Protein AF-A0A9D8K6N0-F1 (afdb_monomer_lite)

Structure (mmCIF, N/CA/C/O backbone):
data_AF-A0A9D8K6N0-F1
#
_entry.id   AF-A0A9D8K6N0-F1
#
loop_
_atom_site.group_PDB
_atom_site.id
_atom_site.type_symbol
_atom_site.label_atom_id
_atom_site.label_alt_id
_atom_site.label_comp_id
_atom_site.label_asym_id
_atom_site.label_entity_id
_atom_site.label_seq_id
_atom_site.pdbx_PDB_ins_code
_atom_site.Cartn_x
_atom_site.Cartn_y
_atom_site.Cartn_z
_atom_site.occupancy
_atom_site.B_iso_or_equiv
_atom_site.auth_seq_id
_atom_site.auth_comp_id
_atom_site.auth_asym_id
_atom_site.auth_atom_id
_atom_site.pdbx_PDB_model_num
ATOM 1 N N . MET A 1 1 ? 3.376 0.685 -33.613 1.00 96.12 1 MET A N 1
ATOM 2 C CA . MET A 1 1 ? 4.786 0.438 -33.228 1.00 96.12 1 MET A CA 1
ATOM 3 C C . MET A 1 1 ? 5.790 0.901 -34.282 1.00 96.12 1 MET A C 1
ATOM 5 O O . MET A 1 1 ? 6.868 1.313 -33.884 1.00 96.12 1 MET A O 1
ATOM 9 N N . THR A 1 2 ? 5.464 0.860 -35.581 1.00 97.75 2 THR A N 1
ATOM 10 C CA . THR A 1 2 ? 6.384 1.172 -36.701 1.00 97.75 2 THR A CA 1
ATOM 11 C C . THR A 1 2 ? 6.088 2.489 -37.431 1.00 97.75 2 THR A C 1
ATOM 13 O O . THR A 1 2 ? 6.585 2.707 -38.530 1.00 97.75 2 THR A O 1
ATOM 16 N N . ASP A 1 3 ? 5.241 3.347 -36.865 1.00 97.88 3 ASP A N 1
ATOM 17 C CA . ASP A 1 3 ? 4.900 4.652 -37.442 1.00 97.88 3 ASP A CA 1
ATOM 18 C C . ASP A 1 3 ? 5.808 5.733 -36.841 1.00 97.88 3 ASP A C 1
ATOM 20 O O . ASP A 1 3 ? 5.461 6.384 -35.853 1.00 97.88 3 ASP A O 1
ATOM 24 N N . SER A 1 4 ? 7.033 5.808 -37.365 1.00 97.12 4 SER A N 1
ATOM 25 C CA . SER A 1 4 ? 8.095 6.675 -36.847 1.00 97.12 4 SER A CA 1
ATOM 26 C C . SER A 1 4 ? 7.729 8.152 -36.990 1.00 97.12 4 SER A C 1
ATOM 28 O O . SER A 1 4 ? 7.360 8.610 -38.068 1.00 97.12 4 SER A O 1
ATOM 30 N N . GLN A 1 5 ? 7.873 8.903 -35.905 1.00 97.50 5 GLN A N 1
ATOM 31 C CA . GLN A 1 5 ? 7.627 10.336 -35.858 1.00 97.50 5 GLN A CA 1
ATOM 32 C C . GLN A 1 5 ? 8.932 11.109 -36.038 1.00 97.50 5 GLN A C 1
ATOM 34 O O . GLN A 1 5 ? 9.929 10.826 -35.378 1.00 97.50 5 GLN A O 1
ATOM 39 N N . GLU A 1 6 ? 8.926 12.144 -36.879 1.00 96.38 6 GLU A N 1
ATOM 40 C CA . GLU A 1 6 ? 10.137 12.923 -37.177 1.00 96.38 6 GLU A CA 1
ATOM 41 C C . GLU A 1 6 ? 10.727 13.619 -35.945 1.00 96.38 6 GLU A C 1
ATOM 43 O O . GLU A 1 6 ? 11.937 13.834 -35.866 1.00 96.38 6 GLU A O 1
ATOM 48 N N . TRP A 1 7 ? 9.892 13.994 -34.973 1.00 93.94 7 TRP A N 1
ATOM 49 C CA . TRP A 1 7 ? 10.331 14.647 -33.739 1.00 93.94 7 TRP A CA 1
ATOM 50 C C . TRP A 1 7 ? 11.003 13.682 -32.752 1.00 93.94 7 TRP A C 1
ATOM 52 O O . TRP A 1 7 ? 11.790 14.147 -31.933 1.00 93.94 7 TRP A O 1
ATOM 62 N N . TRP A 1 8 ? 10.793 12.369 -32.887 1.00 96.12 8 TRP A N 1
ATOM 63 C CA . TRP A 1 8 ? 11.533 11.344 -32.148 1.00 96.12 8 TRP A CA 1
ATOM 64 C C . TRP A 1 8 ? 11.619 10.031 -32.946 1.00 96.12 8 TRP A C 1
ATOM 66 O O . TRP A 1 8 ? 10.777 9.151 -32.758 1.00 96.12 8 TRP A O 1
ATOM 76 N N . PRO A 1 9 ? 12.578 9.890 -33.879 1.00 96.50 9 PRO A N 1
ATOM 77 C CA . PRO A 1 9 ? 12.628 8.756 -34.801 1.00 96.50 9 PRO A CA 1
ATOM 78 C C . PRO A 1 9 ? 12.772 7.407 -34.091 1.00 96.50 9 PRO A C 1
ATOM 80 O O . PRO A 1 9 ? 13.585 7.256 -33.185 1.00 96.50 9 PRO A O 1
ATOM 83 N N . ALA A 1 10 ? 12.011 6.405 -34.528 1.00 96.81 10 ALA A N 1
ATOM 84 C CA . ALA A 1 10 ? 12.054 5.066 -33.953 1.00 96.81 10 ALA A CA 1
ATOM 85 C C . ALA A 1 10 ? 13.349 4.321 -34.319 1.00 96.81 10 ALA A C 1
ATOM 87 O O . ALA A 1 10 ? 13.618 4.108 -35.504 1.00 96.81 10 ALA A O 1
ATOM 88 N N . ASP A 1 11 ? 14.093 3.839 -33.321 1.00 96.38 11 ASP A N 1
ATOM 89 C CA . ASP A 1 11 ? 15.261 2.977 -33.542 1.00 96.38 11 ASP A CA 1
ATOM 90 C C . ASP A 1 11 ? 14.887 1.730 -34.357 1.00 96.38 11 ASP A C 1
ATOM 92 O O . ASP A 1 11 ? 13.903 1.044 -34.052 1.00 96.38 11 ASP A O 1
ATOM 96 N N . TRP A 1 12 ? 15.652 1.438 -35.416 1.00 96.50 12 TRP A N 1
ATOM 97 C CA . TRP A 1 12 ? 15.367 0.354 -36.371 1.00 96.50 12 TRP A CA 1
ATOM 98 C C . TRP A 1 12 ? 13.934 0.393 -36.941 1.00 96.50 12 TRP A C 1
ATOM 100 O O . TRP A 1 12 ? 13.373 -0.642 -37.312 1.00 96.50 12 TRP A O 1
ATOM 110 N N . GLY A 1 13 ? 13.311 1.577 -36.977 1.00 96.94 13 GLY A N 1
ATOM 111 C CA . GLY A 1 13 ? 11.930 1.771 -37.416 1.00 96.94 13 GLY A CA 1
ATOM 112 C C . GLY A 1 13 ? 10.872 1.183 -36.473 1.00 96.94 13 GLY A C 1
ATOM 113 O O . GLY A 1 13 ? 9.756 0.914 -36.920 1.00 96.94 13 GLY A O 1
ATOM 114 N N . HIS A 1 14 ? 11.187 0.934 -35.193 1.00 97.81 14 HIS A N 1
ATOM 115 C CA . HIS A 1 14 ? 10.264 0.270 -34.268 1.00 97.81 14 HIS A CA 1
ATOM 116 C C . HIS A 1 14 ? 10.370 0.749 -32.803 1.00 97.81 14 HIS A C 1
ATOM 118 O O . HIS A 1 14 ? 11.328 0.451 -32.096 1.00 97.81 14 HIS A O 1
ATOM 124 N N . TYR A 1 15 ? 9.304 1.351 -32.262 1.00 97.31 15 TYR A N 1
ATOM 125 C CA . TYR A 1 15 ? 9.263 1.858 -30.873 1.00 97.31 15 TYR A CA 1
ATOM 126 C C . TYR A 1 15 ? 9.121 0.796 -29.773 1.00 97.31 15 TYR A C 1
ATOM 128 O O . TYR A 1 15 ? 9.119 1.118 -28.587 1.00 97.31 15 TYR A O 1
ATOM 136 N N . GLY A 1 16 ? 8.964 -0.481 -30.124 1.00 97.06 16 GLY A N 1
ATOM 137 C CA . GLY A 1 16 ? 8.714 -1.553 -29.149 1.00 97.06 16 GLY A CA 1
ATOM 138 C C . GLY A 1 16 ? 9.737 -1.600 -28.014 1.00 97.06 16 GLY A C 1
ATOM 139 O O . GLY A 1 16 ? 9.346 -1.741 -26.860 1.00 97.06 16 GLY A O 1
ATOM 140 N N . GLY A 1 17 ? 11.022 -1.391 -28.322 1.00 95.12 17 GLY A N 1
ATOM 141 C CA . GLY A 1 17 ? 12.055 -1.245 -27.302 1.00 95.12 17 GLY A CA 1
ATOM 142 C C . GLY A 1 17 ? 11.698 -0.130 -26.321 1.00 95.12 17 GLY A C 1
ATOM 143 O O . GLY A 1 17 ? 11.539 -0.405 -25.131 1.00 95.12 17 GLY A O 1
ATOM 144 N N . LEU A 1 18 ? 11.553 1.116 -26.798 1.00 95.75 18 LEU A N 1
ATOM 145 C CA . LEU A 1 18 ? 11.142 2.298 -26.015 1.00 95.75 18 LEU A CA 1
ATOM 146 C C . LEU A 1 18 ? 9.971 1.964 -25.082 1.00 95.75 18 LEU A C 1
ATOM 148 O O . LEU A 1 18 ? 10.122 2.054 -23.862 1.00 95.75 18 LEU A O 1
ATOM 152 N N . PHE A 1 19 ? 8.861 1.459 -25.622 1.00 97.81 19 PHE A N 1
ATOM 153 C CA . PHE A 1 19 ? 7.662 1.186 -24.827 1.00 97.81 19 PHE A CA 1
ATOM 154 C C . PHE A 1 19 ? 7.835 0.075 -23.782 1.00 97.81 19 PHE A C 1
ATOM 156 O O . PHE A 1 19 ? 7.237 0.167 -22.709 1.00 97.81 19 PHE A O 1
ATOM 163 N N . ILE A 1 20 ? 8.692 -0.925 -24.023 1.00 97.81 20 ILE A N 1
ATOM 164 C CA . ILE A 1 20 ? 9.053 -1.912 -22.992 1.00 97.81 20 ILE A CA 1
ATOM 165 C C . ILE A 1 20 ? 9.768 -1.225 -21.817 1.00 97.81 20 ILE A C 1
ATOM 167 O O . ILE A 1 20 ? 9.412 -1.477 -20.670 1.00 97.81 20 ILE A O 1
ATOM 171 N N . ARG A 1 21 ? 10.718 -0.304 -22.059 1.00 97.19 21 ARG A N 1
ATOM 172 C CA . ARG A 1 21 ? 11.352 0.465 -20.959 1.00 97.19 21 ARG A CA 1
ATOM 173 C C . ARG A 1 21 ? 10.342 1.349 -20.248 1.00 97.19 21 ARG A C 1
ATOM 175 O O . ARG A 1 21 ? 10.346 1.360 -19.027 1.00 97.19 21 ARG A O 1
ATOM 182 N N . MET A 1 22 ? 9.461 2.036 -20.973 1.00 97.56 22 MET A N 1
ATOM 183 C CA . MET A 1 22 ? 8.407 2.850 -20.358 1.00 97.56 22 MET A CA 1
ATOM 184 C C . MET A 1 22 ? 7.576 2.030 -19.363 1.00 97.56 22 MET A C 1
ATOM 186 O O . MET A 1 22 ? 7.470 2.406 -18.196 1.00 97.56 22 MET A O 1
ATOM 190 N N . ALA A 1 23 ? 7.044 0.882 -19.797 1.00 98.12 23 ALA A N 1
ATOM 191 C CA . ALA A 1 23 ? 6.244 0.007 -18.944 1.00 98.12 23 ALA A CA 1
ATOM 192 C C . ALA A 1 23 ? 7.058 -0.575 -17.773 1.00 98.12 23 ALA A C 1
ATOM 194 O O . ALA A 1 23 ? 6.576 -0.577 -16.638 1.00 98.12 23 ALA A O 1
ATOM 195 N N . TRP A 1 24 ? 8.306 -0.999 -18.026 1.00 98.19 24 TRP A N 1
ATOM 196 C CA . TRP A 1 24 ? 9.242 -1.458 -16.993 1.00 98.19 24 TRP A CA 1
ATOM 197 C C . TRP A 1 24 ? 9.479 -0.379 -15.927 1.00 98.19 24 TRP A C 1
ATOM 199 O O . TRP A 1 24 ? 9.356 -0.665 -14.741 1.00 98.19 24 TRP A O 1
ATOM 209 N N . HIS A 1 25 ? 9.743 0.867 -16.327 1.00 97.38 25 HIS A N 1
ATOM 210 C CA . HIS A 1 25 ? 10.023 1.982 -15.415 1.00 97.38 25 HIS A CA 1
ATOM 211 C C . HIS A 1 25 ? 8.787 2.416 -14.634 1.00 97.38 25 HIS A C 1
ATOM 213 O O . HIS A 1 25 ? 8.888 2.685 -13.436 1.00 97.38 25 HIS A O 1
ATOM 219 N N . ASN A 1 26 ? 7.617 2.436 -15.281 1.00 96.81 26 ASN A N 1
ATOM 220 C CA . ASN A 1 26 ? 6.356 2.745 -14.613 1.00 96.81 26 ASN A CA 1
ATOM 221 C C . ASN A 1 26 ? 6.131 1.775 -13.439 1.00 96.81 26 ASN A C 1
ATOM 223 O O . ASN A 1 26 ? 5.933 2.195 -12.303 1.00 96.81 26 ASN A O 1
ATOM 227 N N . ALA A 1 27 ? 6.285 0.471 -13.682 1.00 98.00 27 ALA A N 1
ATOM 228 C CA . ALA A 1 27 ? 6.149 -0.555 -12.651 1.00 98.00 27 ALA A CA 1
ATOM 229 C C . ALA A 1 27 ? 7.356 -0.662 -11.692 1.00 98.00 27 ALA A C 1
ATOM 231 O O . ALA A 1 27 ? 7.225 -1.135 -10.556 1.00 98.00 27 ALA A O 1
ATOM 232 N N . GLY A 1 28 ? 8.545 -0.252 -12.137 1.00 97.81 28 GLY A N 1
ATOM 233 C CA . GLY A 1 28 ? 9.833 -0.474 -11.476 1.00 97.81 28 GLY A CA 1
ATOM 234 C C . GLY A 1 28 ? 10.031 0.303 -10.176 1.00 97.81 28 GLY A C 1
ATOM 235 O O . GLY A 1 28 ? 10.844 -0.100 -9.349 1.00 97.81 28 GLY A O 1
ATOM 236 N N . THR A 1 29 ? 9.242 1.354 -9.944 1.00 97.75 29 THR A N 1
ATOM 237 C CA . THR A 1 29 ? 9.307 2.175 -8.721 1.00 97.75 29 THR A CA 1
ATOM 238 C C . THR A 1 29 ? 8.720 1.490 -7.477 1.00 97.75 29 THR A C 1
ATOM 240 O O . THR A 1 29 ? 8.918 1.981 -6.367 1.00 97.75 29 THR A O 1
ATOM 243 N N . CYS A 1 30 ? 8.000 0.372 -7.643 1.00 96.25 30 CYS A N 1
ATOM 244 C CA . CYS A 1 30 ? 7.318 -0.330 -6.553 1.00 96.25 30 CYS A CA 1
ATOM 245 C C . CYS A 1 30 ? 8.291 -0.879 -5.497 1.00 96.25 30 CYS A C 1
ATOM 247 O O . CYS A 1 30 ? 9.292 -1.526 -5.823 1.00 96.25 30 CYS A O 1
ATOM 249 N N . ARG A 1 31 ? 7.953 -0.682 -4.219 1.00 97.81 31 ARG A N 1
ATOM 250 C CA . ARG A 1 31 ? 8.722 -1.144 -3.056 1.00 97.81 31 ARG A CA 1
ATOM 251 C C . ARG A 1 31 ? 7.860 -2.049 -2.186 1.00 97.81 31 ARG A C 1
ATOM 253 O O . ARG A 1 31 ? 6.784 -1.665 -1.750 1.00 97.81 31 ARG A O 1
ATOM 260 N N . THR A 1 32 ? 8.350 -3.240 -1.853 1.00 96.75 32 THR A N 1
ATOM 261 C CA . THR A 1 32 ? 7.578 -4.207 -1.048 1.00 96.75 32 THR A CA 1
ATOM 262 C C . THR A 1 32 ? 7.379 -3.775 0.408 1.00 96.75 32 THR A C 1
ATOM 264 O O . THR A 1 32 ? 6.401 -4.195 1.029 1.00 96.75 32 THR A O 1
ATOM 267 N N . ALA A 1 33 ? 8.268 -2.925 0.936 1.00 95.19 33 ALA A N 1
ATOM 268 C CA . ALA A 1 33 ? 8.241 -2.452 2.321 1.00 95.19 33 ALA A CA 1
ATOM 269 C C . ALA A 1 33 ? 6.945 -1.698 2.667 1.00 95.19 33 ALA A C 1
ATOM 271 O O . ALA A 1 33 ? 6.310 -2.001 3.670 1.00 95.19 33 ALA A O 1
ATOM 272 N N . ASP A 1 34 ? 6.508 -0.773 1.814 1.00 96.50 34 ASP A N 1
ATOM 273 C CA . ASP A 1 34 ? 5.311 0.051 2.024 1.00 96.50 34 ASP A CA 1
ATOM 274 C C . ASP A 1 34 ? 4.282 -0.064 0.888 1.00 96.50 34 ASP A C 1
ATOM 276 O O . ASP A 1 34 ? 3.204 0.519 0.975 1.00 96.50 34 ASP A O 1
ATOM 280 N N . GLY A 1 35 ? 4.589 -0.819 -0.170 1.00 97.06 35 GLY A N 1
ATOM 281 C CA . GLY A 1 35 ? 3.735 -1.000 -1.345 1.00 97.06 35 GLY A CA 1
ATOM 282 C C . GLY A 1 35 ? 3.669 0.225 -2.260 1.00 97.06 35 GLY A C 1
ATOM 283 O O . GLY A 1 35 ? 2.915 0.206 -3.224 1.00 97.06 35 GLY A O 1
ATOM 284 N N . ARG A 1 36 ? 4.403 1.311 -1.968 1.00 98.19 36 ARG A N 1
ATOM 285 C CA . ARG A 1 36 ? 4.361 2.547 -2.767 1.00 98.19 36 ARG A CA 1
ATOM 286 C C . ARG A 1 36 ? 5.188 2.418 -4.044 1.00 98.19 36 ARG A C 1
ATOM 288 O O . ARG A 1 36 ? 6.056 1.553 -4.155 1.00 98.19 36 ARG A O 1
ATOM 295 N N . GLY A 1 37 ? 4.938 3.330 -4.983 1.00 97.44 37 GLY A N 1
ATOM 296 C CA . GLY A 1 37 ? 5.423 3.224 -6.359 1.00 97.44 37 GLY A CA 1
ATOM 297 C C . GLY A 1 37 ? 4.591 2.216 -7.152 1.00 97.44 37 GLY A C 1
ATOM 298 O O . GLY A 1 37 ? 3.504 1.849 -6.725 1.00 97.44 37 GLY A O 1
ATOM 299 N N . GLY A 1 38 ? 5.114 1.759 -8.284 1.00 97.19 38 GLY A N 1
ATOM 300 C CA . GLY A 1 38 ? 4.419 0.840 -9.180 1.00 97.19 38 GLY A CA 1
ATOM 301 C C . GLY A 1 38 ? 3.625 1.539 -10.280 1.00 97.19 38 GLY A C 1
ATOM 302 O O . GLY A 1 38 ? 3.613 2.768 -10.391 1.00 97.19 38 GLY A O 1
ATOM 303 N N . GLY A 1 39 ? 3.017 0.722 -11.142 1.00 96.31 39 GLY A N 1
ATOM 304 C CA . GLY A 1 39 ? 2.367 1.179 -12.367 1.00 96.31 39 GLY A CA 1
ATOM 305 C C . GLY A 1 39 ? 0.878 1.491 -12.219 1.00 96.31 39 GLY A C 1
ATOM 306 O O . GLY A 1 39 ? 0.308 2.124 -13.108 1.00 96.31 39 GLY A O 1
ATOM 307 N N . GLY A 1 40 ? 0.252 1.091 -11.112 1.00 95.50 40 GLY A N 1
ATOM 308 C CA . GLY A 1 40 ? -1.195 1.090 -10.897 1.00 95.50 40 GLY A CA 1
ATOM 309 C C . GLY A 1 40 ? -1.843 2.469 -10.766 1.00 95.50 40 GLY A C 1
ATOM 310 O O . GLY A 1 40 ? -3.064 2.575 -10.848 1.00 95.50 40 GLY A O 1
ATOM 311 N N . THR A 1 41 ? -1.058 3.534 -10.587 1.00 95.88 41 THR A N 1
ATOM 312 C CA . THR A 1 41 ? -1.549 4.925 -10.507 1.00 95.88 41 THR A CA 1
ATOM 313 C C . THR A 1 41 ? -1.102 5.800 -11.680 1.00 95.88 41 THR A C 1
ATOM 315 O O . THR A 1 41 ? -1.551 6.942 -11.811 1.00 95.88 41 THR A O 1
ATOM 318 N N . GLY A 1 42 ? -0.206 5.297 -12.536 1.00 96.56 42 GLY A N 1
ATOM 319 C CA . GLY A 1 42 ? 0.390 6.073 -13.624 1.00 96.56 42 GLY A CA 1
ATOM 320 C C . GLY A 1 42 ? 1.192 7.285 -13.140 1.00 96.56 42 GLY A C 1
ATOM 321 O O . GLY A 1 42 ? 1.253 8.292 -13.843 1.00 96.56 42 GLY A O 1
ATOM 322 N N . ASN A 1 43 ? 1.788 7.220 -11.942 1.00 96.94 43 ASN A N 1
ATOM 323 C CA . ASN A 1 43 ? 2.530 8.338 -11.348 1.00 96.94 43 ASN A CA 1
ATOM 324 C C . ASN A 1 43 ? 3.786 8.741 -12.137 1.00 96.94 43 ASN A C 1
ATOM 326 O O . ASN A 1 43 ? 4.305 9.829 -11.910 1.00 96.94 43 ASN A O 1
ATOM 330 N N . GLN A 1 44 ? 4.245 7.927 -13.098 1.00 97.19 44 GLN A N 1
ATOM 331 C CA . GLN A 1 44 ? 5.338 8.294 -14.006 1.00 97.19 44 GLN A CA 1
ATOM 332 C C . GLN A 1 44 ? 5.081 9.614 -14.759 1.00 97.19 44 GLN A C 1
ATOM 334 O O . GLN A 1 44 ? 6.035 10.282 -15.137 1.00 97.19 44 GLN A O 1
ATOM 339 N N . ARG A 1 45 ? 3.818 10.031 -14.930 1.00 96.88 45 ARG A N 1
ATOM 340 C CA . ARG A 1 45 ? 3.447 11.302 -15.583 1.00 96.88 45 ARG A CA 1
ATOM 341 C C . ARG A 1 45 ? 3.518 12.540 -14.681 1.00 96.88 45 ARG A C 1
ATOM 343 O O . ARG A 1 45 ? 3.231 13.635 -15.150 1.00 96.88 45 ARG A O 1
ATOM 350 N N . PHE A 1 46 ? 3.851 12.378 -13.403 1.00 97.88 46 PHE A N 1
ATOM 351 C CA . PHE A 1 46 ? 3.891 13.464 -12.425 1.00 97.88 46 PHE A CA 1
ATOM 352 C C . PHE A 1 46 ? 5.266 13.607 -11.782 1.00 97.88 46 PHE A C 1
ATOM 354 O O . PHE A 1 46 ? 6.049 12.654 -11.713 1.00 97.88 46 PHE A O 1
ATOM 361 N N . ALA A 1 47 ? 5.530 14.797 -11.250 1.00 96.44 47 ALA A N 1
ATOM 362 C CA . ALA A 1 47 ? 6.689 15.038 -10.414 1.00 96.44 47 ALA A CA 1
ATOM 363 C C . ALA A 1 47 ? 6.683 14.125 -9.165 1.00 96.44 47 ALA A C 1
ATOM 365 O O . ALA A 1 47 ? 5.623 13.840 -8.601 1.00 96.44 47 ALA A O 1
ATOM 366 N N . PRO A 1 48 ? 7.859 13.679 -8.691 1.00 97.38 48 PRO A N 1
ATOM 367 C CA . PRO A 1 48 ? 9.176 13.879 -9.301 1.00 97.38 48 PRO A CA 1
ATOM 368 C C . PRO A 1 48 ? 9.510 12.833 -10.382 1.00 97.38 48 PRO A C 1
ATOM 370 O O . PRO A 1 48 ? 10.548 12.939 -11.029 1.00 97.38 48 PRO A O 1
ATOM 373 N N . ILE A 1 49 ? 8.672 11.802 -10.554 1.00 97.25 49 ILE A N 1
ATOM 374 C CA . ILE A 1 49 ? 8.995 10.604 -11.344 1.00 97.25 49 ILE A CA 1
ATOM 375 C C . ILE A 1 49 ? 9.149 10.943 -12.830 1.00 97.25 49 ILE A C 1
ATOM 377 O O . ILE A 1 49 ? 10.066 10.428 -13.469 1.00 97.25 49 ILE A O 1
ATOM 381 N N . ASN A 1 50 ? 8.325 11.853 -13.359 1.00 96.25 50 ASN A N 1
ATOM 382 C CA . ASN A 1 50 ? 8.426 12.346 -14.738 1.00 96.25 50 ASN A CA 1
ATOM 383 C C . ASN A 1 50 ? 9.770 13.021 -15.061 1.00 96.25 50 ASN A C 1
ATOM 385 O O . ASN A 1 50 ? 10.066 13.232 -16.228 1.00 96.25 50 ASN A O 1
ATOM 389 N N . SER A 1 51 ? 10.566 13.357 -14.043 1.00 96.69 51 SER A N 1
ATOM 390 C CA . SER A 1 51 ? 11.811 14.121 -14.148 1.00 96.69 51 SER A CA 1
ATOM 391 C C . SER A 1 51 ? 13.011 13.389 -13.554 1.00 96.69 51 SER A C 1
ATOM 393 O O . SER A 1 51 ? 14.101 13.955 -13.459 1.00 96.69 51 SER A O 1
ATOM 395 N N . TRP A 1 52 ? 12.847 12.127 -13.148 1.00 97.25 52 TRP A N 1
ATOM 396 C CA . TRP A 1 52 ? 13.988 11.309 -12.753 1.00 97.25 52 TRP A CA 1
ATOM 397 C C . TRP A 1 52 ? 14.931 11.115 -13.946 1.00 97.25 52 TRP A C 1
ATOM 399 O O . TRP A 1 52 ? 14.448 10.819 -15.038 1.00 97.25 52 TRP A O 1
ATOM 409 N N . PRO A 1 53 ? 16.262 11.213 -13.759 1.00 94.56 53 PRO A N 1
ATOM 410 C CA . PRO A 1 53 ? 17.220 10.997 -14.846 1.00 94.56 53 PRO A CA 1
ATOM 411 C C . PRO A 1 53 ? 17.032 9.646 -15.541 1.00 94.56 53 PRO A C 1
ATOM 413 O O . PRO A 1 53 ? 17.092 9.549 -16.762 1.00 94.56 53 PRO A O 1
ATOM 416 N N . ASP A 1 54 ? 16.692 8.614 -14.766 1.00 94.50 54 ASP A N 1
ATOM 417 C CA . ASP A 1 54 ? 16.431 7.275 -15.286 1.00 94.50 54 ASP A CA 1
ATOM 418 C C . ASP A 1 54 ? 15.114 7.169 -16.079 1.00 94.50 54 ASP A C 1
ATOM 420 O O . ASP A 1 54 ? 14.846 6.144 -16.682 1.00 94.50 54 ASP A O 1
ATOM 424 N N . ASN A 1 55 ? 14.287 8.216 -16.133 1.00 93.75 55 ASN A N 1
ATOM 425 C CA . ASN A 1 55 ? 13.103 8.296 -16.994 1.00 93.75 55 ASN A CA 1
ATOM 426 C C . ASN A 1 55 ? 13.297 9.232 -18.199 1.00 93.75 55 ASN A C 1
ATOM 428 O O . ASN A 1 55 ? 12.354 9.423 -18.964 1.00 93.75 55 ASN A O 1
ATOM 432 N N . GLY A 1 56 ? 14.509 9.766 -18.412 1.00 84.31 56 GLY A N 1
ATOM 433 C CA . GLY A 1 56 ? 14.833 10.592 -19.578 1.00 84.31 56 GLY A CA 1
ATOM 434 C C . GLY A 1 56 ? 14.527 9.875 -20.890 1.00 84.31 56 GLY A C 1
ATOM 435 O O . GLY A 1 56 ? 15.015 8.758 -21.080 1.00 84.31 56 GLY A O 1
ATOM 436 N N . ASN A 1 57 ? 13.687 10.491 -21.736 1.00 75.56 57 ASN A N 1
ATOM 437 C CA . ASN A 1 57 ? 13.242 10.097 -23.093 1.00 75.56 57 ASN A CA 1
ATOM 438 C C . ASN A 1 57 ? 12.835 8.618 -23.332 1.00 75.56 57 ASN A C 1
ATOM 440 O O . ASN A 1 57 ? 12.423 8.257 -24.422 1.00 75.56 57 ASN A O 1
ATOM 444 N N . LEU A 1 58 ? 12.852 7.758 -22.310 1.00 69.44 58 LEU A N 1
ATOM 445 C CA . LEU A 1 58 ? 12.419 6.351 -22.290 1.00 69.44 58 LEU A CA 1
ATOM 446 C C . LEU A 1 58 ? 13.012 5.400 -23.368 1.00 69.44 58 LEU A C 1
ATOM 448 O O . LEU A 1 58 ? 12.710 4.199 -23.338 1.00 69.44 58 LEU A O 1
ATOM 452 N N . ASP A 1 59 ? 13.941 5.824 -24.234 1.00 60.03 59 ASP A N 1
ATOM 453 C CA . ASP A 1 59 ? 14.727 4.904 -25.087 1.00 60.03 59 ASP A CA 1
ATOM 454 C C . ASP A 1 59 ? 15.880 4.232 -24.333 1.00 60.03 59 ASP A C 1
ATOM 456 O O . ASP A 1 59 ? 16.040 4.414 -23.136 1.00 60.03 59 ASP A O 1
ATOM 460 N N . LYS A 1 60 ? 16.628 3.327 -24.968 1.00 67.00 60 LYS A N 1
ATOM 461 C CA . LYS A 1 60 ? 17.553 2.425 -24.257 1.00 67.00 60 LYS A CA 1
ATOM 462 C C . LYS A 1 60 ? 18.930 3.055 -23.985 1.00 67.00 60 LYS A C 1
ATOM 464 O O . LYS A 1 60 ? 19.059 4.001 -23.211 1.00 67.00 60 LYS A O 1
ATOM 469 N N . ALA A 1 61 ? 19.970 2.472 -24.567 1.00 71.69 61 ALA A N 1
ATOM 470 C CA . ALA A 1 61 ? 21.356 2.865 -24.408 1.00 71.69 61 ALA A CA 1
ATOM 471 C C . ALA A 1 61 ? 21.731 3.837 -25.532 1.00 71.69 61 ALA A C 1
ATOM 473 O O . ALA A 1 61 ? 22.343 3.443 -26.519 1.00 71.69 61 ALA A O 1
ATOM 474 N N . HIS A 1 62 ? 21.306 5.092 -25.360 1.00 87.12 62 HIS A N 1
ATOM 475 C CA . HIS A 1 62 ? 21.754 6.222 -26.171 1.00 87.12 62 HIS A CA 1
ATOM 476 C C . HIS A 1 62 ? 22.673 7.142 -25.363 1.00 87.12 62 HIS A C 1
ATOM 478 O O . HIS A 1 62 ? 22.362 7.548 -24.233 1.00 87.12 62 HIS A O 1
ATOM 484 N N . GLY A 1 63 ? 23.795 7.488 -25.972 1.00 89.62 63 GLY A N 1
ATOM 485 C CA . GLY A 1 63 ? 24.946 8.193 -25.434 1.00 89.62 63 GLY A CA 1
ATOM 486 C C . GLY A 1 63 ? 25.852 8.703 -26.557 1.00 89.62 63 GLY A C 1
ATOM 487 O O . GLY A 1 63 ? 27.074 8.679 -26.394 1.00 89.62 63 GLY A O 1
ATOM 488 N N . ALA A 1 64 ? 25.262 9.153 -27.672 1.00 93.69 64 ALA A N 1
ATOM 489 C CA . ALA A 1 64 ? 25.964 9.575 -28.886 1.00 93.69 64 ALA A CA 1
ATOM 490 C C . ALA A 1 64 ? 26.894 10.784 -28.664 1.00 93.69 64 ALA A C 1
ATOM 492 O O . ALA A 1 64 ? 27.923 10.919 -29.327 1.00 93.69 64 ALA A O 1
ATOM 493 N N . GLY A 1 65 ? 26.579 11.636 -27.683 1.00 91.56 65 GLY A N 1
ATOM 494 C CA . GLY A 1 65 ? 27.388 12.799 -27.320 1.00 91.56 65 GLY A CA 1
ATOM 495 C C . GLY A 1 65 ? 27.327 13.161 -25.836 1.00 91.56 65 GLY A C 1
ATOM 496 O O . GLY A 1 65 ? 26.571 12.571 -25.065 1.00 91.56 65 GLY A O 1
ATOM 497 N N . SER A 1 66 ? 28.132 14.154 -25.438 1.00 93.69 66 SER A N 1
ATOM 498 C CA . SER A 1 66 ? 28.267 14.609 -24.043 1.00 93.69 66 SER A CA 1
ATOM 499 C C . SER A 1 66 ? 26.918 14.871 -23.365 1.00 93.69 66 SER A C 1
ATOM 501 O O . SER A 1 66 ? 26.070 15.591 -23.896 1.00 93.69 66 SER A O 1
ATOM 503 N N . THR A 1 67 ? 26.757 14.366 -22.140 1.00 92.12 67 THR A N 1
ATOM 504 C CA . THR A 1 67 ? 25.564 14.597 -21.310 1.00 92.12 67 THR A CA 1
ATOM 505 C C . THR A 1 67 ? 25.380 16.067 -20.916 1.00 92.12 67 THR A C 1
ATOM 507 O O . THR A 1 67 ? 24.284 16.459 -20.540 1.00 92.12 67 THR A O 1
ATOM 510 N N . GLU A 1 68 ? 26.412 16.909 -21.039 1.00 93.44 68 GLU A N 1
ATOM 511 C CA . GLU A 1 68 ? 26.330 18.364 -20.798 1.00 93.44 68 GLU A CA 1
ATOM 512 C C . GLU A 1 68 ? 25.488 19.109 -21.854 1.00 93.44 68 GLU A C 1
ATOM 514 O O . GLU A 1 68 ? 25.081 20.261 -21.665 1.00 93.44 68 GLU A O 1
ATOM 519 N N . LEU A 1 69 ? 25.234 18.463 -22.996 1.00 95.56 69 LEU A N 1
ATOM 520 C CA . LEU A 1 69 ? 24.397 19.001 -24.068 1.00 95.56 69 LEU A CA 1
ATOM 521 C C . LEU A 1 69 ? 22.908 18.703 -23.865 1.00 95.56 69 LEU A C 1
ATOM 523 O O . LEU A 1 69 ? 22.086 19.288 -24.574 1.00 95.56 69 LEU A O 1
ATOM 527 N N . VAL A 1 70 ? 22.568 17.854 -22.891 1.00 96.19 70 VAL A N 1
ATOM 528 C CA . VAL A 1 70 ? 21.192 17.521 -22.518 1.00 96.19 70 VAL A CA 1
ATOM 529 C C . VAL A 1 70 ? 20.656 18.589 -21.563 1.00 96.19 70 VAL A C 1
ATOM 531 O O . VAL A 1 70 ? 21.265 18.905 -20.542 1.00 96.19 70 VAL A O 1
ATOM 534 N N . GLY A 1 71 ? 19.528 19.189 -21.933 1.00 95.94 71 GLY A N 1
ATOM 535 C CA . GLY A 1 71 ? 18.844 20.226 -21.171 1.00 95.94 71 GLY A CA 1
ATOM 536 C C . GLY A 1 71 ? 18.190 19.725 -19.876 1.00 95.94 71 GLY A C 1
ATOM 537 O O . GLY A 1 71 ? 18.267 18.541 -19.539 1.00 95.94 71 GLY A O 1
ATOM 538 N N . PRO A 1 72 ? 17.533 20.630 -19.131 1.00 97.00 72 PRO A N 1
ATOM 539 C CA . PRO A 1 72 ? 16.844 20.282 -17.891 1.00 97.00 72 PRO A CA 1
ATOM 540 C C . PRO A 1 72 ? 15.723 19.245 -18.106 1.00 97.00 72 PRO A C 1
ATOM 542 O O . PRO A 1 72 ? 15.167 19.162 -19.204 1.00 97.00 72 PRO A O 1
ATOM 545 N N . PRO A 1 73 ? 15.362 18.466 -17.067 1.00 96.88 73 PRO A N 1
ATOM 546 C CA . PRO A 1 73 ? 14.226 17.542 -17.118 1.00 96.88 73 PRO A CA 1
ATOM 547 C C . PRO A 1 73 ? 12.888 18.304 -17.214 1.00 96.88 73 PRO A C 1
ATOM 549 O O . PRO A 1 73 ? 12.883 19.516 -16.995 1.00 96.88 73 PRO A O 1
ATOM 552 N N . PRO A 1 74 ? 11.751 17.623 -17.463 1.00 97.12 74 PRO A N 1
ATOM 553 C CA . PRO A 1 74 ? 10.458 18.270 -17.709 1.00 97.12 74 PRO A CA 1
ATOM 554 C C . PRO A 1 74 ? 10.033 19.337 -16.692 1.00 97.12 74 PRO A C 1
ATOM 556 O O . PRO A 1 74 ? 9.666 20.440 -17.080 1.00 97.12 74 PRO A O 1
ATOM 559 N N . GLU A 1 75 ? 10.149 19.075 -15.386 1.00 97.38 75 GLU A N 1
ATOM 560 C CA . GLU A 1 75 ? 9.759 20.050 -14.345 1.00 97.38 75 GLU A CA 1
ATOM 561 C C . GLU A 1 75 ? 10.723 21.246 -14.221 1.00 97.38 75 GLU A C 1
ATOM 563 O O . GLU A 1 75 ? 10.425 22.224 -13.538 1.00 97.38 75 GLU A O 1
ATOM 568 N N . GLY A 1 76 ? 11.899 21.173 -14.852 1.00 97.19 76 GLY A N 1
ATOM 569 C CA . GLY A 1 76 ? 12.874 22.264 -14.926 1.00 97.19 76 GLY A CA 1
ATOM 570 C C . GLY A 1 76 ? 13.001 22.880 -16.321 1.00 97.19 76 GLY A C 1
ATOM 571 O O . GLY A 1 76 ? 13.877 23.724 -16.522 1.00 97.19 76 GLY A O 1
ATOM 572 N N . ALA A 1 77 ? 12.198 22.432 -17.286 1.00 97.31 77 ALA A N 1
ATOM 573 C CA . ALA A 1 77 ? 12.285 22.859 -18.671 1.00 97.31 77 ALA A CA 1
ATOM 574 C C . ALA A 1 77 ? 11.611 24.225 -18.906 1.00 97.31 77 ALA A C 1
ATOM 576 O O . ALA A 1 77 ? 10.684 24.596 -18.179 1.00 97.31 77 ALA A O 1
ATOM 577 N N . PRO A 1 78 ? 12.065 24.998 -19.913 1.00 97.69 78 PRO A N 1
ATOM 578 C CA . PRO A 1 78 ? 11.362 26.196 -20.360 1.00 97.69 78 PRO A CA 1
ATOM 579 C C . PRO A 1 78 ? 9.912 25.897 -20.771 1.00 97.69 78 PRO A C 1
ATOM 581 O O . PRO A 1 78 ? 9.597 24.798 -21.224 1.00 97.69 78 PRO A O 1
ATOM 584 N N . LEU A 1 79 ? 9.021 26.884 -20.641 1.00 97.31 79 LEU A N 1
ATOM 585 C CA . LEU A 1 79 ? 7.584 26.704 -20.902 1.00 97.31 79 LEU A CA 1
ATOM 586 C C . LEU A 1 79 ? 7.291 26.247 -22.338 1.00 97.31 79 LEU A C 1
ATOM 588 O O . LEU A 1 79 ? 6.335 25.509 -22.565 1.00 97.31 79 LEU A O 1
ATOM 592 N N . GLU A 1 80 ? 8.112 26.669 -23.297 1.00 97.44 80 GLU A N 1
ATOM 593 C CA . GLU A 1 80 ? 8.004 26.299 -24.705 1.00 97.44 80 GLU A CA 1
ATOM 594 C C . GLU A 1 80 ? 8.240 24.804 -24.986 1.00 97.44 80 GLU A C 1
ATOM 596 O O . GLU A 1 80 ? 7.829 24.331 -26.044 1.00 97.44 80 GLU A O 1
ATOM 601 N N . GLU A 1 81 ? 8.808 24.044 -24.041 1.00 95.31 81 GLU A N 1
ATOM 602 C CA . GLU A 1 81 ? 8.944 22.579 -24.135 1.00 95.31 81 GLU A CA 1
ATOM 603 C C . GLU A 1 81 ? 7.622 21.842 -23.847 1.00 95.31 81 GLU A C 1
ATOM 605 O O . GLU A 1 81 ? 7.516 20.636 -24.061 1.00 95.31 81 GLU A O 1
ATOM 610 N N . MET A 1 82 ? 6.581 22.549 -23.384 1.00 96.38 82 MET A N 1
ATOM 611 C CA . MET A 1 82 ? 5.205 22.039 -23.276 1.00 96.38 82 MET A CA 1
ATOM 612 C C . MET A 1 82 ? 5.076 20.695 -22.529 1.00 96.38 82 MET A C 1
ATOM 614 O O . MET A 1 82 ? 4.300 19.821 -22.915 1.00 96.38 82 MET A O 1
ATOM 618 N N . GLY A 1 83 ? 5.820 20.541 -21.428 1.00 92.06 83 GLY A N 1
ATOM 619 C CA . GLY A 1 83 ? 5.809 19.337 -20.586 1.00 92.06 83 GLY A CA 1
ATOM 620 C C . GLY A 1 83 ? 6.805 18.251 -21.004 1.00 92.06 83 GLY A C 1
ATOM 621 O O . GLY A 1 83 ? 6.857 17.205 -20.357 1.00 92.06 83 GLY A O 1
ATOM 622 N N . LEU A 1 84 ? 7.599 18.489 -22.052 1.00 96.19 84 LEU A N 1
ATOM 623 C CA . LEU A 1 84 ? 8.792 17.710 -22.380 1.00 96.19 84 LEU A CA 1
ATOM 624 C C . LEU A 1 84 ? 10.024 18.272 -21.654 1.00 96.19 84 LEU A C 1
ATOM 626 O O . LEU A 1 84 ? 9.963 19.289 -20.967 1.00 96.19 84 LEU A O 1
ATOM 630 N N . GLY A 1 85 ? 11.151 17.578 -21.786 1.00 95.56 85 GLY A N 1
ATOM 631 C CA . GLY A 1 85 ? 12.431 17.978 -21.217 1.00 95.56 85 GLY A CA 1
ATOM 632 C C . GLY A 1 85 ? 13.577 17.225 -21.878 1.00 95.56 85 GLY A C 1
ATOM 633 O O . GLY A 1 85 ? 13.384 16.511 -22.859 1.00 95.56 85 GLY A O 1
ATOM 634 N N . TRP A 1 86 ? 14.781 17.382 -21.332 1.00 96.62 86 TRP A N 1
ATOM 635 C CA . TRP A 1 86 ? 16.009 16.775 -21.854 1.00 96.62 86 TRP A CA 1
ATOM 636 C C . TRP A 1 86 ? 16.309 17.145 -23.314 1.00 96.62 86 TRP A C 1
ATOM 638 O O . TRP A 1 86 ? 16.913 16.360 -24.045 1.00 96.62 86 TRP A O 1
ATOM 648 N N . ALA A 1 87 ? 15.917 18.353 -23.735 1.00 95.50 87 ALA A N 1
ATOM 649 C CA . ALA A 1 87 ? 16.238 18.882 -25.056 1.00 95.50 87 ALA A CA 1
ATOM 650 C C . ALA A 1 87 ? 17.753 18.810 -25.297 1.00 95.50 87 ALA A C 1
ATOM 652 O O . ALA A 1 87 ? 18.547 19.359 -24.529 1.00 95.50 87 ALA A O 1
ATOM 653 N N . ASN A 1 88 ? 18.162 18.101 -26.345 1.00 95.62 88 ASN A N 1
ATOM 654 C CA . ASN A 1 88 ? 19.560 17.774 -26.591 1.00 95.62 88 ASN A CA 1
ATOM 655 C C . ASN A 1 88 ? 20.129 18.643 -27.717 1.00 95.62 88 ASN A C 1
ATOM 657 O O . ASN A 1 88 ? 19.576 18.704 -28.812 1.00 95.62 88 ASN A O 1
ATOM 661 N N . ARG A 1 89 ? 21.254 19.312 -27.445 1.00 96.62 89 ARG A N 1
ATOM 662 C CA . ARG A 1 89 ? 21.951 20.176 -28.415 1.00 96.62 89 ARG A CA 1
ATOM 663 C C . ARG A 1 89 ? 23.009 19.443 -29.250 1.00 96.62 89 ARG A C 1
ATOM 665 O O . ARG A 1 89 ? 23.687 20.080 -30.053 1.00 96.62 89 ARG A O 1
ATOM 672 N N . HIS A 1 90 ? 23.211 18.144 -29.035 1.00 96.38 90 HIS A N 1
ATOM 673 C CA . HIS A 1 90 ? 24.126 17.330 -29.829 1.00 96.38 90 HIS A CA 1
ATOM 674 C C . HIS A 1 90 ? 23.498 16.967 -31.178 1.00 96.38 90 HIS A C 1
ATOM 676 O O . HIS A 1 90 ? 22.464 16.309 -31.204 1.00 96.38 90 HIS A O 1
ATOM 682 N N . GLY A 1 91 ? 24.112 17.382 -32.291 1.00 95.69 91 GLY A N 1
ATOM 683 C CA . GLY A 1 91 ? 23.606 17.077 -33.633 1.00 95.69 91 GLY A CA 1
ATOM 684 C C . GLY A 1 91 ? 22.147 17.513 -33.814 1.00 95.69 91 GLY A C 1
ATOM 685 O O . GLY A 1 91 ? 21.798 18.665 -33.557 1.00 95.69 91 GLY A O 1
ATOM 686 N N . SER A 1 92 ? 21.294 16.586 -34.245 1.00 95.56 92 SER A N 1
ATOM 687 C CA . SER A 1 92 ? 19.838 16.764 -34.330 1.00 95.56 92 SER A CA 1
ATOM 688 C C . SER A 1 92 ? 19.099 16.625 -32.989 1.00 95.56 92 SER A C 1
ATOM 690 O O . SER A 1 92 ? 17.904 16.922 -32.922 1.00 95.56 92 SER A O 1
ATOM 692 N N . GLY A 1 93 ? 19.784 16.164 -31.938 1.00 93.88 93 GLY A N 1
ATOM 693 C CA . GLY A 1 93 ? 19.260 15.955 -30.588 1.00 93.88 93 GLY A CA 1
ATOM 694 C C . GLY A 1 93 ? 18.441 14.674 -30.395 1.00 93.88 93 GLY A C 1
ATOM 695 O O . GLY A 1 93 ? 17.942 14.433 -29.296 1.00 93.88 93 GLY A O 1
ATOM 696 N N . LYS A 1 94 ? 18.281 13.857 -31.441 1.00 95.06 94 LYS A N 1
ATOM 697 C CA . LYS A 1 94 ? 17.378 12.694 -31.501 1.00 95.06 94 LYS A CA 1
ATOM 698 C C . LYS A 1 94 ? 17.895 11.647 -32.491 1.00 95.06 94 LYS A C 1
ATOM 700 O O . LYS A 1 94 ? 18.818 11.920 -33.255 1.00 95.06 94 LYS A O 1
ATOM 705 N N . GLY A 1 95 ? 17.276 10.465 -32.521 1.00 94.56 95 GLY A N 1
ATOM 706 C CA . GLY A 1 95 ? 17.679 9.387 -33.432 1.00 94.56 95 GLY A CA 1
ATOM 707 C C . GLY A 1 95 ? 19.154 9.018 -33.242 1.00 94.56 95 GLY A C 1
ATOM 708 O O . GLY A 1 95 ? 19.566 8.739 -32.122 1.00 94.56 95 GLY A O 1
ATOM 709 N N . ALA A 1 96 ? 19.955 9.087 -34.311 1.00 95.19 96 ALA A N 1
ATOM 710 C CA . ALA A 1 96 ? 21.395 8.799 -34.267 1.00 95.19 96 ALA A CA 1
ATOM 711 C C . ALA A 1 96 ? 22.194 9.696 -33.297 1.00 95.19 96 ALA A C 1
ATOM 713 O O . ALA A 1 96 ? 23.268 9.302 -32.857 1.00 95.19 96 ALA A O 1
ATOM 714 N N . ASP A 1 97 ? 21.681 10.888 -32.968 1.00 96.44 97 ASP A N 1
ATOM 715 C CA . ASP A 1 97 ? 22.351 11.859 -32.093 1.00 96.44 97 ASP A CA 1
ATOM 716 C C . ASP A 1 97 ? 21.765 11.881 -30.666 1.00 96.44 97 ASP A C 1
ATOM 718 O O . ASP A 1 97 ? 22.010 12.814 -29.892 1.00 96.44 97 ASP A O 1
ATOM 722 N N . ALA A 1 98 ? 20.928 10.902 -30.310 1.00 94.88 98 ALA A N 1
ATOM 723 C CA . ALA A 1 98 ? 20.294 10.856 -29.001 1.00 94.88 98 ALA A CA 1
ATOM 724 C C . ALA A 1 98 ? 21.322 10.619 -27.873 1.00 94.88 98 ALA A C 1
ATOM 726 O O . ALA A 1 98 ? 22.233 9.800 -27.971 1.00 94.88 98 ALA A O 1
ATOM 727 N N . THR A 1 99 ? 21.125 11.305 -26.745 1.00 94.62 99 THR A N 1
ATOM 728 C CA . THR A 1 99 ? 21.848 11.063 -25.489 1.00 94.62 99 THR A CA 1
ATOM 729 C C . THR A 1 99 ? 20.820 10.960 -24.371 1.00 94.62 99 THR A C 1
ATOM 731 O O . THR A 1 99 ? 20.053 11.894 -24.147 1.00 94.62 99 THR A O 1
ATOM 734 N N . ILE A 1 100 ? 20.788 9.816 -23.684 1.00 90.44 100 ILE A N 1
ATOM 735 C CA . ILE A 1 100 ? 19.774 9.481 -22.676 1.00 90.44 100 ILE A CA 1
ATOM 736 C C . ILE A 1 100 ? 20.434 8.979 -21.398 1.00 90.44 100 ILE A C 1
ATOM 738 O O . ILE A 1 100 ? 20.520 9.709 -20.417 1.00 90.44 100 ILE A O 1
ATOM 742 N N . SER A 1 101 ? 20.920 7.736 -21.408 1.00 91.44 101 SER A N 1
ATOM 743 C CA . SER A 1 101 ? 21.629 7.156 -20.262 1.00 91.44 101 SER A CA 1
ATOM 744 C C . SER A 1 101 ? 23.112 7.523 -20.271 1.00 91.44 101 SER A C 1
ATOM 746 O O . SER A 1 101 ? 23.781 7.437 -19.244 1.00 91.44 101 SER A O 1
ATOM 748 N N . GLY A 1 102 ? 23.634 7.899 -21.442 1.00 93.00 102 GLY A N 1
ATOM 749 C CA . GLY A 1 102 ? 25.059 8.071 -21.689 1.00 93.00 102 GLY A CA 1
ATOM 750 C C . GLY A 1 102 ? 25.775 6.765 -22.048 1.00 93.00 102 GLY A C 1
ATOM 751 O O . GLY A 1 102 ? 26.908 6.827 -22.504 1.00 93.00 102 GLY A O 1
ATOM 752 N N . ILE A 1 103 ? 25.152 5.596 -21.888 1.00 95.88 103 ILE A N 1
ATOM 753 C CA . ILE A 1 103 ? 25.628 4.324 -22.463 1.00 95.88 103 ILE A CA 1
ATOM 754 C C . ILE A 1 103 ? 25.176 4.276 -23.925 1.00 95.88 103 ILE A C 1
ATOM 756 O O . ILE A 1 103 ? 24.112 4.801 -24.227 1.00 95.88 103 ILE A O 1
ATOM 760 N N . GLU A 1 104 ? 25.957 3.658 -24.810 1.00 97.38 104 GLU A N 1
ATOM 761 C CA . GLU A 1 104 ? 25.708 3.649 -26.255 1.00 97.38 104 GLU A CA 1
ATOM 762 C C . GLU A 1 104 ? 25.754 2.236 -26.850 1.00 97.38 104 GLU A C 1
ATOM 764 O O . GLU A 1 104 ? 26.725 1.496 -26.655 1.00 97.38 104 GLU A O 1
ATOM 769 N N . GLY A 1 105 ? 24.735 1.894 -27.637 1.00 95.69 105 GLY A N 1
ATOM 770 C CA . GLY A 1 105 ? 24.712 0.718 -28.503 1.00 95.69 105 GLY A CA 1
ATOM 771 C C . GLY A 1 105 ? 23.618 -0.295 -28.163 1.00 95.69 105 GLY A C 1
ATOM 772 O O . GLY A 1 105 ? 22.702 -0.049 -27.382 1.00 95.69 105 GLY A O 1
ATOM 773 N N . ALA A 1 106 ? 23.700 -1.473 -28.783 1.00 97.00 106 ALA A N 1
ATOM 774 C CA . ALA A 1 106 ? 22.677 -2.510 -28.685 1.00 97.00 106 ALA A CA 1
ATOM 775 C C . ALA A 1 106 ? 23.233 -3.835 -28.147 1.00 97.00 106 ALA A C 1
ATOM 777 O O . ALA A 1 106 ? 24.408 -4.156 -28.313 1.00 97.00 106 ALA A O 1
ATOM 778 N N . TRP A 1 107 ? 22.362 -4.632 -27.525 1.00 98.25 107 TRP A N 1
ATOM 779 C CA . TRP A 1 107 ? 22.742 -5.903 -26.899 1.00 98.25 107 TRP A CA 1
ATOM 780 C C . TRP A 1 107 ? 22.884 -7.077 -27.878 1.00 98.25 107 TRP A C 1
ATOM 782 O O . TRP A 1 107 ? 23.619 -8.017 -27.588 1.00 98.25 107 TRP A O 1
ATOM 792 N N . LYS A 1 108 ? 22.144 -7.081 -28.999 1.00 96.88 108 LYS A N 1
ATOM 793 C CA . LYS A 1 108 ? 22.050 -8.244 -29.905 1.00 96.88 108 LYS A CA 1
ATOM 794 C C . LYS A 1 108 ? 21.790 -7.875 -31.379 1.00 96.88 108 LYS A C 1
ATOM 796 O O . LYS A 1 108 ? 21.171 -6.841 -31.619 1.00 96.88 108 LYS A O 1
ATOM 801 N N . PRO A 1 109 ? 22.138 -8.739 -32.362 1.00 96.19 109 PRO A N 1
ATOM 802 C CA . PRO A 1 109 ? 22.032 -8.453 -33.809 1.00 96.19 109 PRO A CA 1
ATOM 803 C C . PRO A 1 109 ? 20.632 -8.150 -34.362 1.00 96.19 109 PRO A C 1
ATOM 805 O O . PRO A 1 109 ? 20.503 -7.516 -35.411 1.00 96.19 109 PRO A O 1
ATOM 808 N N . HIS A 1 110 ? 19.565 -8.589 -33.687 1.00 96.12 110 HIS A N 1
ATOM 809 C CA . HIS A 1 110 ? 18.178 -8.356 -34.114 1.00 96.12 110 HIS A CA 1
ATOM 810 C C . HIS A 1 110 ? 17.359 -7.652 -33.021 1.00 96.12 110 HIS A C 1
ATOM 812 O O . HIS A 1 110 ? 16.491 -8.285 -32.416 1.00 96.12 110 HIS A O 1
ATOM 818 N N . PRO A 1 111 ? 17.605 -6.363 -32.727 1.00 96.19 111 PRO A N 1
ATOM 819 C CA . PRO A 1 111 ? 17.041 -5.682 -31.553 1.00 96.19 111 PRO A CA 1
ATOM 820 C C . PRO A 1 111 ? 15.507 -5.664 -31.481 1.00 96.19 111 PRO A C 1
ATOM 822 O O . PRO A 1 111 ? 14.940 -5.569 -30.397 1.00 96.19 111 PRO A O 1
ATOM 825 N N . THR A 1 112 ? 14.826 -5.798 -32.620 1.00 96.75 112 THR A N 1
ATOM 826 C CA . THR A 1 112 ? 13.361 -5.726 -32.739 1.00 96.75 112 THR A CA 1
ATOM 827 C C . THR A 1 112 ? 12.662 -7.090 -32.761 1.00 96.75 112 THR A C 1
ATOM 829 O O . THR A 1 112 ? 11.461 -7.160 -33.018 1.00 96.75 112 THR A O 1
ATOM 832 N N . ARG A 1 113 ? 13.386 -8.189 -32.508 1.00 97.19 113 ARG A N 1
ATOM 833 C CA . ARG A 1 113 ? 12.842 -9.560 -32.520 1.00 97.19 113 ARG A CA 1
ATOM 834 C C . ARG A 1 113 ? 13.027 -10.241 -31.169 1.00 97.19 113 ARG A C 1
ATOM 836 O O . ARG A 1 113 ? 14.031 -10.018 -30.504 1.00 97.19 113 ARG A O 1
ATOM 843 N N . TRP A 1 114 ? 12.084 -11.086 -30.764 1.00 97.75 114 TRP A N 1
ATOM 844 C CA . TRP A 1 114 ? 12.289 -11.988 -29.629 1.00 97.75 114 TRP A CA 1
ATOM 845 C C . TRP A 1 114 ? 13.129 -13.189 -30.079 1.00 97.75 114 TRP A C 1
ATOM 847 O O . TRP A 1 114 ? 12.724 -13.916 -30.985 1.00 97.75 114 TRP A O 1
ATOM 857 N N . ASP A 1 115 ? 14.298 -13.372 -29.471 1.00 97.50 115 ASP A N 1
ATOM 858 C CA . ASP A 1 115 ? 15.225 -14.481 -29.711 1.00 97.50 115 ASP A CA 1
ATOM 859 C C . ASP A 1 115 ? 16.213 -14.599 -28.531 1.00 97.50 115 ASP A C 1
ATOM 861 O O . ASP A 1 115 ? 16.145 -13.828 -27.570 1.00 97.50 115 ASP A O 1
ATOM 865 N N . MET A 1 116 ? 17.142 -15.553 -28.612 1.00 98.19 116 MET A N 1
ATOM 866 C CA . MET A 1 116 ? 18.173 -15.790 -27.592 1.00 98.19 116 MET A CA 1
ATOM 867 C C . MET A 1 116 ? 19.450 -14.974 -27.800 1.00 98.19 116 MET A C 1
ATOM 869 O O . MET A 1 116 ? 20.418 -15.160 -27.062 1.00 98.19 116 MET A O 1
ATOM 873 N N . GLY A 1 117 ? 19.442 -14.016 -28.732 1.00 98.00 117 GLY A N 1
ATOM 874 C CA . GLY A 1 117 ? 20.623 -13.256 -29.124 1.00 98.00 117 GLY A CA 1
ATOM 875 C C . GLY A 1 117 ? 21.289 -12.528 -27.957 1.00 98.00 117 GLY A C 1
ATOM 876 O O . GLY A 1 117 ? 22.505 -12.389 -27.950 1.00 98.00 117 GLY A O 1
ATOM 877 N N . TYR A 1 118 ? 20.527 -12.118 -26.934 1.00 98.50 118 TYR A N 1
ATOM 878 C CA . TYR A 1 118 ? 21.096 -11.551 -25.705 1.00 98.50 118 TYR A CA 1
ATOM 879 C C . TYR A 1 118 ? 22.046 -12.536 -25.004 1.00 98.50 118 TYR A C 1
ATOM 881 O O . TYR A 1 118 ? 23.191 -12.191 -24.715 1.00 98.50 118 TYR A O 1
ATOM 889 N N . PHE A 1 119 ? 21.601 -13.776 -24.770 1.00 98.69 119 PHE A N 1
ATOM 890 C CA . PHE A 1 119 ? 22.419 -14.801 -24.118 1.00 98.69 119 PHE A CA 1
ATOM 891 C C . PHE A 1 119 ? 23.516 -15.342 -25.040 1.00 98.69 119 PHE A C 1
ATOM 893 O O . PHE A 1 119 ? 24.620 -15.611 -24.563 1.00 98.69 119 PHE A O 1
ATOM 900 N N . ASP A 1 120 ? 23.254 -15.426 -26.349 1.00 98.31 120 ASP A N 1
ATOM 901 C CA . ASP A 1 120 ? 24.269 -15.783 -27.345 1.00 98.31 120 ASP A CA 1
ATOM 902 C C . ASP A 1 120 ? 25.443 -14.802 -27.311 1.00 98.31 120 ASP A C 1
ATOM 904 O O . ASP A 1 120 ? 26.598 -15.228 -27.333 1.00 98.31 120 ASP A O 1
ATOM 908 N N . MET A 1 121 ? 25.170 -13.494 -27.207 1.00 98.50 121 MET A N 1
ATOM 909 C CA . MET A 1 121 ? 26.227 -12.496 -27.053 1.00 98.50 121 MET A CA 1
ATOM 910 C C . MET A 1 121 ? 26.879 -12.600 -25.670 1.00 98.50 121 MET A C 1
ATOM 912 O O . MET A 1 121 ? 28.103 -12.678 -25.583 1.00 98.50 121 MET A O 1
ATOM 916 N N . LEU A 1 122 ? 26.085 -12.648 -24.591 1.00 98.62 122 LEU A N 1
ATOM 917 C CA . LEU A 1 122 ? 26.579 -12.648 -23.206 1.00 98.62 122 LEU A CA 1
ATOM 918 C C . LEU A 1 122 ? 27.591 -13.773 -22.936 1.00 98.62 122 LEU A C 1
ATOM 920 O O . LEU A 1 122 ? 28.629 -13.528 -22.313 1.00 98.62 122 LEU A O 1
ATOM 924 N N . PHE A 1 123 ? 27.298 -14.992 -23.397 1.00 98.56 123 PHE A N 1
ATOM 925 C CA . PHE A 1 123 ? 28.148 -16.170 -23.198 1.00 98.56 123 PHE A CA 1
ATOM 926 C C . PHE A 1 123 ? 29.115 -16.447 -24.354 1.00 98.56 123 PHE A C 1
ATOM 928 O O . PHE A 1 123 ? 30.097 -17.158 -24.150 1.00 98.56 123 PHE A O 1
ATOM 935 N N . GLY A 1 124 ? 28.854 -15.917 -25.552 1.00 98.00 124 GLY A N 1
ATOM 936 C CA . GLY A 1 124 ? 29.654 -16.179 -26.750 1.00 98.00 124 GLY A CA 1
ATOM 937 C C . GLY A 1 124 ? 30.926 -15.343 -26.877 1.00 98.00 124 GLY A C 1
ATOM 938 O O . GLY A 1 124 ? 31.733 -15.625 -27.762 1.00 98.00 124 GLY A O 1
ATOM 939 N N . TYR A 1 125 ? 31.107 -14.336 -26.019 1.00 98.56 125 TYR A N 1
ATOM 940 C CA . TYR A 1 125 ? 32.217 -13.388 -26.095 1.00 98.56 125 TYR A CA 1
ATOM 941 C C . TYR A 1 125 ? 32.885 -13.148 -24.752 1.00 98.56 125 TYR A C 1
ATOM 943 O O . TYR A 1 125 ? 32.256 -13.226 -23.700 1.00 98.56 125 TYR A O 1
ATOM 951 N N . GLU A 1 126 ? 34.163 -12.791 -24.804 1.00 98.44 126 GLU A N 1
ATOM 952 C CA . GLU A 1 126 ? 34.814 -12.084 -23.707 1.00 98.44 126 GLU A CA 1
ATOM 953 C C . GLU A 1 126 ? 34.578 -10.580 -23.862 1.00 98.44 126 GLU A C 1
ATOM 955 O O . GLU A 1 126 ? 34.425 -10.070 -24.975 1.00 98.44 126 GLU A O 1
ATOM 960 N N . TRP A 1 127 ? 34.524 -9.875 -22.736 1.00 98.56 127 TRP A N 1
ATOM 961 C CA . TRP A 1 127 ? 34.060 -8.493 -22.677 1.00 98.56 127 TRP A CA 1
ATOM 962 C C . TRP A 1 127 ? 35.196 -7.549 -22.287 1.00 98.56 127 TRP A C 1
ATOM 964 O O . TRP A 1 127 ? 35.864 -7.754 -21.273 1.00 98.56 127 TRP A O 1
ATOM 974 N N . GLU A 1 128 ? 35.401 -6.498 -23.081 1.00 98.12 128 GLU A N 1
ATOM 975 C CA . GLU A 1 128 ? 36.377 -5.438 -22.822 1.00 98.12 128 GLU A CA 1
ATOM 976 C C . GLU A 1 128 ? 35.679 -4.192 -22.266 1.00 98.12 128 GLU A C 1
ATOM 978 O O . GLU A 1 128 ? 34.662 -3.749 -22.805 1.00 98.12 128 GLU A O 1
ATOM 983 N N . LEU A 1 129 ? 36.213 -3.631 -21.177 1.00 98.56 129 LEU A N 1
ATOM 984 C CA . LEU A 1 129 ? 35.690 -2.411 -20.566 1.00 98.56 129 LEU A CA 1
ATOM 985 C C . LEU A 1 129 ? 36.115 -1.192 -21.391 1.00 98.56 129 LEU A C 1
ATOM 987 O O . LEU A 1 129 ? 37.304 -0.903 -21.513 1.00 98.56 129 LEU A O 1
ATOM 991 N N . ILE A 1 130 ? 35.137 -0.438 -21.882 1.00 98.06 130 ILE A N 1
ATOM 992 C CA . ILE A 1 130 ? 35.341 0.745 -22.717 1.00 98.06 130 ILE A CA 1
ATOM 993 C C . ILE A 1 130 ? 34.541 1.946 -22.198 1.00 98.06 130 ILE A C 1
ATOM 995 O O . ILE A 1 130 ? 33.715 1.844 -21.283 1.00 98.06 130 ILE A O 1
ATOM 999 N N . LYS A 1 131 ? 34.783 3.107 -22.810 1.00 97.75 131 LYS A N 1
ATOM 1000 C CA . LYS A 1 131 ? 33.957 4.301 -22.642 1.00 97.75 131 LYS A CA 1
ATOM 1001 C C . LYS A 1 131 ? 33.030 4.488 -23.841 1.00 97.75 131 LYS A C 1
ATOM 1003 O O . LYS A 1 131 ? 33.479 4.357 -24.976 1.00 97.75 131 LYS A O 1
ATOM 1008 N N . SER A 1 132 ? 31.764 4.810 -23.581 1.00 96.94 132 SER A N 1
ATOM 1009 C CA . SER A 1 132 ? 30.827 5.284 -24.606 1.00 96.94 132 SER A CA 1
ATOM 1010 C C . SER A 1 132 ? 31.277 6.641 -25.178 1.00 96.94 132 SER A C 1
ATOM 1012 O O . SER A 1 132 ? 32.122 7.306 -24.564 1.00 96.94 132 SER A O 1
ATOM 1014 N N . PRO A 1 133 ? 30.686 7.119 -26.288 1.00 96.19 133 PRO A N 1
ATOM 1015 C CA . PRO A 1 133 ? 30.936 8.475 -26.786 1.00 96.19 133 PRO A CA 1
ATOM 1016 C C . PRO A 1 133 ? 30.607 9.577 -25.762 1.00 96.19 133 PRO A C 1
ATOM 1018 O O . PRO A 1 133 ? 31.290 10.599 -25.717 1.00 96.19 133 PRO A O 1
ATOM 1021 N N . ALA A 1 134 ? 29.630 9.353 -24.877 1.00 96.19 134 ALA A N 1
ATOM 1022 C CA . ALA A 1 134 ? 29.316 10.245 -23.757 1.00 96.19 134 ALA A CA 1
ATOM 1023 C C . ALA A 1 134 ? 30.217 10.055 -22.515 1.00 96.19 134 ALA A C 1
ATOM 1025 O O . ALA A 1 134 ? 30.037 10.744 -21.511 1.00 96.19 134 ALA A O 1
ATOM 1026 N N . GLY A 1 135 ? 31.180 9.127 -22.541 1.00 96.19 135 GLY A N 1
ATOM 1027 C CA . GLY A 1 135 ? 32.117 8.884 -21.440 1.00 96.19 135 GLY A CA 1
ATOM 1028 C C . GLY A 1 135 ? 31.593 7.973 -20.321 1.00 96.19 135 GLY A C 1
ATOM 1029 O O . GLY A 1 135 ? 32.233 7.865 -19.265 1.00 96.19 135 GLY A O 1
ATOM 1030 N N . ALA A 1 136 ? 30.474 7.275 -20.524 1.00 96.75 136 ALA A N 1
ATOM 1031 C CA . ALA A 1 136 ? 29.973 6.267 -19.589 1.00 96.75 136 ALA A CA 1
ATOM 1032 C C . ALA A 1 136 ? 30.792 4.972 -19.680 1.00 96.75 136 ALA A C 1
ATOM 1034 O O . ALA A 1 136 ? 31.334 4.642 -20.730 1.00 96.75 136 ALA A O 1
ATOM 1035 N N . TRP A 1 137 ? 30.907 4.234 -18.574 1.00 98.25 137 TRP A N 1
ATOM 1036 C CA . TRP A 1 137 ? 31.523 2.904 -18.592 1.00 98.25 137 TRP A CA 1
ATOM 1037 C C . TRP A 1 137 ? 30.545 1.870 -19.153 1.00 98.25 137 TRP A C 1
ATOM 1039 O O . TRP A 1 137 ? 29.426 1.753 -18.656 1.00 98.25 137 TRP A O 1
ATOM 1049 N N . GLN A 1 138 ? 30.990 1.098 -20.140 1.00 98.38 138 GLN A N 1
ATOM 1050 C CA . GLN A 1 138 ? 30.246 -0.019 -20.720 1.00 98.38 138 GLN A CA 1
ATOM 1051 C C . GLN A 1 138 ? 31.210 -1.101 -21.208 1.00 98.38 138 GLN A C 1
ATOM 1053 O O . GLN A 1 138 ? 32.422 -0.899 -21.216 1.00 98.38 138 GLN A O 1
ATOM 1058 N N . TRP A 1 139 ? 30.682 -2.241 -21.631 1.00 98.69 139 TRP A N 1
ATOM 1059 C CA . TRP A 1 139 ? 31.475 -3.359 -22.120 1.00 98.69 139 TRP A CA 1
ATOM 1060 C C . TRP A 1 139 ? 31.182 -3.623 -23.586 1.00 98.69 139 TRP A C 1
ATOM 1062 O O . TRP A 1 139 ? 30.037 -3.511 -24.014 1.00 98.69 139 TRP A O 1
ATOM 1072 N N . GLN A 1 140 ? 32.205 -3.993 -24.345 1.00 98.31 140 GLN A N 1
ATOM 1073 C CA . GLN A 1 140 ? 32.099 -4.343 -25.758 1.00 98.31 140 GLN A CA 1
ATOM 1074 C C . GLN A 1 140 ? 32.628 -5.758 -25.987 1.00 98.31 140 GLN A C 1
ATOM 1076 O O . GLN A 1 140 ? 33.594 -6.176 -25.345 1.00 98.31 140 GLN A O 1
ATOM 1081 N N . ALA A 1 141 ? 31.979 -6.509 -26.878 1.00 98.12 141 ALA A N 1
ATOM 1082 C CA . ALA A 1 141 ? 32.434 -7.848 -27.226 1.00 98.12 141 ALA A CA 1
ATOM 1083 C C . ALA A 1 141 ? 33.790 -7.790 -27.936 1.00 98.12 141 ALA A C 1
ATOM 1085 O O . ALA A 1 141 ? 33.931 -7.156 -28.985 1.00 98.12 141 ALA A O 1
ATOM 1086 N N . ARG A 1 142 ? 34.772 -8.498 -27.379 1.00 97.50 142 ARG A N 1
ATOM 1087 C CA . ARG A 1 142 ? 36.103 -8.620 -27.961 1.00 97.50 142 ARG A CA 1
ATOM 1088 C C . ARG A 1 142 ? 36.067 -9.541 -29.181 1.00 97.50 142 ARG A C 1
ATOM 1090 O O . ARG A 1 142 ? 35.439 -10.597 -29.133 1.00 97.50 142 ARG A O 1
ATOM 1097 N N . ASP A 1 143 ? 36.771 -9.153 -30.247 1.00 95.81 143 ASP A N 1
ATOM 1098 C CA . ASP A 1 143 ? 36.919 -9.944 -31.477 1.00 95.81 143 ASP A CA 1
ATOM 1099 C C . ASP A 1 143 ? 35.553 -10.396 -32.051 1.00 95.81 143 ASP A C 1
ATOM 1101 O O . ASP A 1 143 ? 35.338 -11.563 -32.396 1.00 95.81 143 ASP A O 1
ATOM 1105 N N . CYS A 1 144 ? 34.589 -9.462 -32.102 1.00 96.94 144 CYS A N 1
ATOM 1106 C CA . CYS A 1 144 ? 33.224 -9.741 -32.546 1.00 96.94 144 CYS A CA 1
ATOM 1107 C C . CYS A 1 144 ? 33.191 -10.276 -33.988 1.00 96.94 144 CYS A C 1
ATOM 1109 O O . CYS A 1 144 ? 33.901 -9.797 -34.871 1.00 96.94 144 CYS A O 1
ATOM 1111 N N . ARG A 1 145 ? 32.337 -11.277 -34.226 1.00 97.06 145 ARG A N 1
ATOM 1112 C CA . ARG A 1 145 ? 32.196 -11.909 -35.542 1.00 97.06 145 ARG A CA 1
ATOM 1113 C C . ARG A 1 145 ? 31.306 -11.048 -36.432 1.00 97.06 145 ARG A C 1
ATOM 1115 O O . ARG A 1 145 ? 30.349 -10.456 -35.941 1.00 97.06 145 ARG A O 1
ATOM 1122 N N . GLU A 1 146 ? 31.583 -11.022 -37.733 1.00 95.75 146 GLU A N 1
ATOM 1123 C CA . GLU A 1 146 ? 30.868 -10.175 -38.701 1.00 95.75 146 GLU A CA 1
ATOM 1124 C C . GLU A 1 146 ? 29.349 -10.425 -38.698 1.00 95.75 146 GLU A C 1
ATOM 1126 O O . GLU A 1 146 ? 28.562 -9.485 -38.814 1.00 95.75 146 GLU A O 1
ATOM 1131 N N . GLU A 1 147 ? 28.919 -11.679 -38.516 1.00 94.88 147 GLU A N 1
ATOM 1132 C CA . GLU A 1 147 ? 27.502 -12.050 -38.427 1.00 94.88 147 GLU A CA 1
ATOM 1133 C C . GLU A 1 147 ? 26.803 -11.571 -37.143 1.00 94.88 147 GLU A C 1
ATOM 1135 O O . GLU A 1 147 ? 25.575 -11.559 -37.079 1.00 94.88 147 GLU A O 1
ATOM 1140 N N . HIS A 1 148 ? 27.570 -11.183 -36.121 1.00 97.19 148 HIS A N 1
ATOM 1141 C CA . HIS A 1 148 ? 27.077 -10.707 -34.827 1.00 97.19 148 HIS A CA 1
ATOM 1142 C C . HIS A 1 148 ? 27.200 -9.190 -34.654 1.00 97.19 148 HIS A C 1
ATOM 1144 O O . HIS A 1 148 ? 26.748 -8.645 -33.645 1.00 97.19 148 HIS A O 1
ATOM 1150 N N . LEU A 1 149 ? 27.766 -8.497 -35.642 1.00 97.62 149 LEU A N 1
ATOM 1151 C CA . LEU A 1 149 ? 27.697 -7.048 -35.693 1.00 97.62 149 LEU A CA 1
ATOM 1152 C C . LEU A 1 149 ? 26.243 -6.598 -35.902 1.00 97.62 149 LEU A C 1
ATOM 1154 O O . LEU A 1 149 ? 25.503 -7.138 -36.729 1.00 97.62 149 LEU A O 1
ATOM 1158 N N . ILE A 1 150 ? 25.840 -5.583 -35.151 1.00 97.69 150 ILE A N 1
ATOM 1159 C CA . ILE A 1 150 ? 24.484 -5.047 -35.110 1.00 97.69 150 ILE A CA 1
ATOM 1160 C C . ILE A 1 150 ? 24.398 -3.879 -36.084 1.00 97.69 150 ILE A C 1
ATOM 1162 O O . ILE A 1 150 ? 25.220 -2.970 -36.019 1.00 97.69 150 ILE A O 1
ATOM 1166 N N . LEU A 1 151 ? 23.406 -3.889 -36.975 1.00 96.88 151 LEU A N 1
ATOM 1167 C CA . LEU A 1 151 ? 23.128 -2.734 -37.830 1.00 96.88 151 LEU A CA 1
ATOM 1168 C C . LEU A 1 151 ? 22.766 -1.520 -36.973 1.00 96.88 151 LEU A C 1
ATOM 1170 O O . LEU A 1 151 ? 21.991 -1.638 -36.022 1.00 96.88 151 LEU A O 1
ATOM 1174 N N . ASP A 1 152 ? 23.302 -0.365 -37.344 1.00 96.81 152 ASP A N 1
ATOM 1175 C CA . ASP A 1 152 ? 22.950 0.908 -36.730 1.00 96.81 152 ASP A CA 1
ATOM 1176 C C . ASP A 1 152 ? 21.439 1.174 -36.836 1.00 96.81 152 ASP A C 1
ATOM 1178 O O . ASP A 1 152 ? 20.772 0.746 -37.785 1.00 96.81 152 ASP A O 1
ATOM 1182 N N . ALA A 1 153 ? 20.889 1.848 -35.828 1.00 96.06 153 ALA A N 1
ATOM 1183 C CA . ALA A 1 153 ? 19.461 2.114 -35.733 1.00 96.06 153 ALA A CA 1
ATOM 1184 C C . ALA A 1 153 ? 18.953 3.093 -36.804 1.00 96.06 153 ALA A C 1
ATOM 1186 O O . ALA A 1 153 ? 17.783 2.999 -37.183 1.00 96.06 153 ALA A O 1
ATOM 1187 N N . HIS A 1 154 ? 19.816 3.994 -37.295 1.00 96.38 154 HIS A N 1
ATOM 1188 C CA . HIS A 1 154 ? 19.442 5.126 -38.151 1.00 96.38 154 HIS A CA 1
ATOM 1189 C C . HIS A 1 154 ? 20.367 5.329 -39.360 1.00 96.38 154 HIS A C 1
ATOM 1191 O O . HIS A 1 154 ? 19.923 5.887 -40.362 1.00 96.38 154 HIS A O 1
ATOM 1197 N N . ILE A 1 155 ? 21.628 4.885 -39.303 1.00 96.31 155 ILE A N 1
ATOM 1198 C CA . ILE A 1 155 ? 22.639 5.083 -40.354 1.00 96.31 155 ILE A CA 1
ATOM 1199 C C . ILE A 1 155 ? 22.739 3.827 -41.242 1.00 96.31 155 ILE A C 1
ATOM 1201 O O . ILE A 1 155 ? 23.292 2.807 -40.822 1.00 96.31 155 ILE A O 1
ATOM 1205 N N . PRO A 1 156 ? 22.261 3.866 -42.502 1.00 95.00 156 PRO A N 1
ATOM 1206 C CA . PRO A 1 156 ? 22.236 2.684 -43.358 1.00 95.00 156 PRO A CA 1
ATOM 1207 C C . PRO A 1 156 ? 23.628 2.093 -43.604 1.00 95.00 156 PRO A C 1
ATOM 1209 O O . PRO A 1 156 ? 24.544 2.779 -44.052 1.00 95.00 156 PRO A O 1
ATOM 1212 N N . GLY A 1 157 ? 23.769 0.790 -43.359 1.00 94.81 157 GLY A N 1
ATOM 1213 C CA . GLY A 1 157 ? 24.998 0.036 -43.625 1.00 94.81 157 GLY A CA 1
ATOM 1214 C C . GLY A 1 157 ? 26.084 0.159 -42.554 1.00 94.81 157 GLY A C 1
ATOM 1215 O O . GLY A 1 157 ? 27.034 -0.623 -42.594 1.00 94.81 157 GLY A O 1
ATOM 1216 N N . LEU A 1 158 ? 25.942 1.070 -41.584 1.00 96.88 158 LEU A N 1
ATOM 1217 C CA . LEU A 1 158 ? 26.823 1.118 -40.421 1.00 96.88 158 LEU A CA 1
ATOM 1218 C C . LEU A 1 158 ? 26.511 -0.056 -39.486 1.00 96.88 158 LEU A C 1
ATOM 1220 O O . LEU A 1 158 ? 25.357 -0.468 -39.342 1.00 96.88 158 LEU A O 1
ATOM 1224 N N . LYS A 1 159 ? 27.555 -0.614 -38.873 1.00 97.38 159 LYS A N 1
ATOM 1225 C CA . LYS A 1 159 ? 27.453 -1.738 -37.950 1.00 97.38 159 LYS A CA 1
ATOM 1226 C C . LYS A 1 159 ? 28.330 -1.526 -36.724 1.00 97.38 159 LYS A C 1
ATOM 1228 O O . LYS A 1 159 ? 29.435 -1.003 -36.848 1.00 97.38 159 LYS A O 1
ATOM 1233 N N . HIS A 1 160 ? 27.870 -2.027 -35.583 1.00 96.75 160 HIS A N 1
ATOM 1234 C CA . HIS A 1 160 ? 28.557 -1.934 -34.297 1.00 96.75 160 HIS A CA 1
ATOM 1235 C C . HIS A 1 160 ? 28.658 -3.304 -33.622 1.00 96.75 160 HIS A C 1
ATOM 1237 O O . HIS A 1 160 ? 27.739 -4.116 -33.752 1.00 96.75 160 HIS A O 1
ATOM 1243 N N . PRO A 1 161 ? 29.736 -3.596 -32.879 1.00 97.50 161 PRO A N 1
ATOM 1244 C CA . PRO A 1 161 ? 29.761 -4.759 -31.998 1.00 97.50 161 PRO A CA 1
ATOM 1245 C C . PRO A 1 161 ? 28.718 -4.610 -30.872 1.00 97.50 161 PRO A C 1
ATOM 1247 O O . PRO A 1 161 ? 28.373 -3.486 -30.495 1.00 97.50 161 PRO A O 1
ATOM 1250 N N . PRO A 1 162 ? 28.220 -5.722 -30.304 1.00 97.94 162 PRO A N 1
ATOM 1251 C CA . PRO A 1 162 ? 27.289 -5.675 -29.188 1.00 97.94 162 PRO A CA 1
ATOM 1252 C C . PRO A 1 162 ? 27.940 -5.041 -27.957 1.00 97.94 162 PRO A C 1
ATOM 1254 O O . PRO A 1 162 ? 29.129 -5.244 -27.679 1.00 97.94 162 PRO A O 1
ATOM 1257 N N . MET A 1 163 ? 27.125 -4.313 -27.200 1.00 97.62 163 MET A N 1
ATOM 1258 C CA . MET A 1 163 ? 27.476 -3.789 -25.883 1.00 97.62 163 MET A CA 1
ATOM 1259 C C . MET A 1 163 ? 26.812 -4.600 -24.767 1.00 97.62 163 MET A C 1
ATOM 1261 O O . MET A 1 163 ? 25.750 -5.189 -24.965 1.00 97.62 163 MET A O 1
ATOM 1265 N N . MET A 1 164 ? 27.415 -4.582 -23.577 1.00 98.56 164 MET A N 1
ATOM 1266 C CA . MET A 1 164 ? 26.805 -5.008 -22.311 1.00 98.56 164 MET A CA 1
ATOM 1267 C C . MET A 1 164 ? 27.066 -3.963 -21.221 1.00 98.56 164 MET A C 1
ATOM 1269 O O . MET A 1 164 ? 28.111 -3.312 -21.186 1.00 98.56 164 MET A O 1
ATOM 1273 N N . THR A 1 165 ? 26.115 -3.778 -20.314 1.00 98.31 165 THR A N 1
ATOM 1274 C CA . THR A 1 165 ? 26.337 -3.004 -19.089 1.00 98.31 165 THR A CA 1
ATOM 1275 C C . THR A 1 165 ? 27.014 -3.877 -18.030 1.00 98.31 165 THR A C 1
ATOM 1277 O O . THR A 1 165 ? 27.015 -5.105 -18.107 1.00 98.31 165 THR A O 1
ATOM 1280 N N . THR A 1 166 ? 27.553 -3.265 -16.976 1.00 98.44 166 THR A N 1
ATOM 1281 C CA . THR A 1 166 ? 28.040 -4.028 -15.812 1.00 98.44 166 THR A CA 1
ATOM 1282 C C . THR A 1 166 ? 26.921 -4.856 -15.158 1.00 98.44 166 THR A C 1
ATOM 1284 O O . THR A 1 166 ? 27.178 -5.948 -14.650 1.00 98.44 166 THR A O 1
ATOM 1287 N N . ALA A 1 167 ? 25.671 -4.376 -15.202 1.00 97.88 167 ALA A N 1
ATOM 1288 C CA . ALA A 1 167 ? 24.519 -5.124 -14.702 1.00 97.88 167 ALA A CA 1
ATOM 1289 C C . ALA A 1 167 ? 24.237 -6.371 -15.558 1.00 97.88 167 ALA A C 1
ATOM 1291 O O . ALA A 1 167 ? 23.997 -7.440 -15.003 1.00 97.88 167 ALA A O 1
ATOM 1292 N N . ASP A 1 168 ? 24.360 -6.269 -16.884 1.00 98.62 168 ASP A N 1
ATOM 1293 C CA . ASP A 1 168 ? 24.228 -7.420 -17.785 1.00 98.62 168 ASP A CA 1
ATOM 1294 C C . ASP A 1 168 ? 25.291 -8.484 -17.490 1.00 98.62 168 ASP A C 1
ATOM 1296 O O . ASP A 1 168 ? 24.979 -9.660 -17.309 1.00 98.62 168 ASP A O 1
ATOM 1300 N N . LEU A 1 169 ? 26.555 -8.069 -17.358 1.00 98.62 169 LEU A N 1
ATOM 1301 C CA . LEU A 1 169 ? 27.651 -8.992 -17.060 1.00 98.62 169 LEU A CA 1
ATOM 1302 C C . LEU A 1 169 ? 27.487 -9.684 -15.702 1.00 98.62 169 LEU A C 1
ATOM 1304 O O . LEU A 1 169 ? 27.907 -10.831 -15.540 1.00 98.62 169 LEU A O 1
ATOM 1308 N N . SER A 1 170 ? 26.809 -9.049 -14.745 1.00 98.69 170 SER A N 1
ATOM 1309 C CA . SER A 1 170 ? 26.501 -9.673 -13.453 1.00 98.69 170 SER A CA 1
ATOM 1310 C C . SER A 1 170 ? 25.675 -10.955 -13.617 1.00 98.69 170 SER A C 1
ATOM 1312 O O . SER A 1 170 ? 25.874 -11.897 -12.858 1.00 98.69 170 SER A O 1
ATOM 1314 N N . LEU A 1 171 ? 24.830 -11.060 -14.652 1.00 98.69 171 LEU A N 1
ATOM 1315 C CA . LEU A 1 171 ? 24.058 -12.275 -14.943 1.00 98.69 171 LEU A CA 1
ATOM 1316 C C . LEU A 1 171 ? 24.926 -13.472 -15.362 1.00 98.69 171 LEU A C 1
ATOM 1318 O O . LEU A 1 171 ? 24.447 -14.606 -15.326 1.00 98.69 171 LEU A O 1
ATOM 1322 N N . ARG A 1 172 ? 26.179 -13.229 -15.763 1.00 98.50 172 ARG A N 1
ATOM 1323 C CA . ARG A 1 172 ? 27.174 -14.253 -16.108 1.00 98.50 172 ARG A CA 1
ATOM 1324 C C . ARG A 1 172 ? 28.232 -14.447 -15.021 1.00 98.50 172 ARG A C 1
ATOM 1326 O O . ARG A 1 172 ? 28.751 -15.547 -14.896 1.00 98.50 172 ARG A O 1
ATOM 1333 N N . PHE A 1 173 ? 28.609 -13.404 -14.288 1.00 98.31 173 PHE A N 1
ATOM 1334 C CA . PHE A 1 173 ? 29.725 -13.489 -13.336 1.00 98.31 173 PHE A CA 1
ATOM 1335 C C . PHE A 1 173 ? 29.296 -13.709 -11.885 1.00 98.31 173 PHE A C 1
ATOM 1337 O O . PHE A 1 173 ? 30.120 -14.135 -11.076 1.00 98.31 173 PHE A O 1
ATOM 1344 N N . ASP A 1 174 ? 28.035 -13.452 -11.539 1.00 98.69 174 ASP A N 1
ATOM 1345 C CA . ASP A 1 174 ? 27.514 -13.789 -10.218 1.00 98.69 174 ASP A CA 1
ATOM 1346 C C . ASP A 1 174 ? 27.250 -15.306 -10.108 1.00 98.69 174 ASP A C 1
ATOM 1348 O O . ASP A 1 174 ? 26.585 -15.875 -10.977 1.00 98.69 174 ASP A O 1
ATOM 1352 N N . PRO A 1 175 ? 27.723 -15.986 -9.047 1.00 98.38 175 PRO A N 1
ATOM 1353 C CA . PRO A 1 175 ? 27.606 -17.440 -8.916 1.00 98.38 175 PRO A CA 1
ATOM 1354 C C . PRO A 1 175 ? 26.166 -17.945 -8.718 1.00 98.38 175 PRO A C 1
ATOM 1356 O O . PRO A 1 175 ? 25.921 -19.141 -8.876 1.00 98.38 175 PRO A O 1
ATOM 1359 N N . ILE A 1 176 ? 25.218 -17.074 -8.359 1.00 98.38 176 ILE A N 1
ATOM 1360 C CA . ILE A 1 176 ? 23.792 -17.401 -8.241 1.00 98.38 176 ILE A CA 1
ATOM 1361 C C . ILE A 1 176 ? 23.089 -17.162 -9.580 1.00 98.38 176 ILE A C 1
ATOM 1363 O O . ILE A 1 176 ? 22.287 -17.999 -10.002 1.00 98.38 176 ILE A O 1
ATOM 1367 N N . TYR A 1 177 ? 23.378 -16.052 -10.266 1.00 98.69 177 TYR A N 1
ATOM 1368 C CA . TYR A 1 177 ? 22.730 -15.738 -11.544 1.00 98.69 177 TYR A CA 1
ATOM 1369 C C . TYR A 1 177 ? 23.261 -16.555 -12.717 1.00 98.69 177 TYR A C 1
ATOM 1371 O O . TYR A 1 177 ? 22.466 -16.968 -13.558 1.00 98.69 177 TYR A O 1
ATOM 1379 N N . GLU A 1 178 ? 24.560 -16.843 -12.767 1.00 98.62 178 GLU A N 1
ATOM 1380 C CA . GLU A 1 178 ? 25.183 -17.584 -13.867 1.00 98.62 178 GLU A CA 1
ATOM 1381 C C . GLU A 1 178 ? 24.468 -18.905 -14.199 1.00 98.62 178 GLU A C 1
ATOM 1383 O O . GLU A 1 178 ? 24.065 -19.066 -15.357 1.00 98.62 178 GLU A O 1
ATOM 1388 N N . PRO A 1 179 ? 24.204 -19.816 -13.237 1.00 98.62 179 PRO A N 1
ATOM 1389 C CA . PRO A 1 179 ? 23.540 -21.078 -13.554 1.00 98.62 179 PRO A CA 1
ATOM 1390 C C . PRO A 1 179 ? 22.088 -20.877 -14.010 1.00 98.62 179 PRO A C 1
ATOM 1392 O O . PRO A 1 179 ? 21.567 -21.680 -14.787 1.00 98.62 179 PRO A O 1
ATOM 1395 N N . ILE A 1 180 ? 21.426 -19.802 -13.570 1.00 98.62 180 ILE A N 1
ATOM 1396 C CA . ILE A 1 180 ? 20.076 -19.441 -14.024 1.00 98.62 180 ILE A CA 1
ATOM 1397 C C . ILE A 1 180 ? 20.131 -18.965 -15.477 1.00 98.62 180 ILE A C 1
ATOM 1399 O O . ILE A 1 180 ? 19.397 -19.486 -16.317 1.00 98.62 180 ILE A O 1
ATOM 1403 N N . SER A 1 181 ? 21.029 -18.027 -15.780 1.00 98.69 181 SER A N 1
ATOM 1404 C CA . SER A 1 181 ? 21.263 -17.486 -17.120 1.00 98.69 181 SER A CA 1
ATOM 1405 C C . SER A 1 181 ? 21.666 -18.576 -18.105 1.00 98.69 181 SER A C 1
ATOM 1407 O O . SER A 1 181 ? 21.126 -18.649 -19.205 1.00 98.69 181 SER A O 1
ATOM 1409 N N . ARG A 1 182 ? 22.564 -19.482 -17.701 1.00 98.56 182 ARG A N 1
ATOM 1410 C CA . ARG A 1 182 ? 22.999 -20.612 -18.524 1.00 98.56 182 ARG A CA 1
ATOM 1411 C C . ARG A 1 182 ? 21.857 -21.584 -18.798 1.00 98.56 182 ARG A C 1
ATOM 1413 O O . ARG A 1 182 ? 21.704 -22.035 -19.929 1.00 98.56 182 ARG A O 1
ATOM 1420 N N . ARG A 1 183 ? 21.019 -21.872 -17.798 1.00 98.56 183 ARG A N 1
ATOM 1421 C CA . ARG A 1 183 ? 19.820 -22.696 -17.995 1.00 98.56 183 ARG A CA 1
ATOM 1422 C C . ARG A 1 183 ? 18.838 -22.027 -18.953 1.00 98.56 183 ARG A C 1
ATOM 1424 O O . ARG A 1 183 ? 18.335 -22.698 -19.842 1.00 98.56 183 ARG A O 1
ATOM 1431 N N . PHE A 1 184 ? 18.581 -20.729 -18.802 1.00 98.69 184 PHE A N 1
ATOM 1432 C CA . PHE A 1 184 ? 17.735 -19.978 -19.733 1.00 98.69 184 PHE A CA 1
ATOM 1433 C C . PHE A 1 184 ? 18.296 -19.976 -21.152 1.00 98.69 184 PHE A C 1
ATOM 1435 O O . PHE A 1 184 ? 17.533 -20.151 -22.096 1.00 98.69 184 PHE A O 1
ATOM 1442 N N . HIS A 1 185 ? 19.616 -19.867 -21.303 1.00 98.56 185 HIS A N 1
ATOM 1443 C CA . HIS A 1 185 ? 20.280 -19.970 -22.600 1.00 98.56 185 HIS A CA 1
ATOM 1444 C C . HIS A 1 185 ? 20.092 -21.346 -23.250 1.00 98.56 185 HIS A C 1
ATOM 1446 O O . HIS A 1 185 ? 19.777 -21.430 -24.433 1.00 98.56 185 HIS A O 1
ATOM 1452 N N . GLN A 1 186 ? 20.236 -22.419 -22.471 1.00 98.44 186 GLN A N 1
ATOM 1453 C CA . GLN A 1 186 ? 20.095 -23.804 -22.939 1.00 98.44 186 GLN A CA 1
ATOM 1454 C C . GLN A 1 186 ? 18.637 -24.233 -23.162 1.00 98.44 186 GLN A C 1
ATOM 1456 O O . GLN A 1 186 ? 18.389 -25.156 -23.936 1.00 98.44 186 GLN A O 1
ATOM 1461 N N . HIS A 1 187 ? 17.689 -23.565 -22.501 1.00 98.25 187 HIS A N 1
ATOM 1462 C CA . HIS A 1 187 ? 16.259 -23.878 -22.511 1.00 98.25 187 HIS A CA 1
ATOM 1463 C C . HIS A 1 187 ? 15.421 -22.618 -22.799 1.00 98.25 187 HIS A C 1
ATOM 1465 O O . HIS A 1 187 ? 14.808 -22.052 -21.881 1.00 98.25 187 HIS A O 1
ATOM 1471 N N . PRO A 1 188 ? 15.389 -22.146 -24.061 1.00 97.88 188 PRO A N 1
ATOM 1472 C CA . PRO A 1 188 ? 14.719 -20.901 -24.448 1.00 97.88 188 PRO A CA 1
ATOM 1473 C C . PRO A 1 188 ? 13.231 -20.847 -24.085 1.00 97.88 188 PRO A C 1
ATOM 1475 O O . PRO A 1 188 ? 12.706 -19.790 -23.740 1.00 97.88 188 PRO A O 1
ATOM 1478 N N . GLU A 1 189 ? 12.537 -21.983 -24.123 1.00 98.19 189 GLU A N 1
ATOM 1479 C CA . GLU A 1 189 ? 11.134 -22.106 -23.726 1.00 98.19 189 GLU A CA 1
ATOM 1480 C C . GLU A 1 189 ? 10.930 -21.846 -22.230 1.00 98.19 189 GLU A C 1
ATOM 1482 O O . GLU A 1 189 ? 9.966 -21.190 -21.835 1.00 98.19 189 GLU A O 1
ATOM 1487 N N . THR A 1 190 ? 11.881 -22.287 -21.402 1.00 98.12 190 THR A N 1
ATOM 1488 C CA . THR A 1 190 ? 11.868 -22.034 -19.957 1.00 98.12 190 THR A CA 1
ATOM 1489 C C . THR A 1 190 ? 12.113 -20.553 -19.671 1.00 98.12 190 THR A C 1
ATOM 1491 O O . THR A 1 190 ? 11.483 -19.978 -18.784 1.00 98.12 190 THR A O 1
ATOM 1494 N N . PHE A 1 191 ? 13.002 -19.911 -20.436 1.00 98.62 191 PHE A N 1
ATOM 1495 C CA . PHE A 1 191 ? 13.214 -18.468 -20.342 1.00 98.62 191 PHE A CA 1
ATOM 1496 C C . PHE A 1 191 ? 11.966 -17.679 -20.744 1.00 98.62 191 PHE A C 1
ATOM 1498 O O . PHE A 1 191 ? 11.577 -16.757 -20.030 1.00 98.62 191 PHE A O 1
ATOM 1505 N N . ALA A 1 192 ? 11.316 -18.055 -21.847 1.00 98.62 192 ALA A N 1
ATOM 1506 C CA . ALA A 1 192 ? 10.121 -17.375 -22.331 1.00 98.62 192 ALA A CA 1
ATOM 1507 C C . ALA A 1 192 ? 8.962 -17.433 -21.319 1.00 98.62 192 ALA A C 1
ATOM 1509 O O . ALA A 1 192 ? 8.367 -16.393 -21.033 1.00 98.62 192 ALA A O 1
ATOM 1510 N N . ASP A 1 193 ? 8.678 -18.601 -20.729 1.00 98.62 193 ASP A N 1
ATOM 1511 C CA . ASP A 1 193 ? 7.649 -18.728 -19.682 1.00 98.62 193 ASP A CA 1
ATOM 1512 C C . ASP A 1 193 ? 8.010 -17.907 -18.433 1.00 98.62 193 ASP A C 1
ATOM 1514 O O . ASP A 1 193 ? 7.195 -17.120 -17.942 1.00 98.62 193 ASP A O 1
ATOM 1518 N N . ALA A 1 194 ? 9.259 -18.005 -17.963 1.00 98.62 194 ALA A N 1
ATOM 1519 C CA . ALA A 1 194 ? 9.718 -17.251 -16.801 1.00 98.62 194 ALA A CA 1
ATOM 1520 C C . ALA A 1 194 ? 9.639 -15.733 -17.029 1.00 98.62 194 ALA A C 1
ATOM 1522 O O . ALA A 1 194 ? 9.161 -15.008 -16.154 1.00 98.62 194 ALA A O 1
ATOM 1523 N N . PHE A 1 195 ? 10.063 -15.248 -18.200 1.00 98.75 195 PHE A N 1
ATOM 1524 C CA . PHE A 1 195 ? 10.002 -13.834 -18.560 1.00 98.75 195 PHE A CA 1
ATOM 1525 C C . PHE A 1 195 ? 8.555 -13.347 -18.666 1.00 98.75 195 PHE A C 1
ATOM 1527 O O . PHE A 1 195 ? 8.231 -12.309 -18.094 1.00 98.75 195 PHE A O 1
ATOM 1534 N N . ALA A 1 196 ? 7.661 -14.110 -19.305 1.00 98.69 196 ALA A N 1
ATOM 1535 C CA . ALA A 1 196 ? 6.244 -13.761 -19.405 1.00 98.69 196 ALA A CA 1
ATOM 1536 C C . ALA A 1 196 ? 5.580 -13.653 -18.020 1.00 98.69 196 ALA A C 1
ATOM 1538 O O . ALA A 1 196 ? 4.912 -12.659 -17.719 1.00 98.69 196 ALA A O 1
ATOM 1539 N N . ARG A 1 197 ? 5.822 -14.628 -17.134 1.00 98.62 197 ARG A N 1
ATOM 1540 C CA . ARG A 1 197 ? 5.305 -14.621 -15.754 1.00 98.62 197 ARG A CA 1
ATOM 1541 C C . ARG A 1 197 ? 5.891 -13.484 -14.921 1.00 98.62 197 ARG A C 1
ATOM 1543 O O . ARG A 1 197 ? 5.163 -12.836 -14.167 1.00 98.62 197 ARG A O 1
ATOM 1550 N N . ALA A 1 198 ? 7.193 -13.226 -15.050 1.00 98.75 198 ALA A N 1
ATOM 1551 C CA . ALA A 1 198 ? 7.866 -12.141 -14.343 1.00 98.75 198 ALA A CA 1
ATOM 1552 C C . ALA A 1 198 ? 7.388 -10.765 -14.823 1.00 98.75 198 ALA A C 1
ATOM 1554 O O . ALA A 1 198 ? 7.152 -9.891 -13.993 1.00 98.75 198 ALA A O 1
ATOM 1555 N N . TRP A 1 199 ? 7.184 -10.589 -16.130 1.00 98.81 199 TRP A N 1
ATOM 1556 C CA . TRP A 1 199 ? 6.647 -9.366 -16.721 1.00 98.81 199 TRP A CA 1
ATOM 1557 C C . TRP A 1 199 ? 5.212 -9.092 -16.261 1.00 98.81 199 TRP A C 1
ATOM 1559 O O . TRP A 1 199 ? 4.896 -7.977 -15.842 1.00 98.81 199 TRP A O 1
ATOM 1569 N N . PHE A 1 200 ? 4.360 -10.121 -16.255 1.00 98.62 200 PHE A N 1
ATOM 1570 C CA . PHE A 1 200 ? 3.002 -10.022 -15.720 1.00 98.62 200 PHE A CA 1
ATOM 1571 C C . PHE A 1 200 ? 3.012 -9.640 -14.234 1.00 98.62 200 PHE A C 1
ATOM 1573 O O . PHE A 1 200 ? 2.357 -8.683 -13.829 1.00 98.62 200 PHE A O 1
ATOM 1580 N N . LYS A 1 201 ? 3.825 -10.320 -13.415 1.00 98.62 201 LYS A N 1
ATOM 1581 C CA . LYS A 1 201 ? 3.972 -9.973 -11.995 1.00 98.62 201 LYS A CA 1
ATOM 1582 C C . LYS A 1 201 ? 4.471 -8.541 -11.811 1.00 98.62 201 LYS A C 1
ATOM 1584 O O . LYS A 1 201 ? 3.926 -7.812 -10.996 1.00 98.62 201 LYS A O 1
ATOM 1589 N N . LEU A 1 202 ? 5.500 -8.128 -12.544 1.00 98.56 202 LEU A N 1
ATOM 1590 C CA . LEU A 1 202 ? 6.048 -6.776 -12.475 1.00 98.56 202 LEU A CA 1
ATOM 1591 C C . LEU A 1 202 ? 4.964 -5.722 -12.698 1.00 98.56 202 LEU A C 1
ATOM 1593 O O . LEU A 1 202 ? 4.878 -4.776 -11.923 1.00 98.56 202 LEU A O 1
ATOM 1597 N N . THR A 1 203 ? 4.184 -5.881 -13.764 1.00 98.38 203 THR A N 1
ATOM 1598 C CA . THR A 1 203 ? 3.251 -4.855 -14.241 1.00 98.38 203 THR A CA 1
ATOM 1599 C C . THR A 1 203 ? 1.920 -4.842 -13.488 1.00 98.38 203 THR A C 1
ATOM 1601 O O . THR A 1 203 ? 1.166 -3.887 -13.642 1.00 98.38 203 THR A O 1
ATOM 1604 N N . LEU A 1 204 ? 1.639 -5.863 -12.666 1.00 97.62 204 LEU A N 1
ATOM 1605 C CA . LEU A 1 204 ? 0.386 -5.984 -11.910 1.00 97.62 204 LEU A CA 1
ATOM 1606 C C . LEU A 1 204 ? 0.564 -6.189 -10.389 1.00 97.62 204 LEU A C 1
ATOM 1608 O O . LEU A 1 204 ? -0.431 -6.312 -9.673 1.00 97.62 204 LEU A O 1
ATOM 1612 N N . ARG A 1 205 ? 1.795 -6.225 -9.854 1.00 97.44 205 ARG A N 1
ATOM 1613 C CA . ARG A 1 205 ? 2.064 -6.474 -8.415 1.00 97.44 205 ARG A CA 1
ATOM 1614 C C . ARG A 1 205 ? 1.421 -5.476 -7.452 1.00 97.44 205 ARG A C 1
ATOM 1616 O O . ARG A 1 205 ? 1.247 -5.815 -6.288 1.00 97.44 205 ARG A O 1
ATOM 1623 N N . ASP A 1 206 ? 1.085 -4.278 -7.916 1.00 97.81 206 ASP A N 1
ATOM 1624 C CA . ASP A 1 206 ? 0.452 -3.202 -7.146 1.00 97.81 206 ASP A CA 1
ATOM 1625 C C . ASP A 1 206 ? -1.039 -3.000 -7.479 1.00 97.81 206 ASP A C 1
ATOM 1627 O O . ASP A 1 206 ? -1.685 -2.069 -6.988 1.00 97.81 206 ASP A O 1
ATOM 1631 N N . MET A 1 207 ? -1.625 -3.886 -8.293 1.00 97.19 207 MET A N 1
ATOM 1632 C CA . MET A 1 207 ? -3.058 -3.844 -8.594 1.00 97.19 207 MET A CA 1
ATOM 1633 C C . MET A 1 207 ? -3.938 -4.391 -7.467 1.00 97.19 207 MET A C 1
ATOM 1635 O O . MET A 1 207 ? -5.134 -4.112 -7.473 1.00 97.19 207 MET A O 1
ATOM 1639 N N . GLY A 1 208 ? -3.379 -5.130 -6.506 1.00 95.56 208 GLY A N 1
ATOM 1640 C CA . GLY A 1 208 ? -4.142 -5.802 -5.454 1.00 95.56 208 GLY A CA 1
ATOM 1641 C C . GLY A 1 208 ? -4.702 -7.167 -5.873 1.00 95.56 208 GLY A C 1
ATOM 1642 O O . GLY A 1 208 ? -4.165 -7.800 -6.791 1.00 95.56 208 GLY A O 1
ATOM 1643 N N . PRO A 1 209 ? -5.762 -7.651 -5.197 1.00 94.44 209 PRO A N 1
ATOM 1644 C CA . PRO A 1 209 ? -6.334 -8.967 -5.463 1.00 94.44 209 PRO A CA 1
ATOM 1645 C C . PRO A 1 209 ? -6.912 -9.080 -6.877 1.00 94.44 209 PRO A C 1
ATOM 1647 O O . PRO A 1 209 ? -7.414 -8.119 -7.459 1.00 94.44 209 PRO A O 1
ATOM 1650 N N . LYS A 1 210 ? -6.919 -10.308 -7.408 1.00 94.19 210 LYS A N 1
ATOM 1651 C CA . LYS A 1 210 ? -7.367 -10.627 -8.775 1.00 94.19 210 LYS A CA 1
ATOM 1652 C C . LYS A 1 210 ? -8.799 -10.169 -9.094 1.00 94.19 210 LYS A C 1
ATOM 1654 O O . LYS A 1 210 ? -9.115 -9.945 -10.257 1.00 94.19 210 LYS A O 1
ATOM 1659 N N . CYS A 1 211 ? -9.665 -9.984 -8.094 1.00 92.44 211 CYS A N 1
ATOM 1660 C CA . CYS A 1 211 ? -11.026 -9.472 -8.300 1.00 92.44 211 CYS A CA 1
ATOM 1661 C C . CYS A 1 211 ? -11.079 -8.043 -8.877 1.00 92.44 211 CYS A C 1
ATOM 1663 O O . CYS A 1 211 ? -12.116 -7.685 -9.443 1.00 92.44 211 CYS A O 1
ATOM 1665 N N . LEU A 1 212 ? -9.978 -7.283 -8.775 1.00 95.31 212 LEU A N 1
ATOM 1666 C CA . LEU A 1 212 ? -9.781 -5.957 -9.370 1.00 95.31 212 LEU A CA 1
ATOM 1667 C C . LEU A 1 212 ? -9.329 -5.996 -10.836 1.00 95.31 212 LEU A C 1
ATOM 1669 O O . LEU A 1 212 ? -9.226 -4.948 -11.471 1.00 95.31 212 LEU A O 1
ATOM 1673 N N . TYR A 1 213 ? -9.011 -7.172 -11.380 1.00 95.75 213 TYR A N 1
ATOM 1674 C CA . TYR A 1 213 ? -8.517 -7.279 -12.749 1.00 95.75 213 TYR A CA 1
ATOM 1675 C C . TYR A 1 213 ? -9.707 -7.244 -13.708 1.00 95.75 213 TYR A C 1
ATOM 1677 O O . TYR A 1 213 ? -10.695 -7.955 -13.517 1.00 95.75 213 TYR A O 1
ATOM 1685 N N . LEU A 1 214 ? -9.606 -6.415 -14.745 1.00 95.75 214 LEU A N 1
ATOM 1686 C CA . LEU A 1 214 ? -10.677 -6.166 -15.707 1.00 95.75 214 LEU A CA 1
ATOM 1687 C C . LEU A 1 214 ? -10.215 -6.511 -17.125 1.00 95.75 214 LEU A C 1
ATOM 1689 O O . LEU A 1 214 ? -9.035 -6.403 -17.451 1.00 95.75 214 LEU A O 1
ATOM 1693 N N . GLY A 1 215 ? -11.171 -6.865 -17.983 1.00 97.19 215 GLY A N 1
ATOM 1694 C CA . GLY A 1 215 ? -10.933 -7.130 -19.401 1.00 97.19 215 GLY A CA 1
ATOM 1695 C C . GLY A 1 215 ? -10.832 -8.619 -19.761 1.00 97.19 215 GLY A C 1
ATOM 1696 O O . GLY A 1 215 ? -10.803 -9.483 -18.885 1.00 97.19 215 GLY A O 1
ATOM 1697 N N . PRO A 1 216 ? -10.819 -8.935 -21.067 1.00 97.50 216 PRO A N 1
ATOM 1698 C CA . PRO A 1 216 ? -10.901 -10.311 -21.563 1.00 97.50 216 PRO A CA 1
ATOM 1699 C C . PRO A 1 216 ? -9.579 -11.092 -21.480 1.00 97.50 216 PRO A C 1
ATOM 1701 O O . PRO A 1 216 ? -9.586 -12.304 -21.667 1.00 97.50 216 PRO A O 1
ATOM 1704 N N . GLU A 1 217 ? -8.456 -10.422 -21.208 1.00 97.50 217 GLU A N 1
ATOM 1705 C CA . GLU A 1 217 ? -7.107 -11.018 -21.198 1.00 97.50 217 GLU A CA 1
ATOM 1706 C C . GLU A 1 217 ? -6.609 -11.380 -19.790 1.00 97.50 217 GLU A C 1
ATOM 1708 O O . GLU A 1 217 ? -5.451 -11.755 -19.612 1.00 97.50 217 GLU A O 1
ATOM 1713 N N . VAL A 1 218 ? -7.468 -11.279 -18.771 1.00 97.56 218 VAL A N 1
ATOM 1714 C CA . VAL A 1 218 ? -7.114 -11.666 -17.401 1.00 97.56 218 VAL A CA 1
ATOM 1715 C C . VAL A 1 218 ? -6.785 -13.164 -17.364 1.00 97.56 218 VAL A C 1
ATOM 1717 O O . VAL A 1 218 ? -7.657 -13.981 -17.675 1.00 97.56 218 VAL A O 1
ATOM 1720 N N . PRO A 1 219 ? -5.564 -13.566 -16.956 1.00 96.88 219 PRO A N 1
ATOM 1721 C CA . PRO A 1 219 ? -5.196 -14.975 -16.927 1.00 96.88 219 PRO A CA 1
ATOM 1722 C C . PRO A 1 219 ? -6.096 -15.784 -15.991 1.00 96.88 219 PRO A C 1
ATOM 1724 O O . PRO A 1 219 ? -6.396 -15.367 -14.868 1.00 96.88 219 PRO A O 1
ATOM 1727 N N . ALA A 1 220 ? -6.494 -16.980 -16.428 1.00 95.62 220 ALA A N 1
ATOM 1728 C CA . ALA A 1 220 ? -7.297 -17.888 -15.609 1.00 95.62 220 ALA A CA 1
ATOM 1729 C C . ALA A 1 220 ? -6.516 -18.408 -14.388 1.00 95.62 220 ALA A C 1
ATOM 1731 O O . ALA A 1 220 ? -7.096 -18.543 -13.313 1.00 95.62 220 ALA A O 1
ATOM 1732 N N . GLU A 1 221 ? -5.203 -18.621 -14.526 1.00 95.94 221 GLU A N 1
ATOM 1733 C CA . GLU A 1 221 ? -4.315 -19.052 -13.440 1.00 95.94 221 GLU A CA 1
ATOM 1734 C C . GLU A 1 221 ? -4.340 -18.052 -12.271 1.00 95.94 221 GLU A C 1
ATOM 1736 O O . GLU A 1 221 ? -4.306 -16.833 -12.464 1.00 95.94 221 GLU A O 1
ATOM 1741 N N . GLU A 1 222 ? -4.441 -18.559 -11.045 1.00 94.25 222 GLU A N 1
ATOM 1742 C CA . GLU A 1 222 ? -4.229 -17.772 -9.830 1.00 94.25 222 GLU A CA 1
ATOM 1743 C C . GLU A 1 222 ? -2.783 -17.931 -9.380 1.00 94.25 222 GLU A C 1
ATOM 1745 O O . GLU A 1 222 ? -2.281 -19.046 -9.237 1.00 94.25 222 GLU A O 1
ATOM 1750 N N . LEU A 1 223 ? -2.108 -16.810 -9.154 1.00 97.50 223 LEU A N 1
ATOM 1751 C CA . LEU A 1 223 ? -0.701 -16.799 -8.786 1.00 97.50 223 LEU A CA 1
ATOM 1752 C C . LEU A 1 223 ? -0.567 -16.498 -7.298 1.00 97.50 223 LEU A C 1
ATOM 1754 O O . LEU A 1 223 ? -1.201 -15.584 -6.780 1.00 97.50 223 LEU A O 1
ATOM 1758 N N . LEU A 1 224 ? 0.319 -17.222 -6.612 1.00 97.94 224 LEU A N 1
ATOM 1759 C CA . LEU A 1 224 ? 0.480 -17.113 -5.159 1.00 97.94 224 LEU A CA 1
ATOM 1760 C C . LEU A 1 224 ? 0.765 -15.677 -4.677 1.00 97.94 224 LEU A C 1
ATOM 1762 O O . LEU A 1 224 ? 0.295 -15.283 -3.616 1.00 97.94 224 LEU A O 1
ATOM 1766 N N . TRP A 1 225 ? 1.493 -14.879 -5.468 1.00 97.75 225 TRP A N 1
ATOM 1767 C CA . TRP A 1 225 ? 1.823 -13.490 -5.123 1.00 97.75 225 TRP A CA 1
ATOM 1768 C C . TRP A 1 225 ? 0.617 -12.540 -5.132 1.00 97.75 225 TRP A C 1
ATOM 1770 O O . TRP A 1 225 ? 0.737 -11.433 -4.619 1.00 97.75 225 TRP A O 1
ATOM 1780 N N . GLN A 1 226 ? -0.518 -12.954 -5.706 1.00 98.06 226 GLN A N 1
ATOM 1781 C CA . GLN A 1 226 ? -1.775 -12.194 -5.717 1.00 98.06 226 GLN A CA 1
ATOM 1782 C C . GLN A 1 226 ? -2.552 -12.333 -4.399 1.00 98.06 226 GLN A C 1
ATOM 1784 O O . GLN A 1 226 ? -3.663 -11.818 -4.295 1.00 98.06 226 GLN A O 1
ATOM 1789 N N . ASP A 1 227 ? -1.996 -13.057 -3.421 1.00 97.88 227 ASP A N 1
ATOM 1790 C CA . ASP A 1 227 ? -2.614 -13.355 -2.132 1.00 97.88 227 ASP A CA 1
ATOM 1791 C C . ASP A 1 227 ? -4.056 -13.895 -2.290 1.00 97.88 227 ASP A C 1
ATOM 1793 O O . ASP A 1 227 ? -4.991 -13.359 -1.679 1.00 97.88 227 ASP A O 1
ATOM 1797 N N . PRO A 1 228 ? -4.263 -14.970 -3.085 1.00 97.75 228 PRO A N 1
ATOM 1798 C CA . PRO A 1 228 ? -5.583 -15.383 -3.561 1.00 97.75 228 PRO A CA 1
ATOM 1799 C C . PRO A 1 228 ? -6.562 -15.674 -2.420 1.00 97.75 228 PRO A C 1
ATOM 1801 O O . PRO A 1 228 ? -6.180 -16.178 -1.358 1.00 97.75 228 PRO A O 1
ATOM 1804 N N . ILE A 1 229 ? -7.833 -15.360 -2.659 1.00 96.94 229 ILE A N 1
ATOM 1805 C CA . ILE A 1 229 ? -8.954 -15.602 -1.750 1.00 96.94 229 ILE A CA 1
ATOM 1806 C C . ILE A 1 229 ? -9.893 -16.599 -2.437 1.00 96.94 229 ILE A C 1
ATOM 1808 O O . ILE A 1 229 ? -10.294 -16.335 -3.571 1.00 96.94 229 ILE A O 1
ATOM 1812 N N . PRO A 1 230 ? -10.255 -17.726 -1.796 1.00 96.12 230 PRO A N 1
ATOM 1813 C CA . PRO A 1 230 ? -11.236 -18.648 -2.359 1.00 96.12 230 PRO A CA 1
ATOM 1814 C C . PRO A 1 230 ? -12.552 -17.937 -2.688 1.00 96.12 230 PRO A C 1
ATOM 1816 O O . PRO A 1 230 ? -13.007 -17.089 -1.922 1.00 96.12 230 PRO A O 1
ATOM 1819 N N . ALA A 1 231 ? -13.180 -18.301 -3.805 1.00 95.00 231 ALA A N 1
ATOM 1820 C CA . ALA A 1 231 ? -14.506 -17.797 -4.142 1.00 95.00 231 ALA A CA 1
ATOM 1821 C C . ALA A 1 231 ? -15.550 -18.252 -3.109 1.00 95.00 231 ALA A C 1
ATOM 1823 O O . ALA A 1 231 ? -15.444 -19.344 -2.548 1.00 95.00 231 ALA A O 1
ATOM 1824 N N . VAL A 1 232 ? -16.582 -17.433 -2.899 1.00 96.31 232 VAL A N 1
ATOM 1825 C CA . VAL A 1 232 ? -17.750 -17.812 -2.095 1.00 96.31 232 VAL A CA 1
ATOM 1826 C C . VAL A 1 232 ? -18.462 -18.988 -2.773 1.00 96.31 232 VAL A C 1
ATOM 1828 O O . VAL A 1 232 ? -18.906 -18.877 -3.914 1.00 96.31 232 VAL A O 1
ATOM 1831 N N . ASP A 1 233 ? -18.577 -20.111 -2.065 1.00 94.81 233 ASP A N 1
ATOM 1832 C CA . ASP A 1 233 ? -19.158 -21.374 -2.549 1.00 94.81 233 ASP A CA 1
ATOM 1833 C C . ASP A 1 233 ? -20.437 -21.774 -1.781 1.00 94.81 233 ASP A C 1
ATOM 1835 O O . ASP A 1 233 ? -20.922 -22.900 -1.896 1.00 94.81 233 ASP A O 1
ATOM 1839 N N . HIS A 1 234 ? -20.982 -20.866 -0.968 1.00 95.31 234 HIS A N 1
ATOM 1840 C CA . HIS A 1 234 ? -22.168 -21.088 -0.146 1.00 95.31 234 HIS A CA 1
ATOM 1841 C C . HIS A 1 234 ? -23.052 -19.835 -0.056 1.00 95.31 234 HIS A C 1
ATOM 1843 O O . HIS A 1 234 ? -22.557 -18.721 -0.232 1.00 95.31 234 HIS A O 1
ATOM 1849 N N . PRO A 1 235 ? -24.352 -19.973 0.271 1.00 96.31 235 PRO A N 1
ATOM 1850 C CA . PRO A 1 235 ? -25.189 -18.828 0.615 1.00 96.31 235 PRO A CA 1
ATOM 1851 C C . PRO A 1 235 ? -24.610 -18.041 1.800 1.00 96.31 235 PRO A C 1
ATOM 1853 O O . PRO A 1 235 ? -24.105 -18.635 2.761 1.00 96.31 235 PRO A O 1
ATOM 1856 N N . LEU A 1 236 ? -24.687 -16.712 1.728 1.00 96.56 236 LEU A N 1
ATOM 1857 C CA . LEU A 1 236 ? -24.244 -15.813 2.794 1.00 96.56 236 LEU A CA 1
ATOM 1858 C C . LEU A 1 236 ? -25.284 -15.724 3.916 1.00 96.56 236 LEU A C 1
ATOM 1860 O O . LEU A 1 236 ? -26.463 -16.022 3.722 1.00 96.56 236 LEU A O 1
ATOM 1864 N N . VAL A 1 237 ? -24.831 -15.302 5.095 1.00 96.69 237 VAL A N 1
ATOM 1865 C CA . VAL A 1 237 ? -25.700 -15.030 6.245 1.00 96.69 237 VAL A CA 1
ATOM 1866 C C . VAL A 1 237 ? -26.608 -13.825 5.978 1.00 96.69 237 VAL A C 1
ATOM 1868 O O . VAL A 1 237 ? -26.161 -12.808 5.452 1.00 96.69 237 VAL A O 1
ATOM 1871 N N . ASP A 1 238 ? -27.884 -13.944 6.344 1.00 95.38 238 ASP A N 1
ATOM 1872 C CA . ASP A 1 238 ? -28.859 -12.850 6.316 1.00 95.38 238 ASP A CA 1
ATOM 1873 C C . ASP A 1 238 ? -28.878 -12.066 7.644 1.00 95.38 238 ASP A C 1
ATOM 1875 O O . ASP A 1 238 ? -28.134 -12.374 8.577 1.00 95.38 238 ASP A O 1
ATOM 1879 N N . GLY A 1 239 ? -29.742 -11.052 7.757 1.00 95.88 239 GLY A N 1
ATOM 1880 C CA . GLY A 1 239 ? -29.837 -10.223 8.966 1.00 95.88 239 GLY A CA 1
ATOM 1881 C C . GLY A 1 239 ? -30.175 -11.006 10.243 1.00 95.88 239 GLY A C 1
ATOM 1882 O O . GLY A 1 239 ? -29.622 -10.719 11.303 1.00 95.88 239 GLY A O 1
ATOM 1883 N N . ALA A 1 240 ? -31.021 -12.039 10.156 1.00 94.94 240 ALA A N 1
ATOM 1884 C CA . ALA A 1 240 ? -31.382 -12.860 11.315 1.00 94.94 240 ALA A CA 1
ATOM 1885 C C . ALA A 1 240 ? -30.221 -13.768 11.751 1.00 94.94 240 ALA A C 1
ATOM 1887 O O . ALA A 1 240 ? -29.970 -13.950 12.942 1.00 94.94 240 ALA A O 1
ATOM 1888 N N . ALA A 1 241 ? -29.490 -14.328 10.788 1.00 96.25 241 ALA A N 1
ATOM 1889 C CA . ALA A 1 241 ? -28.265 -15.074 11.035 1.00 96.25 241 ALA A CA 1
ATOM 1890 C C . ALA A 1 241 ? -27.156 -14.194 11.633 1.00 96.25 241 ALA A C 1
ATOM 1892 O O . ALA A 1 241 ? -26.463 -14.637 12.549 1.00 96.25 241 ALA A O 1
ATOM 1893 N N . ILE A 1 242 ? -27.009 -12.957 11.151 1.00 98.19 242 ILE A N 1
ATOM 1894 C CA . ILE A 1 242 ? -26.066 -11.974 11.698 1.00 98.19 242 ILE A CA 1
ATOM 1895 C C . ILE A 1 242 ? -26.421 -11.648 13.154 1.00 98.19 242 ILE A C 1
ATOM 1897 O O . ILE A 1 242 ? -25.534 -11.689 14.003 1.00 98.19 242 ILE A O 1
ATOM 1901 N N . ALA A 1 243 ? -27.696 -11.398 13.467 1.00 97.62 243 ALA A N 1
ATOM 1902 C CA . ALA A 1 243 ? -28.140 -11.136 14.837 1.00 97.62 243 ALA A CA 1
ATOM 1903 C C . ALA A 1 243 ? -27.830 -12.309 15.792 1.00 97.62 243 ALA A C 1
ATOM 1905 O O . ALA A 1 243 ? -27.229 -12.096 16.843 1.00 97.62 243 ALA A O 1
ATOM 1906 N N . ASP A 1 244 ? -28.130 -13.554 15.395 1.00 97.25 244 ASP A N 1
ATOM 1907 C CA . ASP A 1 244 ? -27.786 -14.761 16.175 1.00 97.25 244 ASP A CA 1
ATOM 1908 C C . ASP A 1 244 ? -26.268 -14.895 16.400 1.00 97.25 244 ASP A C 1
ATOM 1910 O O . ASP A 1 244 ? -25.817 -15.228 17.496 1.00 97.25 244 ASP A O 1
ATOM 1914 N N . LEU A 1 245 ? -25.447 -14.603 15.387 1.00 98.44 245 LEU A N 1
ATOM 1915 C CA . LEU A 1 245 ? -23.991 -14.603 15.544 1.00 98.44 245 LEU A CA 1
ATOM 1916 C C . LEU A 1 245 ? -23.514 -13.513 16.511 1.00 98.44 245 LEU A C 1
ATOM 1918 O O . LEU A 1 245 ? -22.659 -13.800 17.353 1.00 98.44 245 LEU A O 1
ATOM 1922 N N . LYS A 1 246 ? -24.071 -12.297 16.431 1.00 98.69 246 LYS A N 1
ATOM 1923 C CA . LYS A 1 246 ? -23.758 -11.205 17.366 1.00 98.69 246 LYS A CA 1
ATOM 1924 C C . LYS A 1 246 ? -24.081 -11.607 18.808 1.00 98.69 246 LYS A C 1
ATOM 1926 O O . LYS A 1 246 ? -23.238 -11.427 19.684 1.00 98.69 246 LYS A O 1
ATOM 1931 N N . GLU A 1 247 ? -25.237 -12.228 19.047 1.00 98.25 247 GLU A N 1
ATOM 1932 C CA . GLU A 1 247 ? -25.626 -12.740 20.370 1.00 98.25 247 GLU A CA 1
ATOM 1933 C C . GLU A 1 247 ? -24.652 -13.807 20.891 1.00 98.25 247 GLU A C 1
ATOM 1935 O O . GLU A 1 247 ? -24.214 -13.744 22.042 1.00 98.25 247 GLU A O 1
ATOM 1940 N N . ARG A 1 248 ? -24.250 -14.762 20.042 1.00 98.50 248 ARG A N 1
ATOM 1941 C CA . ARG A 1 248 ? -23.274 -15.804 20.411 1.00 98.50 248 ARG A CA 1
ATOM 1942 C C . ARG A 1 248 ? -21.914 -15.223 20.774 1.00 98.50 248 ARG A C 1
ATOM 1944 O O . ARG A 1 248 ? -21.297 -15.696 21.726 1.00 98.50 248 ARG A O 1
ATOM 1951 N N . VAL A 1 249 ? -21.445 -14.226 20.024 1.00 98.69 249 VAL A N 1
ATOM 1952 C CA . VAL A 1 249 ? -20.191 -13.527 20.328 1.00 98.69 249 VAL A CA 1
ATOM 1953 C C . VAL A 1 249 ? -20.325 -12.735 21.628 1.00 98.69 249 VAL A C 1
ATOM 1955 O O . VAL A 1 249 ? -19.466 -12.851 22.495 1.00 98.69 249 VAL A O 1
ATOM 1958 N N . ALA A 1 250 ? -21.419 -11.998 21.820 1.00 98.00 250 ALA A N 1
ATOM 1959 C CA . ALA A 1 250 ? -21.658 -11.247 23.050 1.00 98.00 250 ALA A CA 1
ATOM 1960 C C . ALA A 1 250 ? -21.699 -12.154 24.296 1.00 98.00 250 ALA A C 1
ATOM 1962 O O . ALA A 1 250 ? -21.219 -11.768 25.361 1.00 98.00 250 ALA A O 1
ATOM 1963 N N . ALA A 1 251 ? -22.222 -13.375 24.157 1.00 98.31 251 ALA A N 1
ATOM 1964 C CA . ALA A 1 251 ? -22.291 -14.373 25.222 1.00 98.31 251 ALA A CA 1
ATOM 1965 C C . ALA A 1 251 ? -20.996 -15.190 25.412 1.00 98.31 251 ALA A C 1
ATOM 1967 O O . ALA A 1 251 ? -20.927 -16.020 26.320 1.00 98.31 251 ALA A O 1
ATOM 1968 N N . SER A 1 252 ? -19.965 -14.993 24.583 1.00 98.12 252 SER A N 1
ATOM 1969 C CA . SER A 1 252 ? -18.774 -15.854 24.579 1.00 98.12 252 SER A CA 1
ATOM 1970 C C . SER A 1 252 ? -17.804 -15.589 25.736 1.00 98.12 252 SER A C 1
ATOM 1972 O O . SER A 1 252 ? -16.832 -16.327 25.899 1.00 98.12 252 SER A O 1
ATOM 1974 N N . GLY A 1 253 ? -18.022 -14.515 26.502 1.00 97.19 253 GLY A N 1
ATOM 1975 C CA . GLY A 1 253 ? -17.134 -14.076 27.582 1.00 97.19 253 GLY A CA 1
ATOM 1976 C C . GLY A 1 253 ? -15.849 -13.387 27.109 1.00 97.19 253 GLY A C 1
ATOM 1977 O O . GLY A 1 253 ? -14.979 -13.113 27.933 1.00 97.19 253 GLY A O 1
ATOM 1978 N N . LEU A 1 254 ? -15.719 -13.105 25.807 1.00 98.38 254 LEU A N 1
ATOM 1979 C CA . LEU A 1 254 ? -14.637 -12.274 25.281 1.00 98.38 254 LEU A CA 1
ATOM 1980 C C . LEU A 1 254 ? -14.889 -10.812 25.653 1.00 98.38 254 LEU A C 1
ATOM 1982 O O . LEU A 1 254 ? -16.009 -10.316 25.547 1.00 98.38 254 LEU A O 1
ATOM 1986 N N . SER A 1 255 ? -13.843 -10.117 26.083 1.00 97.50 255 SER A N 1
ATOM 1987 C CA . SER A 1 255 ? -13.919 -8.695 26.414 1.00 97.50 255 SER A CA 1
ATOM 1988 C C . SER A 1 255 ? -13.992 -7.812 25.165 1.00 97.50 255 SER A C 1
ATOM 1990 O O . SER A 1 255 ? -13.486 -8.173 24.101 1.00 97.50 255 SER A O 1
ATOM 1992 N N . VAL A 1 256 ? -14.534 -6.598 25.318 1.00 97.25 256 VAL A N 1
ATOM 1993 C CA . VAL A 1 256 ? -14.525 -5.550 24.277 1.00 97.25 256 VAL A CA 1
ATOM 1994 C C . VAL A 1 256 ? -13.124 -5.361 23.688 1.00 97.25 256 VAL A C 1
ATOM 1996 O O . VAL A 1 256 ? -12.963 -5.361 22.470 1.00 97.25 256 VAL A O 1
ATOM 1999 N N . ALA A 1 257 ? -12.099 -5.270 24.542 1.00 96.88 257 ALA A N 1
ATOM 2000 C CA . ALA A 1 257 ? -10.714 -5.101 24.110 1.00 96.88 257 ALA A CA 1
ATOM 2001 C C . ALA A 1 257 ? -10.232 -6.274 23.239 1.00 96.88 257 ALA A C 1
ATOM 2003 O O . ALA A 1 257 ? -9.614 -6.057 22.201 1.00 96.88 257 ALA A O 1
ATOM 2004 N N . GLU A 1 258 ? -10.544 -7.523 23.604 1.00 98.00 258 GLU A N 1
ATOM 2005 C CA . GLU A 1 258 ? -10.173 -8.696 22.803 1.00 98.00 258 GLU A CA 1
ATOM 2006 C C . GLU A 1 258 ? -10.847 -8.714 21.430 1.00 98.00 258 GLU A C 1
ATOM 2008 O O . GLU A 1 258 ? -10.184 -9.007 20.430 1.00 98.00 258 GLU A O 1
ATOM 2013 N N . LEU A 1 259 ? -12.141 -8.394 21.384 1.00 98.69 259 LEU A N 1
ATOM 2014 C CA . LEU A 1 259 ? -12.932 -8.344 20.156 1.00 98.69 259 LEU A CA 1
ATOM 2015 C C . LEU A 1 259 ? -12.393 -7.266 19.203 1.00 98.69 259 LEU A C 1
ATOM 2017 O O . LEU A 1 259 ? -12.064 -7.551 18.048 1.00 98.69 259 LEU A O 1
ATOM 2021 N N . VAL A 1 260 ? -12.219 -6.046 19.715 1.00 98.62 260 VAL A N 1
ATOM 2022 C CA . VAL A 1 260 ? -11.735 -4.885 18.957 1.00 98.62 260 VAL A CA 1
ATOM 2023 C C . VAL A 1 260 ? -10.284 -5.084 18.511 1.00 98.62 260 VAL A C 1
ATOM 2025 O O . VAL A 1 260 ? -9.978 -4.908 17.331 1.00 98.62 260 VAL A O 1
ATOM 2028 N N . SER A 1 261 ? -9.380 -5.507 19.402 1.00 98.31 261 SER A N 1
ATOM 2029 C CA . SER A 1 261 ? -7.973 -5.736 19.043 1.00 98.31 261 SER A CA 1
ATOM 2030 C C . SER A 1 261 ? -7.803 -6.830 17.993 1.00 98.31 261 SER A C 1
ATOM 2032 O O . SER A 1 261 ? -6.934 -6.698 17.134 1.00 98.31 261 SER A O 1
ATOM 2034 N N . THR A 1 262 ? -8.609 -7.895 18.037 1.00 98.81 262 THR A N 1
ATOM 2035 C CA . THR A 1 262 ? -8.508 -9.005 17.074 1.00 98.81 262 THR A CA 1
ATOM 2036 C C . THR A 1 262 ? -8.988 -8.583 15.688 1.00 98.81 262 THR A C 1
ATOM 2038 O O . THR A 1 262 ? -8.299 -8.834 14.696 1.00 98.81 262 THR A O 1
ATOM 2041 N N . ALA A 1 263 ? -10.120 -7.878 15.608 1.00 98.88 263 ALA A N 1
ATOM 2042 C CA . ALA A 1 263 ? -10.608 -7.329 14.346 1.00 98.88 263 ALA A CA 1
ATOM 2043 C C . ALA A 1 263 ? -9.638 -6.286 13.764 1.00 98.88 263 ALA A C 1
ATOM 2045 O O . ALA A 1 263 ? -9.296 -6.358 12.582 1.00 98.88 263 ALA A O 1
ATOM 2046 N N . TRP A 1 264 ? -9.102 -5.388 14.602 1.00 98.88 264 TRP A N 1
ATOM 2047 C CA . TRP A 1 264 ? -8.084 -4.421 14.184 1.00 98.88 264 TRP A CA 1
ATOM 2048 C C . TRP A 1 264 ? -6.807 -5.104 13.686 1.00 98.88 264 TRP A C 1
ATOM 2050 O O . TRP A 1 264 ? -6.287 -4.742 12.632 1.00 98.88 264 TRP A O 1
ATOM 2060 N N . ALA A 1 265 ? -6.301 -6.114 14.401 1.00 98.69 265 ALA A N 1
ATOM 2061 C CA . ALA A 1 265 ? -5.114 -6.871 14.000 1.00 98.69 265 ALA A CA 1
ATOM 2062 C C . ALA A 1 265 ? -5.283 -7.538 12.627 1.00 98.69 265 ALA A C 1
ATOM 2064 O O . ALA A 1 265 ? -4.323 -7.601 11.863 1.00 98.69 265 ALA A O 1
ATOM 2065 N N . SER A 1 266 ? -6.498 -7.988 12.302 1.00 98.81 266 SER A N 1
ATOM 2066 C CA . SER A 1 266 ? -6.818 -8.562 10.996 1.00 98.81 266 SER A CA 1
ATOM 2067 C C . SER A 1 266 ? -6.902 -7.483 9.909 1.00 98.81 266 SER A C 1
ATOM 2069 O O . SER A 1 266 ? -6.141 -7.509 8.941 1.00 98.81 266 SER A O 1
ATOM 2071 N N . ALA A 1 267 ? -7.791 -6.502 10.079 1.00 98.88 267 ALA A N 1
ATOM 2072 C CA . ALA A 1 267 ? -8.116 -5.521 9.043 1.00 98.88 267 ALA A CA 1
ATOM 2073 C C . ALA A 1 267 ? -6.993 -4.510 8.785 1.00 98.88 267 ALA A C 1
ATOM 2075 O O . ALA A 1 267 ? -6.714 -4.161 7.639 1.00 98.88 267 ALA A O 1
ATOM 2076 N N . SER A 1 268 ? -6.294 -4.067 9.836 1.00 98.56 268 SER A N 1
ATOM 2077 C CA . SER A 1 268 ? -5.301 -2.996 9.710 1.00 98.56 268 SER A CA 1
ATOM 2078 C C . SER A 1 268 ? -4.084 -3.398 8.883 1.00 98.56 268 SER A C 1
ATOM 2080 O O . SER A 1 268 ? -3.320 -2.529 8.489 1.00 98.56 268 SER A O 1
ATOM 2082 N N . THR A 1 269 ? -3.872 -4.680 8.569 1.00 98.56 269 THR A N 1
ATOM 2083 C CA . THR A 1 269 ? -2.794 -5.091 7.650 1.00 98.56 269 THR A CA 1
ATOM 2084 C C . THR A 1 269 ? -2.945 -4.500 6.249 1.00 98.56 269 THR A C 1
ATOM 2086 O O . THR A 1 269 ? -1.950 -4.435 5.526 1.00 98.56 269 THR A O 1
ATOM 2089 N N . PHE A 1 270 ? -4.149 -4.040 5.890 1.00 98.69 270 PHE A N 1
ATOM 2090 C CA . PHE A 1 270 ? -4.414 -3.377 4.625 1.00 98.69 270 PHE A CA 1
ATOM 2091 C C . PHE A 1 270 ? -3.484 -2.183 4.386 1.00 98.69 270 PHE A C 1
ATOM 2093 O O . PHE A 1 270 ? -3.187 -1.393 5.289 1.00 98.69 270 PHE A O 1
ATOM 2100 N N . ARG A 1 271 ? -3.055 -2.031 3.135 1.00 98.06 271 ARG A N 1
ATOM 2101 C CA . ARG A 1 271 ? -2.427 -0.811 2.637 1.00 98.06 271 ARG A CA 1
ATOM 2102 C C . ARG A 1 271 ? -2.921 -0.501 1.227 1.00 98.06 271 ARG A C 1
ATOM 2104 O O . ARG A 1 271 ? -2.791 -1.311 0.319 1.00 98.06 271 ARG A O 1
ATOM 2111 N N . GLY A 1 272 ? -3.459 0.695 1.023 1.00 98.12 272 GLY A N 1
ATOM 2112 C CA . GLY A 1 272 ? -4.014 1.141 -0.257 1.00 98.12 272 GLY A CA 1
ATOM 2113 C C . GLY A 1 272 ? -2.966 1.418 -1.339 1.00 98.12 272 GLY A C 1
ATOM 2114 O O . GLY A 1 272 ? -3.335 1.625 -2.492 1.00 98.12 272 GLY A O 1
ATOM 2115 N N . SER A 1 273 ? -1.679 1.408 -0.982 1.00 97.94 273 SER A N 1
ATOM 2116 C CA . SER A 1 273 ? -0.552 1.617 -1.895 1.00 97.94 273 SER A CA 1
ATOM 2117 C C . SER A 1 273 ? -0.459 0.523 -2.965 1.00 97.94 273 SER A C 1
ATOM 2119 O O . SER A 1 273 ? -0.482 0.844 -4.148 1.00 97.94 273 SER A O 1
ATOM 2121 N N . ASP A 1 274 ? -0.463 -0.749 -2.555 1.00 98.12 274 ASP A N 1
ATOM 2122 C CA . ASP A 1 274 ? -0.511 -1.926 -3.439 1.00 98.12 274 ASP A CA 1
ATOM 2123 C C . ASP A 1 274 ? -1.772 -2.788 -3.237 1.00 98.12 274 ASP A C 1
ATOM 2125 O O . ASP A 1 274 ? -1.906 -3.851 -3.843 1.00 98.12 274 ASP A O 1
ATOM 2129 N N . LYS A 1 275 ? -2.707 -2.320 -2.394 1.00 98.25 275 LYS A N 1
ATOM 2130 C CA . LYS A 1 275 ? -3.992 -2.964 -2.065 1.00 98.25 275 LYS A CA 1
ATOM 2131 C C . LYS A 1 275 ? -3.840 -4.378 -1.492 1.00 98.25 275 LYS A C 1
ATOM 2133 O O . LYS A 1 275 ? -4.735 -5.208 -1.646 1.00 98.25 275 LYS A O 1
ATOM 2138 N N . ARG A 1 276 ? -2.712 -4.660 -0.833 1.00 98.50 276 ARG A N 1
ATOM 2139 C CA . ARG A 1 276 ? -2.487 -5.908 -0.090 1.00 98.50 276 ARG A CA 1
ATOM 2140 C C . ARG A 1 276 ? -2.984 -5.803 1.349 1.00 98.50 276 ARG A C 1
ATOM 2142 O O . ARG A 1 276 ? -3.092 -4.711 1.904 1.00 98.50 276 ARG A O 1
ATOM 2149 N N . GLY A 1 277 ? -3.176 -6.961 1.979 1.00 98.31 277 GLY A N 1
ATOM 2150 C CA . GLY A 1 277 ? -3.631 -7.078 3.366 1.00 98.31 277 GLY A CA 1
ATOM 2151 C C . GLY A 1 277 ? -5.139 -6.880 3.508 1.00 98.31 277 GLY A C 1
ATOM 2152 O O . GLY A 1 277 ? -5.860 -6.879 2.516 1.00 98.31 277 GLY A O 1
ATOM 2153 N N . GLY A 1 278 ? -5.591 -6.721 4.748 1.00 98.56 278 GLY A N 1
ATOM 2154 C CA . GLY A 1 278 ? -7.003 -6.634 5.106 1.00 98.56 278 GLY A CA 1
ATOM 2155 C C . GLY A 1 278 ? -7.514 -7.882 5.828 1.00 98.56 278 GLY A C 1
ATOM 2156 O O . GLY A 1 278 ? -6.757 -8.809 6.136 1.00 98.56 278 GLY A O 1
ATOM 2157 N N . ALA A 1 279 ? -8.801 -7.869 6.176 1.00 98.81 279 ALA A N 1
ATOM 2158 C CA . ALA A 1 279 ? -9.4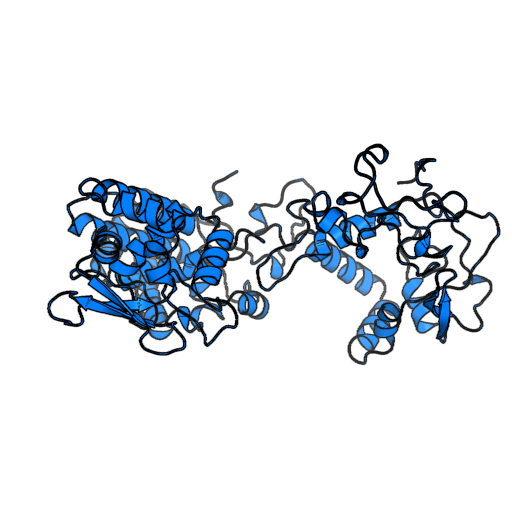21 -8.926 6.968 1.00 98.81 279 ALA A CA 1
ATOM 2159 C C . ALA A 1 279 ? -9.870 -10.138 6.135 1.00 98.81 279 ALA A C 1
ATOM 2161 O O . ALA A 1 279 ? -9.988 -11.244 6.673 1.00 98.81 279 ALA A O 1
ATOM 2162 N N . ASN A 1 280 ? -10.110 -9.959 4.837 1.00 98.75 280 ASN A N 1
ATOM 2163 C CA . ASN A 1 280 ? -10.479 -11.031 3.929 1.00 98.75 280 ASN A CA 1
ATOM 2164 C C . ASN A 1 280 ? -9.343 -12.064 3.824 1.00 98.75 280 ASN A C 1
ATOM 2166 O O . ASN A 1 280 ? -8.152 -11.750 3.812 1.00 98.75 280 ASN A O 1
ATOM 2170 N N . GLY A 1 281 ? -9.707 -13.342 3.817 1.00 98.62 281 GLY A N 1
ATOM 2171 C CA . GLY A 1 281 ? -8.771 -14.457 3.926 1.00 98.62 281 GLY A CA 1
ATOM 2172 C C . GLY A 1 281 ? -8.506 -14.920 5.358 1.00 98.62 281 GLY A C 1
ATOM 2173 O O . GLY A 1 281 ? -7.948 -16.008 5.525 1.00 98.62 281 GLY A O 1
ATOM 2174 N N . ALA A 1 282 ? -8.867 -14.133 6.384 1.00 98.75 282 ALA A N 1
ATOM 2175 C CA . ALA A 1 282 ? -8.549 -14.397 7.794 1.00 98.75 282 ALA A CA 1
ATOM 2176 C C . ALA A 1 282 ? -7.075 -14.784 8.005 1.00 98.75 282 ALA A C 1
ATOM 2178 O O . ALA A 1 282 ? -6.755 -15.682 8.794 1.00 98.75 282 ALA A O 1
ATOM 2179 N N . ARG A 1 283 ? -6.158 -14.135 7.272 1.00 98.88 283 ARG A N 1
ATOM 2180 C CA . ARG A 1 283 ? -4.723 -14.466 7.304 1.00 98.88 283 ARG A CA 1
ATOM 2181 C C . ARG A 1 283 ? -4.077 -14.192 8.658 1.00 98.88 283 ARG A C 1
ATOM 2183 O O . ARG A 1 283 ? -3.034 -14.773 8.937 1.00 98.88 283 ARG A O 1
ATOM 2190 N N . VAL A 1 284 ? -4.742 -13.433 9.532 1.00 98.81 284 VAL A N 1
ATOM 2191 C CA . VAL A 1 284 ? -4.354 -13.247 10.937 1.00 98.81 284 VAL A CA 1
ATOM 2192 C C . VAL A 1 284 ? -4.207 -14.576 11.697 1.00 98.81 284 VAL A C 1
ATOM 2194 O O . VAL A 1 284 ? -3.405 -14.660 12.621 1.00 98.81 284 VAL A O 1
ATOM 2197 N N . ARG A 1 285 ? -4.911 -15.644 11.281 1.00 98.75 285 ARG A N 1
ATOM 2198 C CA . ARG A 1 285 ? -4.789 -16.995 11.867 1.00 98.75 285 ARG A CA 1
ATOM 2199 C C . ARG A 1 285 ? -3.660 -17.844 11.274 1.00 98.75 285 ARG A C 1
ATOM 2201 O O . ARG A 1 285 ? -3.418 -18.949 11.749 1.00 98.75 285 ARG A O 1
ATOM 2208 N N . LEU A 1 286 ? -3.007 -17.370 10.214 1.00 98.81 286 LEU A N 1
ATOM 2209 C CA . LEU A 1 286 ? -1.989 -18.095 9.452 1.00 98.81 286 LEU A CA 1
ATOM 2210 C C . LEU A 1 286 ? -0.589 -17.544 9.740 1.00 98.81 286 LEU A C 1
ATOM 2212 O O . LEU A 1 286 ? -0.425 -16.439 10.262 1.00 98.81 286 LEU A O 1
ATOM 2216 N N . THR A 1 287 ? 0.444 -18.304 9.379 1.00 98.12 287 THR A N 1
ATOM 2217 C CA . THR A 1 287 ? 1.822 -17.802 9.413 1.00 98.12 287 THR A CA 1
ATOM 2218 C C . THR A 1 287 ? 2.046 -16.838 8.239 1.00 98.12 287 THR A C 1
ATOM 2220 O O . THR A 1 287 ? 1.675 -17.175 7.109 1.00 98.12 287 THR A O 1
ATOM 2223 N N . PRO A 1 288 ? 2.676 -15.667 8.474 1.00 98.31 288 PRO A N 1
ATOM 2224 C CA . PRO A 1 288 ? 3.355 -15.266 9.716 1.00 98.31 288 PRO A CA 1
ATOM 2225 C C . PRO A 1 288 ? 2.509 -14.440 10.700 1.00 98.31 288 PRO A C 1
ATOM 2227 O O . PRO A 1 288 ? 2.940 -14.246 11.832 1.00 98.31 288 PRO A O 1
ATOM 2230 N N . GLN A 1 289 ? 1.321 -13.965 10.312 1.00 98.75 289 GLN A N 1
ATOM 2231 C CA . GLN A 1 289 ? 0.577 -12.961 11.089 1.00 98.75 289 GLN A CA 1
ATOM 2232 C C . GLN A 1 289 ? 0.188 -13.417 12.499 1.00 98.75 289 GLN A C 1
ATOM 2234 O O . GLN A 1 289 ? 0.205 -12.607 13.429 1.00 98.75 289 GLN A O 1
ATOM 2239 N N . LYS A 1 290 ? -0.123 -14.707 12.674 1.00 98.50 290 LYS A N 1
ATOM 2240 C CA . LYS A 1 290 ? -0.473 -15.279 13.983 1.00 98.50 290 LYS A CA 1
ATOM 2241 C C . LYS A 1 290 ? 0.667 -15.205 15.006 1.00 98.50 290 LYS A C 1
ATOM 2243 O O . LYS A 1 290 ? 0.418 -15.326 16.202 1.00 98.50 290 LYS A O 1
ATOM 2248 N N . ASP A 1 291 ? 1.904 -15.044 14.530 1.00 98.12 291 ASP A N 1
ATOM 2249 C CA . ASP A 1 291 ? 3.127 -15.051 15.336 1.00 98.12 291 ASP A CA 1
ATOM 2250 C C . ASP A 1 291 ? 3.735 -13.642 15.498 1.00 98.12 291 ASP A C 1
ATOM 2252 O O . ASP A 1 291 ? 4.733 -13.482 16.200 1.00 98.12 291 ASP A O 1
ATOM 2256 N N . TRP A 1 292 ? 3.150 -12.605 14.885 1.00 98.00 292 TRP A N 1
ATOM 2257 C CA . TRP A 1 292 ? 3.627 -11.228 15.038 1.00 98.00 292 TRP A CA 1
ATOM 2258 C C . TRP A 1 292 ? 3.427 -10.726 16.467 1.00 98.00 292 TRP A C 1
ATOM 2260 O O . TRP A 1 292 ? 2.341 -10.837 17.037 1.00 98.00 292 TRP A O 1
ATOM 2270 N N . SER A 1 293 ? 4.457 -10.102 17.036 1.00 96.12 293 SER A N 1
ATOM 2271 C CA . SER A 1 293 ? 4.437 -9.628 18.426 1.00 96.12 293 SER A CA 1
ATOM 2272 C C . SER A 1 293 ? 3.337 -8.593 18.679 1.00 96.12 293 SER A C 1
ATOM 2274 O O . SER A 1 293 ? 2.629 -8.684 19.681 1.00 96.12 293 SER A O 1
ATOM 2276 N N . VAL A 1 294 ? 3.115 -7.675 17.732 1.00 96.50 294 VAL A N 1
ATOM 2277 C CA . VAL A 1 294 ? 2.030 -6.677 17.780 1.00 96.50 294 VAL A CA 1
ATOM 2278 C C . VAL A 1 294 ? 0.628 -7.308 17.855 1.00 96.50 294 VAL A C 1
ATOM 2280 O O . VAL A 1 294 ? -0.313 -6.696 18.361 1.00 96.50 294 VAL A O 1
ATOM 2283 N N . ASN A 1 295 ? 0.477 -8.544 17.369 1.00 97.88 295 ASN A N 1
ATOM 2284 C CA . ASN A 1 295 ? -0.787 -9.276 17.364 1.00 97.88 295 ASN A CA 1
ATOM 2285 C C . ASN A 1 295 ? -1.012 -10.090 18.646 1.00 97.88 295 ASN A C 1
ATOM 2287 O O . ASN A 1 295 ? -2.050 -10.729 18.765 1.00 97.88 295 ASN A O 1
ATOM 2291 N N . GLN A 1 296 ? -0.091 -10.044 19.617 1.00 97.12 296 GLN A N 1
ATOM 2292 C CA . GLN A 1 296 ? -0.221 -10.709 20.920 1.00 97.12 296 GLN A CA 1
ATOM 2293 C C . GLN A 1 296 ? -0.585 -12.205 20.777 1.00 97.12 296 GLN A C 1
ATOM 2295 O O . GLN A 1 296 ? -1.694 -12.606 21.143 1.00 97.12 296 GLN A O 1
ATOM 2300 N N . PRO A 1 297 ? 0.327 -13.050 20.250 1.00 98.00 297 PRO A N 1
ATOM 2301 C CA . PRO A 1 297 ? 0.007 -14.392 19.747 1.00 98.00 297 PRO A CA 1
ATOM 2302 C C . PRO A 1 297 ? -0.777 -15.298 20.705 1.00 98.00 297 PRO A C 1
ATOM 2304 O O . PRO A 1 297 ? -1.615 -16.084 20.271 1.00 98.00 297 PRO A O 1
ATOM 2307 N N . GLU A 1 298 ? -0.530 -15.205 22.014 1.00 97.56 298 GLU A N 1
ATOM 2308 C CA . GLU A 1 298 ? -1.256 -15.992 23.018 1.00 97.56 298 GLU A CA 1
ATOM 2309 C C . GLU A 1 298 ? -2.715 -15.553 23.174 1.00 97.56 298 GLU A C 1
ATOM 2311 O O . GLU A 1 298 ? -3.615 -16.395 23.139 1.00 97.56 298 GLU A O 1
ATOM 2316 N N . GLN A 1 299 ? -2.955 -14.242 23.293 1.00 97.62 299 GLN A N 1
ATOM 2317 C CA . GLN A 1 299 ? -4.304 -13.677 23.325 1.00 97.62 299 GLN A CA 1
ATOM 2318 C C . GLN A 1 299 ? -5.027 -13.972 22.012 1.00 97.62 299 GLN A C 1
ATOM 2320 O O . GLN A 1 299 ? -6.139 -14.494 22.040 1.00 97.62 299 GLN A O 1
ATOM 2325 N N . LEU A 1 300 ? -4.386 -13.700 20.872 1.00 98.50 300 LEU A N 1
ATOM 2326 C CA . LEU A 1 300 ? -4.974 -13.936 19.557 1.00 98.50 300 LEU A CA 1
ATOM 2327 C C . LEU A 1 300 ? -5.394 -15.399 19.385 1.00 98.50 300 LEU A C 1
ATOM 2329 O O . LEU A 1 300 ? -6.523 -15.669 18.987 1.00 98.50 300 LEU A O 1
ATOM 2333 N N . ARG A 1 301 ? -4.531 -16.357 19.748 1.00 98.62 301 ARG A N 1
ATOM 2334 C CA . ARG A 1 301 ? -4.849 -17.790 19.669 1.00 98.62 301 ARG A CA 1
ATOM 2335 C C . ARG A 1 301 ? -6.068 -18.162 20.513 1.00 98.62 301 ARG A C 1
ATOM 2337 O O . ARG A 1 301 ? -6.894 -18.949 20.057 1.00 98.62 301 ARG A O 1
ATOM 2344 N N . ARG A 1 302 ? -6.197 -17.602 21.724 1.00 98.50 302 ARG A N 1
ATOM 2345 C CA . ARG A 1 302 ? -7.379 -17.808 22.577 1.00 98.50 302 ARG A CA 1
ATOM 2346 C C . ARG A 1 302 ? -8.641 -17.275 21.900 1.00 98.50 302 ARG A C 1
ATOM 2348 O O . ARG A 1 302 ? -9.612 -18.017 21.789 1.00 98.50 302 ARG A O 1
ATOM 2355 N N . VAL A 1 303 ? -8.618 -16.018 21.448 1.00 98.75 303 VAL A N 1
ATOM 2356 C CA . VAL A 1 303 ? -9.780 -15.364 20.824 1.00 98.75 303 VAL A CA 1
ATOM 2357 C C . VAL A 1 303 ? -10.214 -16.123 19.572 1.00 98.75 303 VAL A C 1
ATOM 2359 O O . VAL A 1 303 ? -11.382 -16.486 19.452 1.00 98.75 303 VAL A O 1
ATOM 2362 N N . LEU A 1 304 ? -9.271 -16.445 18.682 1.00 98.88 304 LEU A N 1
ATOM 2363 C CA . LEU A 1 304 ? -9.553 -17.212 17.470 1.00 98.88 304 LEU A CA 1
ATOM 2364 C C . LEU A 1 304 ? -10.128 -18.595 17.789 1.00 98.88 304 LEU A C 1
ATOM 2366 O O . LEU A 1 304 ? -11.095 -18.992 17.153 1.00 98.88 304 LEU A O 1
ATOM 2370 N N . GLY A 1 305 ? -9.623 -19.295 18.810 1.00 98.75 305 GLY A N 1
ATOM 2371 C CA . GLY A 1 305 ? -10.175 -20.589 19.220 1.00 98.75 305 GLY A CA 1
ATOM 2372 C C . GLY A 1 305 ? -11.642 -20.516 19.672 1.00 98.75 305 GLY A C 1
ATOM 2373 O O . GLY A 1 305 ? -12.429 -21.414 19.364 1.00 98.75 305 GLY A O 1
ATOM 2374 N N . VAL A 1 306 ? -12.033 -19.435 20.359 1.00 98.88 306 VAL A N 1
ATOM 2375 C CA . VAL A 1 306 ? -13.435 -19.185 20.740 1.00 98.88 306 VAL A CA 1
ATOM 2376 C C . VAL A 1 306 ? -14.288 -18.891 19.504 1.00 98.88 306 VAL A C 1
ATOM 2378 O O . VAL A 1 306 ? -15.336 -19.515 19.326 1.00 98.88 306 VAL A O 1
ATOM 2381 N N . LEU A 1 307 ? -13.826 -18.000 18.620 1.00 98.88 307 LEU A N 1
ATOM 2382 C CA . LEU A 1 307 ? -14.545 -17.650 17.391 1.00 98.88 307 LEU A CA 1
ATOM 2383 C C . LEU A 1 307 ? -14.691 -18.858 16.449 1.00 98.88 307 LEU A C 1
ATOM 2385 O O . LEU A 1 307 ? -15.776 -19.093 15.930 1.00 98.88 307 LEU A O 1
ATOM 2389 N N . GLU A 1 308 ? -13.668 -19.699 16.299 1.00 98.69 308 GLU A N 1
ATOM 2390 C CA . GLU A 1 308 ? -13.747 -20.966 15.554 1.00 98.69 308 GLU A CA 1
ATOM 2391 C C . GLU A 1 308 ? -14.745 -21.952 16.185 1.00 98.69 308 GLU A C 1
ATOM 2393 O O . GLU A 1 308 ? -15.417 -22.716 15.488 1.00 98.69 308 GLU A O 1
ATOM 2398 N N . GLY A 1 309 ? -14.864 -21.958 17.516 1.00 98.69 309 GLY A N 1
ATOM 2399 C CA . GLY A 1 309 ? -15.909 -22.696 18.226 1.00 98.69 309 GLY A CA 1
ATOM 2400 C C . GLY A 1 309 ? -17.312 -22.231 17.829 1.00 98.69 309 GLY A C 1
ATOM 2401 O O . GLY A 1 309 ? -18.145 -23.057 17.448 1.00 98.69 309 GLY A O 1
ATOM 2402 N N . ILE A 1 310 ? -17.546 -20.915 17.851 1.00 98.69 310 ILE A N 1
ATOM 2403 C CA . ILE A 1 310 ? -18.816 -20.291 17.446 1.00 98.69 310 ILE A CA 1
ATOM 2404 C C . ILE A 1 310 ? -19.112 -20.576 15.972 1.00 98.69 310 ILE A C 1
ATOM 2406 O O . ILE A 1 310 ? -20.209 -21.033 15.655 1.00 98.69 310 ILE A O 1
ATOM 2410 N N . GLN A 1 311 ? -18.131 -20.378 15.089 1.00 98.50 311 GLN A N 1
ATOM 2411 C CA . GLN A 1 311 ? -18.249 -20.630 13.654 1.00 98.50 311 GLN A CA 1
ATOM 2412 C C . GLN A 1 311 ? -18.677 -22.075 13.378 1.00 98.50 311 GLN A C 1
ATOM 2414 O O . GLN A 1 311 ? -19.637 -22.310 12.646 1.00 98.50 311 GLN A O 1
ATOM 2419 N N . ARG A 1 312 ? -17.988 -23.057 13.980 1.00 98.12 312 ARG A N 1
ATOM 2420 C CA . ARG A 1 312 ? -18.309 -24.480 13.796 1.00 98.12 312 ARG A CA 1
ATOM 2421 C C . ARG A 1 312 ? -19.708 -24.813 14.295 1.00 98.12 312 ARG A C 1
ATOM 2423 O O . ARG A 1 312 ? -20.448 -25.485 13.582 1.00 98.12 312 ARG A O 1
ATOM 2430 N N . ALA A 1 313 ? -20.078 -24.337 15.483 1.00 97.38 313 ALA A N 1
ATOM 2431 C CA . ALA A 1 313 ? -21.406 -24.571 16.045 1.00 97.38 313 ALA A CA 1
ATOM 2432 C C . ALA A 1 313 ? -22.510 -23.947 15.178 1.00 97.38 313 ALA A C 1
ATOM 2434 O O . ALA A 1 313 ? -23.508 -24.605 14.885 1.00 97.38 313 ALA A O 1
ATOM 2435 N N . PHE A 1 314 ? -22.313 -22.707 14.723 1.00 97.31 314 PHE A N 1
ATOM 2436 C CA . PHE A 1 314 ? -23.234 -22.023 13.825 1.00 97.31 314 PHE A CA 1
ATOM 2437 C C . PHE A 1 314 ? -23.378 -22.782 12.500 1.00 97.31 314 PHE A C 1
ATOM 2439 O O . PHE A 1 314 ? -24.486 -23.201 12.169 1.00 97.31 314 PHE A O 1
ATOM 2446 N N . ASN A 1 315 ? -22.271 -23.052 11.799 1.00 96.69 315 ASN A N 1
ATOM 2447 C CA . ASN A 1 315 ? -22.272 -23.725 10.495 1.00 96.69 315 ASN A CA 1
ATOM 2448 C C . ASN A 1 315 ? -22.868 -25.141 10.567 1.00 96.69 315 ASN A C 1
ATOM 2450 O O . ASN A 1 315 ? -23.528 -25.569 9.626 1.00 96.69 315 ASN A O 1
ATOM 2454 N N . ALA A 1 316 ? -22.677 -25.861 11.678 1.00 94.88 316 ALA A N 1
ATOM 2455 C CA . ALA A 1 316 ? -23.290 -27.173 11.891 1.00 94.88 316 ALA A CA 1
ATOM 2456 C C . ALA A 1 316 ? -24.799 -27.096 12.190 1.00 94.88 316 ALA A C 1
ATOM 2458 O O . ALA A 1 316 ? -25.525 -28.050 11.922 1.00 94.88 316 ALA A O 1
ATOM 2459 N N . SER A 1 317 ? -25.276 -25.980 12.752 1.00 92.19 317 SER A N 1
ATOM 2460 C CA . SER A 1 317 ? -26.689 -25.801 13.115 1.00 92.19 317 SER A CA 1
ATOM 2461 C C . SER A 1 317 ? -27.570 -25.277 11.977 1.00 92.19 317 SER A C 1
ATOM 2463 O O . SER A 1 317 ? -28.795 -25.375 12.057 1.00 92.19 317 SER A O 1
ATOM 2465 N N . ARG A 1 318 ? -26.980 -24.710 10.917 1.00 86.25 318 ARG A N 1
ATOM 2466 C CA . ARG A 1 318 ? -27.729 -24.099 9.814 1.00 86.25 318 ARG A CA 1
ATOM 2467 C C . ARG A 1 318 ? -28.113 -25.139 8.760 1.00 86.25 318 ARG A C 1
ATOM 2469 O O . ARG A 1 318 ? -27.279 -25.881 8.248 1.00 86.25 318 ARG A O 1
ATOM 2476 N N . GLY A 1 319 ? -29.399 -25.171 8.410 1.00 75.94 319 GLY A N 1
ATOM 2477 C CA . GLY A 1 319 ? -29.890 -25.896 7.236 1.00 75.94 319 GLY A CA 1
ATOM 2478 C C . GLY A 1 319 ? -29.540 -25.172 5.929 1.00 75.94 319 GLY A C 1
ATOM 2479 O O . GLY A 1 319 ? -29.115 -24.020 5.939 1.00 75.94 319 GLY A O 1
ATOM 2480 N N . ALA A 1 320 ? -29.733 -25.848 4.792 1.00 76.31 320 ALA A N 1
ATOM 2481 C CA . ALA A 1 320 ? -29.550 -25.298 3.439 1.00 76.31 320 ALA A CA 1
ATOM 2482 C C . ALA A 1 320 ? -28.123 -24.823 3.071 1.00 76.31 320 ALA A C 1
ATOM 2484 O O . ALA A 1 320 ? -27.942 -24.150 2.060 1.00 76.31 320 ALA A O 1
ATOM 2485 N N . GLY A 1 321 ? -27.102 -25.197 3.851 1.00 84.12 321 GLY A N 1
ATOM 2486 C CA . GLY A 1 321 ? -25.700 -24.929 3.515 1.00 84.12 321 GLY A CA 1
ATOM 2487 C C . GLY A 1 321 ? -25.245 -23.480 3.722 1.00 84.12 321 GLY A C 1
ATOM 2488 O O . GLY A 1 321 ? -24.144 -23.148 3.291 1.00 84.12 321 GLY A O 1
ATOM 2489 N N . VAL A 1 322 ? -26.050 -22.632 4.381 1.00 94.00 322 VAL A N 1
ATOM 2490 C CA . VAL A 1 322 ? -25.631 -21.286 4.816 1.00 94.00 322 VAL A CA 1
ATOM 2491 C C . VAL A 1 322 ? -24.458 -21.424 5.781 1.00 94.00 322 VAL A C 1
ATOM 2493 O O . VAL A 1 322 ? -24.539 -22.167 6.762 1.00 94.00 322 VAL A O 1
ATOM 2496 N N . ARG A 1 323 ? -23.371 -20.699 5.518 1.00 96.31 323 ARG A N 1
ATOM 2497 C CA . ARG A 1 323 ? -22.167 -20.703 6.356 1.00 96.31 323 ARG A CA 1
ATOM 2498 C C . ARG A 1 323 ? -21.668 -19.283 6.587 1.00 96.31 323 ARG A C 1
ATOM 2500 O O . ARG A 1 323 ? -21.959 -18.376 5.811 1.00 96.31 323 ARG A O 1
ATOM 2507 N N . VAL A 1 324 ? -20.890 -19.116 7.650 1.00 98.00 324 VAL A N 1
ATOM 2508 C CA . VAL A 1 324 ? -20.073 -17.926 7.903 1.00 98.00 324 VAL A CA 1
ATOM 2509 C C . VAL A 1 324 ? -18.593 -18.312 7.888 1.00 98.00 324 VAL A C 1
ATOM 2511 O O . VAL A 1 324 ? -18.211 -19.362 8.427 1.00 98.00 324 VAL A O 1
ATOM 2514 N N . SER A 1 325 ? -17.760 -17.489 7.251 1.00 98.69 325 SER A N 1
ATOM 2515 C CA . SER A 1 325 ? -16.300 -17.621 7.288 1.00 98.69 325 SER A CA 1
ATOM 2516 C C . SER A 1 325 ? -15.740 -17.093 8.610 1.00 98.69 325 SER A C 1
ATOM 2518 O O . SER A 1 325 ? -16.399 -16.336 9.329 1.00 98.69 325 SER A O 1
ATOM 2520 N N . LEU A 1 326 ? -14.517 -17.486 8.958 1.00 98.88 326 LEU A N 1
ATOM 2521 C CA . LEU A 1 326 ? -13.860 -16.951 10.143 1.00 98.88 326 LEU A CA 1
ATOM 2522 C C . LEU A 1 326 ? -13.462 -15.493 9.899 1.00 98.88 326 LEU A C 1
ATOM 2524 O O . LEU A 1 326 ? -13.527 -14.691 10.824 1.00 98.88 326 LEU A O 1
ATOM 2528 N N . ALA A 1 327 ? -13.112 -15.137 8.660 1.00 98.88 327 ALA A N 1
ATOM 2529 C CA . ALA A 1 327 ? -12.845 -13.759 8.252 1.00 98.88 327 ALA A CA 1
ATOM 2530 C C . ALA A 1 327 ? -14.021 -12.823 8.560 1.00 98.88 327 ALA A C 1
ATOM 2532 O O . ALA A 1 327 ? -13.834 -11.783 9.192 1.00 98.88 327 ALA A O 1
ATOM 2533 N N . ASP A 1 328 ? -15.235 -13.216 8.174 1.00 98.88 328 ASP A N 1
ATOM 2534 C CA . ASP A 1 328 ? -16.446 -12.465 8.499 1.00 98.88 328 ASP A CA 1
ATOM 2535 C C . ASP A 1 328 ? -16.724 -12.461 10.002 1.00 98.88 328 ASP A C 1
ATOM 2537 O O . ASP A 1 328 ? -17.045 -11.414 10.560 1.00 98.88 328 ASP A O 1
ATOM 2541 N N . LEU A 1 329 ? -16.549 -13.599 10.681 1.00 98.88 329 LEU A N 1
ATOM 2542 C CA . LEU A 1 329 ? -16.810 -13.689 12.116 1.00 98.88 329 LEU A CA 1
ATOM 2543 C C . LEU A 1 329 ? -15.845 -12.835 12.954 1.00 98.88 329 LEU A C 1
ATOM 2545 O O . LEU A 1 329 ? -16.275 -12.257 13.945 1.00 98.88 329 LEU A O 1
ATOM 2549 N N . ILE A 1 330 ? -14.573 -12.707 12.560 1.00 98.94 330 ILE A N 1
ATOM 2550 C CA . ILE A 1 330 ? -13.600 -11.810 13.207 1.00 98.94 330 ILE A CA 1
ATOM 2551 C C . ILE A 1 330 ? -14.061 -10.351 13.104 1.00 98.94 330 ILE A C 1
ATOM 2553 O O . ILE A 1 330 ? -14.051 -9.632 14.103 1.00 98.94 330 ILE A O 1
ATOM 2557 N N . VAL A 1 331 ? -14.487 -9.915 11.915 1.00 98.94 331 VAL A N 1
ATOM 2558 C CA . VAL A 1 331 ? -14.958 -8.539 11.688 1.00 98.94 331 VAL A CA 1
ATOM 2559 C C . VAL A 1 331 ? -16.265 -8.277 12.436 1.00 98.94 331 VAL A C 1
ATOM 2561 O O . VAL A 1 331 ? -16.379 -7.270 13.137 1.00 98.94 331 VAL A O 1
ATOM 2564 N N . LEU A 1 332 ? -17.222 -9.207 12.352 1.00 98.88 332 LEU A N 1
ATOM 2565 C CA . LEU A 1 332 ? -18.491 -9.127 13.072 1.00 98.88 332 LEU A CA 1
ATOM 2566 C C . LEU A 1 332 ? -18.263 -9.045 14.584 1.00 98.88 332 LEU A C 1
ATOM 2568 O O . LEU A 1 332 ? -18.878 -8.222 15.256 1.00 98.88 332 LEU A O 1
ATOM 2572 N N . ALA A 1 333 ? -17.344 -9.855 15.110 1.00 98.88 333 ALA A N 1
ATOM 2573 C CA . ALA A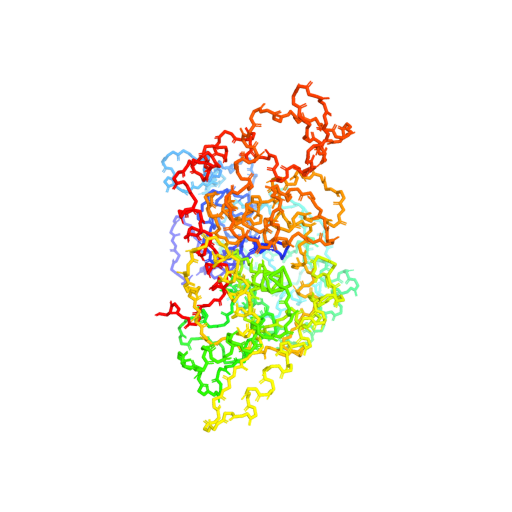 1 333 ? -16.995 -9.868 16.521 1.00 98.88 333 ALA A CA 1
ATOM 2574 C C . ALA A 1 333 ? -16.414 -8.526 16.990 1.00 98.88 333 ALA A C 1
ATOM 2576 O O . ALA A 1 333 ? -16.803 -8.026 18.043 1.00 98.88 333 ALA A O 1
ATOM 2577 N N . GLY A 1 334 ? -15.550 -7.900 16.187 1.00 98.81 334 GLY A N 1
ATOM 2578 C CA . GLY A 1 334 ? -15.081 -6.540 16.450 1.00 98.81 334 GLY A CA 1
ATOM 2579 C C . GLY A 1 334 ? -16.218 -5.516 16.482 1.00 98.81 334 GLY A C 1
ATOM 2580 O O . GLY A 1 334 ? -16.262 -4.688 17.390 1.00 98.81 334 GLY A O 1
ATOM 2581 N N . GLY A 1 335 ? -17.172 -5.620 15.549 1.00 98.75 335 GLY A N 1
ATOM 2582 C CA . GLY A 1 335 ? -18.397 -4.815 15.546 1.00 98.75 335 GLY A CA 1
ATOM 2583 C C . GLY A 1 335 ? -19.209 -4.969 16.834 1.00 98.75 335 GLY A C 1
ATOM 2584 O O . GLY A 1 335 ? -19.555 -3.964 17.445 1.00 98.75 335 GLY A O 1
ATOM 2585 N N . VAL A 1 336 ? -19.411 -6.202 17.314 1.00 98.69 336 VAL A N 1
ATOM 2586 C CA . VAL A 1 336 ? -20.073 -6.475 18.607 1.00 98.69 336 VAL A CA 1
ATOM 2587 C C . VAL A 1 336 ? -19.354 -5.776 19.762 1.00 98.69 336 VAL A C 1
ATOM 2589 O O . VAL A 1 336 ? -20.004 -5.170 20.608 1.00 98.69 336 VAL A O 1
ATOM 2592 N N . GLY A 1 337 ? -18.018 -5.812 19.791 1.00 98.44 337 GLY A N 1
ATOM 2593 C CA . GLY A 1 337 ? -17.238 -5.106 20.811 1.00 98.44 337 GLY A CA 1
ATOM 2594 C C . GLY A 1 337 ? -17.475 -3.590 20.794 1.00 98.44 337 GLY A C 1
ATOM 2595 O O . GLY A 1 337 ? -17.635 -2.979 21.849 1.00 98.44 337 GLY A O 1
ATOM 2596 N N . VAL A 1 338 ? -17.555 -2.986 19.605 1.00 98.69 338 VAL A N 1
ATOM 2597 C CA . VAL A 1 338 ? -17.856 -1.554 19.437 1.00 98.69 338 VAL A CA 1
ATOM 2598 C C . VAL A 1 338 ? -19.295 -1.225 19.857 1.00 98.69 338 VAL A C 1
ATOM 2600 O O . VAL A 1 338 ? -19.502 -0.258 20.588 1.00 98.69 338 VAL A O 1
ATOM 2603 N N . GLU A 1 339 ? -20.278 -2.041 19.467 1.00 98.50 339 GLU A N 1
ATOM 2604 C CA . GLU A 1 339 ? -21.688 -1.878 19.859 1.00 98.50 339 GLU A CA 1
ATOM 2605 C C . GLU A 1 339 ? -21.860 -1.955 21.384 1.00 98.50 339 GLU A C 1
ATOM 2607 O O . GLU A 1 339 ? -22.506 -1.095 21.984 1.00 98.50 339 GLU A O 1
ATOM 2612 N N . GLN A 1 340 ? -21.224 -2.937 22.034 1.00 97.44 340 GLN A N 1
ATOM 2613 C CA . GLN A 1 340 ? -21.224 -3.074 23.495 1.00 97.44 340 GLN A CA 1
ATOM 2614 C C . GLN A 1 340 ? -20.612 -1.849 24.186 1.00 97.44 340 GLN A C 1
ATOM 2616 O O . GLN A 1 340 ? -21.154 -1.355 25.179 1.00 97.44 340 GLN A O 1
ATOM 2621 N N . ALA A 1 341 ? -19.501 -1.337 23.653 1.00 97.56 341 ALA A N 1
ATOM 2622 C CA . ALA A 1 341 ? -18.814 -0.178 24.207 1.00 97.56 341 ALA A CA 1
ATOM 2623 C C . ALA A 1 341 ? -19.614 1.127 24.058 1.00 97.56 341 ALA A C 1
ATOM 2625 O O . ALA A 1 341 ? -19.571 1.970 24.956 1.00 97.56 341 ALA A O 1
ATOM 2626 N N . ALA A 1 342 ? -20.346 1.296 22.952 1.00 96.62 342 ALA A N 1
ATOM 2627 C CA . ALA A 1 342 ? -21.231 2.438 22.719 1.00 96.62 342 ALA A CA 1
ATOM 2628 C C . ALA A 1 342 ? -22.507 2.364 23.581 1.00 96.62 342 ALA A C 1
ATOM 2630 O O . ALA A 1 342 ? -22.921 3.356 24.189 1.00 96.62 342 ALA A O 1
ATOM 2631 N N . ALA A 1 343 ? -23.089 1.171 23.733 1.00 95.00 343 ALA A N 1
ATOM 2632 C CA . ALA A 1 343 ? -24.266 0.962 24.575 1.00 95.00 343 ALA A CA 1
ATOM 2633 C C . ALA A 1 343 ? -24.011 1.340 26.048 1.00 95.00 343 ALA A C 1
ATOM 2635 O O . ALA A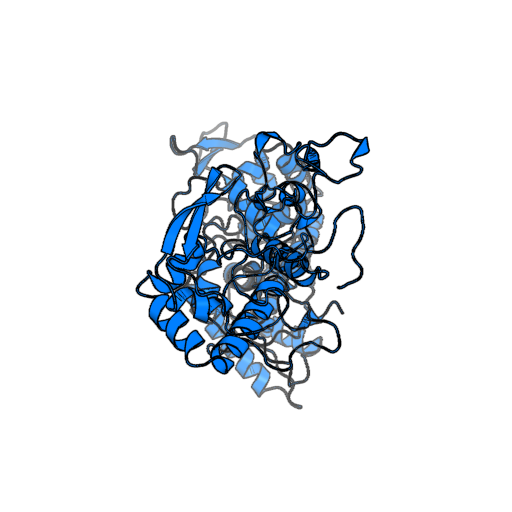 1 343 ? -24.915 1.833 26.725 1.00 95.00 343 ALA A O 1
ATOM 2636 N N . ALA A 1 344 ? -22.774 1.191 26.536 1.00 92.25 344 ALA A N 1
ATOM 2637 C CA . ALA A 1 344 ? -22.379 1.568 27.896 1.00 92.25 344 ALA A CA 1
ATOM 2638 C C . ALA A 1 344 ? -22.476 3.083 28.192 1.00 92.25 344 ALA A C 1
ATOM 2640 O O . ALA A 1 344 ? -22.515 3.471 29.361 1.00 92.25 344 ALA A O 1
ATOM 2641 N N . VAL A 1 345 ? -22.556 3.940 27.165 1.00 89.81 345 VAL A N 1
ATOM 2642 C CA . VAL A 1 345 ? -22.839 5.388 27.290 1.00 89.81 345 VAL A CA 1
ATOM 2643 C C . VAL A 1 345 ? -24.252 5.759 26.838 1.00 89.81 345 VAL A C 1
ATOM 2645 O O . VAL A 1 345 ? -24.543 6.928 26.600 1.00 89.81 345 VAL A O 1
ATOM 2648 N N . GLY A 1 346 ? -25.150 4.775 26.734 1.00 89.31 346 GLY A N 1
ATOM 2649 C CA . GLY A 1 346 ? -26.542 4.989 26.338 1.00 89.31 346 GLY A CA 1
ATOM 2650 C C . GLY A 1 346 ? -26.735 5.253 24.844 1.00 89.31 346 GLY A C 1
ATOM 2651 O O . GLY A 1 346 ? -27.827 5.646 24.443 1.00 89.31 346 GLY A O 1
ATOM 2652 N N . GLN A 1 347 ? -25.708 5.028 24.018 1.00 88.19 347 GLN A N 1
ATOM 2653 C CA . GLN A 1 347 ? -25.797 5.152 22.565 1.00 88.19 347 GLN A CA 1
ATOM 2654 C C . GLN A 1 347 ? -25.935 3.767 21.939 1.00 88.19 347 GLN A C 1
ATOM 2656 O O . GLN A 1 347 ? -24.955 3.101 21.612 1.00 88.19 347 GLN A O 1
ATOM 2661 N N . ALA A 1 348 ? -27.182 3.318 21.806 1.00 88.44 348 ALA A N 1
ATOM 2662 C CA . ALA A 1 348 ? -27.495 2.104 21.068 1.00 88.44 348 ALA A CA 1
ATOM 2663 C C . ALA A 1 348 ? -27.379 2.390 19.565 1.00 88.44 348 ALA A C 1
ATOM 2665 O O . ALA A 1 348 ? -28.198 3.115 19.000 1.00 88.44 348 ALA A O 1
ATOM 2666 N N . LEU A 1 349 ? -26.356 1.821 18.935 1.00 92.81 349 LEU A N 1
ATOM 2667 C CA . LEU A 1 349 ? -26.142 1.878 17.494 1.00 92.81 349 LEU A CA 1
ATOM 2668 C C . LEU A 1 349 ? -25.871 0.480 16.955 1.00 92.81 349 LEU A C 1
ATOM 2670 O O . LEU A 1 349 ? -25.441 -0.407 17.691 1.00 92.81 349 LEU A O 1
ATOM 2674 N N . GLU A 1 350 ? -26.098 0.312 15.660 1.00 94.69 350 GLU A N 1
ATOM 2675 C CA . GLU A 1 350 ? -25.686 -0.873 14.924 1.00 94.69 350 GLU A CA 1
ATOM 2676 C C . GLU A 1 350 ? -24.441 -0.533 14.108 1.00 94.69 350 GLU A C 1
ATOM 2678 O O . GLU A 1 350 ? -24.425 0.458 13.376 1.00 94.69 350 GLU A O 1
ATOM 2683 N N . VAL A 1 351 ? -23.392 -1.344 14.237 1.00 97.94 351 VAL A N 1
ATOM 2684 C CA . VAL A 1 351 ? -22.204 -1.234 13.393 1.00 97.94 351 VAL A CA 1
ATOM 2685 C C . VAL A 1 351 ? -22.509 -1.931 12.064 1.00 97.94 351 VAL A C 1
ATOM 2687 O O . VAL A 1 351 ? -22.789 -3.137 12.070 1.00 97.94 351 VAL A O 1
ATOM 2690 N N . PRO A 1 352 ? -22.447 -1.212 10.925 1.00 97.94 352 PRO A N 1
ATOM 2691 C CA . PRO A 1 352 ? -22.618 -1.811 9.607 1.00 97.94 352 PRO A CA 1
ATOM 2692 C C . PRO A 1 352 ? -21.701 -3.016 9.393 1.00 97.94 352 PRO A C 1
ATOM 2694 O O . PRO A 1 352 ? -20.509 -2.976 9.707 1.00 97.94 352 PRO A O 1
ATOM 2697 N N . PHE A 1 353 ? -22.259 -4.085 8.830 1.00 98.38 353 PHE A N 1
ATOM 2698 C CA . PHE A 1 353 ? -21.531 -5.313 8.545 1.00 98.38 353 PHE A CA 1
ATOM 2699 C C . PHE A 1 353 ? -21.975 -5.912 7.212 1.00 98.38 353 PHE A C 1
ATOM 2701 O O . PHE A 1 353 ? -23.152 -6.208 7.011 1.00 98.38 353 PHE A O 1
ATOM 2708 N N . ASN A 1 354 ? -21.007 -6.137 6.326 1.00 97.44 354 ASN A N 1
ATOM 2709 C CA . ASN A 1 354 ? -21.215 -6.770 5.032 1.00 97.44 354 ASN A CA 1
ATOM 2710 C C . ASN A 1 354 ? -20.567 -8.167 5.047 1.00 97.44 354 ASN A C 1
ATOM 2712 O O . ASN A 1 354 ? -19.337 -8.230 5.132 1.00 97.44 354 ASN A O 1
ATOM 2716 N N . PRO A 1 355 ? -21.318 -9.282 4.953 1.00 98.00 355 PRO A N 1
ATOM 2717 C CA . PRO A 1 355 ? -20.724 -10.612 4.814 1.00 98.00 355 PRO A CA 1
ATOM 2718 C C . PRO A 1 355 ? -20.134 -10.815 3.410 1.00 98.00 355 PRO A C 1
ATOM 2720 O O . PRO A 1 355 ? -20.352 -10.006 2.505 1.00 98.00 355 PRO A O 1
ATOM 2723 N N . GLY A 1 356 ? -19.394 -11.903 3.215 1.00 97.31 356 GLY A N 1
ATOM 2724 C CA . GLY A 1 356 ? -18.824 -12.310 1.928 1.00 97.31 356 GLY A CA 1
ATOM 2725 C C . GLY A 1 356 ? -17.310 -12.509 1.934 1.00 97.31 356 GLY A C 1
ATOM 2726 O O . GLY A 1 356 ? -16.758 -12.937 0.920 1.00 97.31 356 GLY A O 1
ATOM 2727 N N . ARG A 1 357 ? -16.621 -12.246 3.054 1.00 98.62 357 ARG A N 1
ATOM 2728 C CA . ARG A 1 357 ? -15.205 -12.619 3.177 1.00 98.62 357 ARG A CA 1
ATOM 2729 C C . ARG A 1 357 ? -15.075 -14.136 3.199 1.00 98.62 357 ARG A C 1
ATOM 2731 O O . ARG A 1 357 ? -15.951 -14.834 3.705 1.00 98.62 357 ARG A O 1
ATOM 2738 N N . MET A 1 358 ? -13.946 -14.645 2.724 1.00 98.25 358 MET A N 1
ATOM 2739 C CA . MET A 1 358 ? -13.643 -16.077 2.703 1.00 98.25 358 MET A CA 1
ATOM 2740 C C . MET A 1 358 ? -12.346 -16.381 3.446 1.00 98.25 358 MET A C 1
ATOM 2742 O O . MET A 1 358 ? -11.549 -15.491 3.731 1.00 98.25 358 MET A O 1
ATOM 2746 N N . ASP A 1 359 ? -12.129 -17.652 3.770 1.00 98.69 359 ASP A N 1
ATOM 2747 C CA . ASP A 1 359 ? -10.988 -18.112 4.558 1.00 98.69 359 ASP A CA 1
ATOM 2748 C C . ASP A 1 359 ? -9.883 -18.664 3.641 1.00 98.69 359 ASP A C 1
ATOM 2750 O O . ASP A 1 359 ? -10.001 -19.760 3.095 1.00 98.69 359 ASP A O 1
ATOM 2754 N N . ALA A 1 360 ? -8.775 -17.934 3.490 1.00 98.62 360 ALA A N 1
ATOM 2755 C CA . ALA A 1 360 ? -7.617 -18.390 2.717 1.00 98.62 360 ALA A CA 1
ATOM 2756 C C . ALA A 1 360 ? -6.880 -19.523 3.447 1.00 98.62 360 ALA A C 1
ATOM 2758 O O . ALA A 1 360 ? -6.893 -19.591 4.677 1.00 98.62 360 ALA A O 1
ATOM 2759 N N . SER A 1 361 ? -6.211 -20.405 2.706 1.00 98.44 361 SER A N 1
ATOM 2760 C CA . SER A 1 361 ? -5.377 -21.471 3.279 1.00 98.44 361 SER A CA 1
ATOM 2761 C C . SER A 1 361 ? -3.908 -21.056 3.441 1.00 98.44 361 SER A C 1
ATOM 2763 O O . SER A 1 361 ? -3.436 -20.089 2.836 1.00 98.44 361 SER A O 1
ATOM 2765 N N . GLN A 1 362 ? -3.139 -21.831 4.216 1.00 98.38 362 GLN A N 1
ATOM 2766 C CA . GLN A 1 362 ? -1.687 -21.631 4.321 1.00 98.38 362 GLN A CA 1
ATOM 2767 C C . GLN A 1 362 ? -0.974 -21.860 2.977 1.00 98.38 362 GLN A C 1
ATOM 2769 O O . GLN A 1 362 ? -0.009 -21.165 2.684 1.00 98.38 362 GLN A O 1
ATOM 2774 N N . ALA A 1 363 ? -1.467 -22.781 2.139 1.00 97.94 363 ALA A N 1
ATOM 2775 C CA . ALA A 1 363 ? -0.926 -23.024 0.798 1.00 97.94 363 ALA A CA 1
ATOM 2776 C C . ALA A 1 363 ? -1.171 -21.846 -0.167 1.00 97.94 363 ALA A C 1
ATOM 2778 O O . ALA A 1 363 ? -0.404 -21.642 -1.099 1.00 97.94 363 ALA A O 1
ATOM 2779 N N . GLN A 1 364 ? -2.210 -21.045 0.089 1.00 98.31 364 GLN A N 1
ATOM 2780 C CA . GLN A 1 364 ? -2.535 -19.804 -0.627 1.00 98.31 364 GLN A CA 1
ATOM 2781 C C . GLN A 1 364 ? -1.869 -18.563 -0.003 1.00 98.31 364 GLN A C 1
ATOM 2783 O O . GLN A 1 364 ? -2.297 -17.433 -0.250 1.00 98.31 364 GLN A O 1
ATOM 2788 N N . THR A 1 365 ? -0.865 -18.750 0.859 1.00 98.44 365 THR A N 1
ATOM 2789 C CA . THR A 1 365 ? -0.204 -17.662 1.587 1.00 98.44 365 THR A CA 1
ATOM 2790 C C . THR A 1 365 ? 1.313 -17.811 1.506 1.00 98.44 365 THR A C 1
ATOM 2792 O O . THR A 1 365 ? 1.900 -18.679 2.151 1.00 98.44 365 THR A O 1
ATOM 2795 N N . ASP A 1 366 ? 1.959 -16.928 0.743 1.00 98.12 366 ASP A N 1
ATOM 2796 C CA . ASP A 1 366 ? 3.418 -16.799 0.739 1.00 98.12 366 ASP A CA 1
ATOM 2797 C C . ASP A 1 366 ? 3.877 -16.087 2.018 1.00 98.12 366 ASP A C 1
ATOM 2799 O O . ASP A 1 366 ? 3.805 -14.861 2.147 1.00 98.12 366 ASP A O 1
ATOM 2803 N N . ALA A 1 367 ? 4.357 -16.869 2.985 1.00 97.44 367 ALA A N 1
ATOM 2804 C CA . ALA A 1 367 ? 4.779 -16.342 4.274 1.00 97.44 367 ALA A CA 1
ATOM 2805 C C . ALA A 1 367 ? 5.928 -15.324 4.166 1.00 97.44 367 ALA A C 1
ATOM 2807 O O . ALA A 1 367 ? 5.959 -14.370 4.945 1.00 97.44 367 ALA A O 1
ATOM 2808 N N . ALA A 1 368 ? 6.840 -15.479 3.199 1.00 96.88 368 ALA A N 1
ATOM 2809 C CA . ALA A 1 368 ? 7.937 -14.536 2.996 1.00 96.88 368 ALA A CA 1
ATOM 2810 C C . ALA A 1 368 ? 7.419 -13.204 2.430 1.00 96.88 368 ALA A C 1
ATOM 2812 O O . ALA A 1 368 ? 7.833 -12.136 2.881 1.00 96.88 368 ALA A O 1
ATOM 2813 N N . SER A 1 369 ? 6.451 -13.261 1.511 1.00 96.75 369 SER A N 1
ATOM 2814 C CA . SER A 1 369 ? 5.777 -12.071 0.970 1.00 96.75 369 SER A CA 1
ATOM 2815 C C . SER A 1 369 ? 4.968 -11.302 2.025 1.00 96.75 369 SER A C 1
ATOM 2817 O O . SER A 1 369 ? 4.844 -10.078 1.942 1.00 96.75 369 SER A O 1
ATOM 2819 N N . PHE A 1 370 ? 4.412 -11.991 3.028 1.00 97.69 370 PHE A N 1
ATOM 2820 C CA . PHE A 1 370 ? 3.729 -11.348 4.157 1.00 97.69 370 PHE A CA 1
ATOM 2821 C C . PHE A 1 370 ? 4.684 -10.853 5.247 1.00 97.69 370 PHE A C 1
ATOM 2823 O O . PHE A 1 370 ? 4.329 -9.921 5.960 1.00 97.69 370 PHE A O 1
ATOM 2830 N N . ALA A 1 371 ? 5.889 -11.413 5.387 1.00 93.88 371 ALA A N 1
ATOM 2831 C CA . ALA A 1 371 ? 6.828 -11.011 6.439 1.00 93.88 371 ALA A CA 1
ATOM 2832 C C . ALA A 1 371 ? 7.191 -9.515 6.375 1.00 93.88 371 ALA A C 1
ATOM 2834 O O . ALA A 1 371 ? 7.286 -8.860 7.408 1.00 93.88 371 ALA A O 1
ATOM 2835 N N . VAL A 1 372 ? 7.306 -8.948 5.168 1.00 90.44 372 VAL A N 1
ATOM 2836 C CA . VAL A 1 372 ? 7.565 -7.507 4.966 1.00 90.44 372 VAL A CA 1
ATOM 2837 C C . VAL A 1 372 ? 6.372 -6.606 5.312 1.00 90.44 372 VAL A C 1
ATOM 2839 O O . VAL A 1 372 ? 6.519 -5.389 5.322 1.00 90.44 372 VAL A O 1
ATOM 2842 N N . MET A 1 373 ? 5.197 -7.185 5.577 1.00 95.44 373 MET A N 1
ATOM 2843 C CA . MET A 1 373 ? 3.990 -6.461 5.986 1.00 95.44 373 MET A CA 1
ATOM 2844 C C . MET A 1 373 ? 3.817 -6.396 7.507 1.00 95.44 373 MET A C 1
ATOM 2846 O O . MET A 1 373 ? 2.866 -5.769 7.975 1.00 95.44 373 MET A O 1
ATOM 2850 N N . GLU A 1 374 ? 4.700 -7.031 8.288 1.00 96.69 374 GLU A N 1
ATOM 2851 C CA . GLU A 1 374 ? 4.696 -6.864 9.741 1.00 96.69 374 GLU A CA 1
ATOM 2852 C C . GLU A 1 374 ? 4.965 -5.383 10.067 1.00 96.69 374 GLU A C 1
ATOM 2854 O O . GLU A 1 374 ? 6.025 -4.855 9.697 1.00 96.69 374 GLU A O 1
ATOM 2859 N N . PRO A 1 375 ? 4.035 -4.684 10.745 1.00 92.75 375 PRO A N 1
ATOM 2860 C CA . PRO A 1 375 ? 4.221 -3.273 11.038 1.00 92.75 375 PRO A CA 1
ATOM 2861 C C . PRO A 1 375 ? 5.432 -3.104 11.956 1.00 92.75 375 PRO A C 1
ATOM 2863 O O . PRO A 1 375 ? 5.605 -3.839 12.924 1.00 92.75 375 PRO A O 1
ATOM 2866 N N . GLN A 1 376 ? 6.274 -2.116 11.659 1.00 94.00 376 GLN A N 1
ATOM 2867 C CA . GLN A 1 376 ? 7.396 -1.748 12.531 1.00 94.00 376 GLN A CA 1
ATOM 2868 C C . GLN A 1 376 ? 6.939 -0.839 13.683 1.00 94.00 376 GLN A C 1
ATOM 2870 O O . GLN A 1 376 ? 7.512 -0.856 14.774 1.00 94.00 376 GLN A O 1
ATOM 2875 N N . ALA A 1 377 ? 5.869 -0.082 13.442 1.00 95.06 377 ALA A N 1
ATOM 2876 C CA . ALA A 1 377 ? 5.145 0.713 14.415 1.00 95.06 377 ALA A CA 1
ATOM 2877 C C . ALA A 1 377 ? 3.651 0.675 14.078 1.00 95.06 377 ALA A C 1
ATOM 2879 O O . ALA A 1 377 ? 3.269 0.667 12.907 1.00 95.06 377 ALA A O 1
ATOM 2880 N N . ASP A 1 378 ? 2.810 0.674 15.104 1.00 97.12 378 ASP A N 1
ATOM 2881 C CA . ASP A 1 378 ? 1.369 0.836 14.972 1.00 97.12 378 ASP A CA 1
ATOM 2882 C C . ASP A 1 378 ? 0.875 1.798 16.054 1.00 97.12 378 ASP A C 1
ATOM 2884 O O . ASP A 1 378 ? 0.565 1.410 17.184 1.00 97.12 378 ASP A O 1
ATOM 2888 N N . GLY A 1 379 ? 0.814 3.083 15.696 1.00 97.31 379 GLY A N 1
ATOM 2889 C CA . GLY A 1 379 ? 0.355 4.132 16.601 1.00 97.31 379 GLY A CA 1
ATOM 2890 C C . GLY A 1 379 ? -1.101 3.949 17.047 1.00 97.31 379 GLY A C 1
ATOM 2891 O O . GLY A 1 379 ? -1.452 4.331 18.165 1.00 97.31 379 GLY A O 1
ATOM 2892 N N . PHE A 1 380 ? -1.942 3.271 16.261 1.00 98.25 380 PHE A N 1
ATOM 2893 C CA . PHE A 1 380 ? -3.317 2.964 16.664 1.00 98.25 380 PHE A CA 1
ATOM 2894 C C . PHE A 1 380 ? -3.370 1.969 17.828 1.00 98.25 380 PHE A C 1
ATOM 2896 O O . PHE A 1 380 ? -4.257 2.070 18.671 1.00 98.25 380 PHE A O 1
ATOM 2903 N N . ARG A 1 381 ? -2.363 1.095 17.958 1.00 97.56 381 ARG A N 1
ATOM 2904 C CA . ARG A 1 381 ? -2.175 0.181 19.101 1.00 97.56 381 ARG A CA 1
ATOM 2905 C C . ARG A 1 381 ? -1.099 0.642 20.095 1.00 97.56 381 ARG A C 1
ATOM 2907 O O . ARG A 1 381 ? -0.700 -0.139 20.955 1.00 97.56 381 ARG A O 1
ATOM 2914 N N . ASN A 1 382 ? -0.632 1.887 19.984 1.00 96.19 382 ASN A N 1
ATOM 2915 C CA . ASN A 1 382 ? 0.456 2.464 20.786 1.00 96.19 382 ASN A CA 1
ATOM 2916 C C . ASN A 1 382 ? 1.699 1.560 20.879 1.00 96.19 382 ASN A C 1
ATOM 2918 O O . ASN A 1 382 ? 2.251 1.347 21.958 1.00 96.19 382 ASN A O 1
ATOM 2922 N N . TRP A 1 383 ? 2.089 0.963 19.752 1.00 95.19 383 TRP A N 1
ATOM 2923 C CA . TRP A 1 383 ? 3.094 -0.092 19.724 1.00 95.19 383 TRP A CA 1
ATOM 2924 C C . TRP A 1 383 ? 4.231 0.216 18.755 1.00 95.19 383 TRP A C 1
ATOM 2926 O O . TRP A 1 383 ? 4.016 0.760 17.670 1.00 95.19 383 TRP A O 1
ATOM 2936 N N . GLN A 1 384 ? 5.439 -0.202 19.125 1.00 92.69 384 GLN A N 1
ATOM 2937 C CA . GLN A 1 384 ? 6.631 -0.124 18.290 1.00 92.69 384 GLN A CA 1
ATOM 2938 C C . GLN A 1 384 ? 7.515 -1.348 18.548 1.00 92.69 384 GLN A C 1
ATOM 2940 O O . GLN A 1 384 ? 7.641 -1.794 19.688 1.00 92.69 384 GLN A O 1
ATOM 2945 N N . LYS A 1 385 ? 8.134 -1.895 17.496 1.00 90.44 385 LYS A N 1
ATOM 2946 C CA . LYS A 1 385 ? 8.981 -3.097 17.607 1.00 90.44 385 LYS A CA 1
ATOM 2947 C C . LYS A 1 385 ? 10.292 -2.838 18.359 1.00 90.44 385 LYS A C 1
ATOM 2949 O O . LYS A 1 385 ? 10.854 -3.750 18.957 1.00 90.44 385 LYS A O 1
ATOM 2954 N N . GLY A 1 386 ? 10.775 -1.603 18.304 1.00 89.50 386 GLY A N 1
ATOM 2955 C CA . GLY A 1 386 ? 12.009 -1.135 18.921 1.00 89.50 386 GLY A CA 1
ATOM 2956 C C . GLY A 1 386 ? 12.284 0.324 18.541 1.00 89.50 386 GLY A C 1
ATOM 2957 O O . GLY A 1 386 ? 11.467 0.919 17.834 1.00 89.50 386 GLY A O 1
ATOM 2958 N N . PRO A 1 387 ? 13.417 0.895 18.983 1.00 88.00 387 PRO A N 1
ATOM 2959 C CA . PRO A 1 387 ? 13.790 2.270 18.665 1.00 88.00 387 PRO A CA 1
ATOM 2960 C C . PRO A 1 387 ? 13.875 2.509 17.154 1.00 88.00 387 PRO A C 1
ATOM 2962 O O . PRO A 1 387 ? 14.412 1.678 16.420 1.00 88.00 387 PRO A O 1
ATOM 2965 N N . MET A 1 388 ? 13.378 3.658 16.698 1.00 89.50 388 MET A N 1
ATOM 2966 C CA . MET A 1 388 ? 13.362 4.046 15.286 1.00 89.50 388 MET A CA 1
ATOM 2967 C C . MET A 1 388 ? 14.037 5.402 15.096 1.00 89.50 388 MET A C 1
ATOM 2969 O O . MET A 1 388 ? 13.979 6.265 15.965 1.00 89.50 388 MET A O 1
ATOM 2973 N N . SER A 1 389 ? 14.627 5.623 13.920 1.00 92.19 389 SER A N 1
ATOM 2974 C CA . SER A 1 389 ? 15.175 6.933 13.541 1.00 92.19 389 SER A CA 1
ATOM 2975 C C . SER A 1 389 ? 14.095 7.963 13.184 1.00 92.19 389 SER A C 1
ATOM 2977 O O . SER A 1 389 ? 14.396 9.141 13.019 1.00 92.19 389 SER A O 1
ATOM 2979 N N . VAL A 1 390 ? 12.851 7.514 13.005 1.00 94.88 390 VAL A N 1
ATOM 2980 C CA . VAL A 1 390 ? 11.692 8.343 12.669 1.00 94.88 390 VAL A CA 1
ATOM 2981 C C . VAL A 1 390 ? 10.785 8.427 13.891 1.00 94.88 390 VAL A C 1
ATOM 2983 O O . VAL A 1 390 ? 10.448 7.399 14.478 1.00 94.88 390 VAL A O 1
ATOM 2986 N N . ALA A 1 391 ? 10.368 9.644 14.2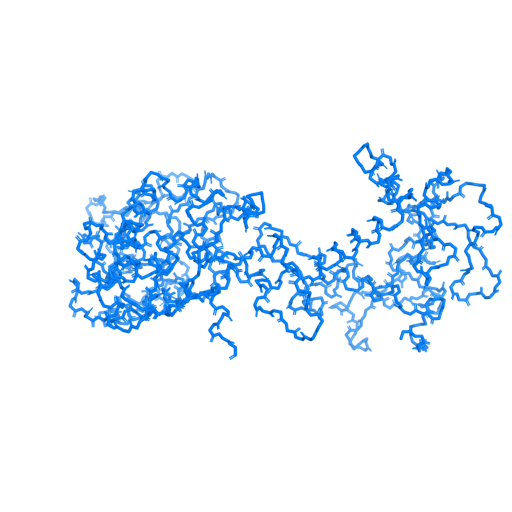39 1.00 95.31 391 ALA A N 1
ATOM 2987 C CA . ALA A 1 391 ? 9.464 9.897 15.354 1.00 95.31 391 ALA A CA 1
ATOM 2988 C C . ALA A 1 391 ? 8.134 9.136 15.198 1.00 95.31 391 ALA A C 1
ATOM 2990 O O . ALA A 1 391 ? 7.583 9.025 14.096 1.00 95.31 391 ALA A O 1
ATOM 2991 N N . ALA A 1 392 ? 7.604 8.619 16.307 1.00 96.06 392 ALA A N 1
ATOM 2992 C CA . ALA A 1 392 ? 6.450 7.722 16.292 1.00 96.06 392 ALA A CA 1
ATOM 2993 C C . ALA A 1 392 ? 5.179 8.365 15.699 1.00 96.06 392 ALA A C 1
ATOM 2995 O O . ALA A 1 392 ? 4.404 7.690 15.022 1.00 96.06 392 ALA A O 1
ATOM 2996 N N . GLU A 1 393 ? 4.976 9.671 15.874 1.00 97.31 393 GLU A N 1
ATOM 2997 C CA . GLU A 1 393 ? 3.857 10.409 15.283 1.00 97.31 393 GLU A CA 1
ATOM 2998 C C . GLU A 1 393 ? 3.952 10.543 13.754 1.00 97.31 393 GLU A C 1
ATOM 3000 O O . GLU A 1 393 ? 2.924 10.588 13.082 1.00 97.31 393 GLU A O 1
ATOM 3005 N N . HIS A 1 394 ? 5.155 10.537 13.171 1.00 97.88 394 HIS A N 1
ATOM 3006 C CA . HIS A 1 394 ? 5.306 10.491 11.713 1.00 97.88 394 HIS A CA 1
ATOM 3007 C C . HIS A 1 394 ? 4.954 9.101 11.175 1.00 97.88 394 HIS A C 1
ATOM 3009 O O . HIS A 1 394 ? 4.302 8.989 10.139 1.00 97.88 394 HIS A O 1
ATOM 3015 N N . LEU A 1 395 ? 5.324 8.042 11.905 1.00 97.75 395 LEU A N 1
ATOM 3016 C CA . LEU A 1 395 ? 4.948 6.666 11.566 1.00 97.75 395 LEU A CA 1
ATOM 3017 C C . LEU A 1 395 ? 3.436 6.428 11.720 1.00 97.75 395 LEU A C 1
ATOM 3019 O O . LEU A 1 395 ? 2.858 5.667 10.948 1.00 97.75 395 LEU A O 1
ATOM 3023 N N . LEU A 1 396 ? 2.773 7.105 12.666 1.00 98.38 396 LEU A N 1
ATOM 3024 C CA . LEU A 1 396 ? 1.309 7.118 12.755 1.00 98.38 396 LEU A CA 1
ATOM 3025 C C . LEU A 1 396 ? 0.683 7.691 11.476 1.00 98.38 396 LEU A C 1
ATOM 3027 O O . LEU A 1 396 ? -0.224 7.075 10.921 1.00 98.38 396 LEU A O 1
ATOM 3031 N N . VAL A 1 397 ? 1.164 8.847 11.005 1.00 98.62 397 VAL A N 1
ATOM 3032 C CA . VAL A 1 397 ? 0.646 9.487 9.785 1.00 98.62 397 VAL A CA 1
ATOM 3033 C C . VAL A 1 397 ? 0.931 8.631 8.549 1.00 98.62 397 VAL A C 1
ATOM 3035 O O . VAL A 1 397 ? 0.041 8.453 7.719 1.00 98.62 397 VAL A O 1
ATOM 3038 N N . ASP A 1 398 ? 2.127 8.042 8.448 1.00 98.31 398 ASP A N 1
ATOM 3039 C CA . ASP A 1 398 ? 2.466 7.079 7.393 1.00 98.31 398 ASP A CA 1
ATOM 3040 C C . ASP A 1 398 ? 1.472 5.907 7.374 1.00 98.31 398 ASP A C 1
ATOM 3042 O O . ASP A 1 398 ? 0.888 5.591 6.335 1.00 98.31 398 ASP A O 1
ATOM 3046 N N . ARG A 1 399 ? 1.189 5.328 8.546 1.00 98.12 399 ARG A N 1
ATOM 3047 C CA . ARG A 1 399 ? 0.231 4.231 8.689 1.00 98.12 399 ARG A CA 1
ATOM 3048 C C . ARG A 1 399 ? -1.198 4.644 8.345 1.00 98.12 399 ARG A C 1
ATOM 3050 O O . ARG A 1 399 ? -1.898 3.888 7.673 1.00 98.12 399 ARG A O 1
ATOM 3057 N N . ALA A 1 400 ? -1.630 5.825 8.776 1.00 98.75 400 ALA A N 1
ATOM 3058 C CA . ALA A 1 400 ? -2.943 6.369 8.446 1.00 98.75 400 ALA A CA 1
ATOM 3059 C C . ALA A 1 400 ? -3.102 6.578 6.931 1.00 98.75 400 ALA A C 1
ATOM 3061 O O . ALA A 1 400 ? -4.140 6.228 6.371 1.00 98.75 400 ALA A O 1
ATOM 3062 N N . GLN A 1 401 ? -2.050 7.052 6.254 1.00 98.75 401 GLN A N 1
ATOM 3063 C CA . GLN A 1 401 ? -2.034 7.200 4.799 1.00 98.75 401 GLN A CA 1
ATOM 3064 C C . GLN A 1 401 ? -2.168 5.848 4.091 1.00 98.75 401 GLN A C 1
ATOM 3066 O O . GLN A 1 401 ? -2.951 5.739 3.148 1.00 98.75 401 GLN A O 1
ATOM 3071 N N . LEU A 1 402 ? -1.462 4.810 4.557 1.00 98.50 402 LEU A N 1
ATOM 3072 C CA . LEU A 1 402 ? -1.606 3.455 4.012 1.00 98.50 402 LEU A CA 1
ATOM 3073 C C . LEU A 1 402 ? -3.035 2.921 4.183 1.00 98.50 402 LEU A C 1
ATOM 3075 O O . LEU A 1 402 ? -3.545 2.271 3.279 1.00 98.50 402 LEU A O 1
ATOM 3079 N N . LEU A 1 403 ? -3.710 3.235 5.287 1.00 98.56 403 LEU A N 1
ATOM 3080 C CA . LEU A 1 403 ? -5.110 2.857 5.520 1.00 98.56 403 LEU A CA 1
ATOM 3081 C C . LEU A 1 403 ? -6.127 3.746 4.774 1.00 98.56 403 LEU A C 1
ATOM 3083 O O . LEU A 1 403 ? -7.331 3.532 4.893 1.00 98.56 403 LEU A O 1
ATOM 3087 N N . GLY A 1 404 ? -5.674 4.750 4.014 1.00 98.31 404 GLY A N 1
ATOM 3088 C CA . GLY A 1 404 ? -6.554 5.683 3.306 1.00 98.31 404 GLY A CA 1
ATOM 3089 C C . GLY A 1 404 ? -7.349 6.604 4.238 1.00 98.31 404 GLY A C 1
ATOM 3090 O O . GLY A 1 404 ? -8.437 7.055 3.874 1.00 98.31 404 GLY A O 1
ATOM 3091 N N . LEU A 1 405 ? -6.840 6.860 5.445 1.00 98.81 405 LEU A N 1
ATOM 3092 C CA . LEU A 1 405 ? -7.495 7.682 6.459 1.00 98.81 405 LEU A CA 1
ATOM 3093 C C . LEU A 1 405 ? -7.130 9.159 6.295 1.00 98.81 405 LEU A C 1
ATOM 3095 O O . LEU A 1 405 ? -5.972 9.528 6.102 1.00 98.81 405 LEU A O 1
ATOM 3099 N N . SER A 1 406 ? -8.133 10.015 6.432 1.00 98.81 406 SER A N 1
ATOM 3100 C CA . SER A 1 406 ? -7.969 11.449 6.642 1.00 98.81 406 SER A CA 1
ATOM 3101 C C . SER A 1 406 ? -7.505 11.745 8.074 1.00 98.81 406 SER A C 1
ATOM 3103 O O . SER A 1 406 ? -7.609 10.902 8.968 1.00 98.81 406 SER A O 1
ATOM 3105 N N . ALA A 1 407 ? -7.026 12.969 8.324 1.00 98.75 407 ALA A N 1
ATOM 3106 C CA . ALA A 1 407 ? -6.645 13.381 9.675 1.00 98.75 407 ALA A CA 1
ATOM 3107 C C . ALA A 1 407 ? -7.806 13.262 10.694 1.00 98.75 407 ALA A C 1
ATOM 3109 O O . ALA A 1 407 ? -7.557 12.738 11.776 1.00 98.75 407 ALA A O 1
ATOM 3110 N N . PRO A 1 408 ? -9.067 13.643 10.385 1.00 98.81 408 PRO A N 1
ATOM 3111 C CA . PRO A 1 408 ? -10.195 13.411 11.293 1.00 98.81 408 PRO A CA 1
ATOM 3112 C C . PRO A 1 408 ? -10.470 11.936 11.604 1.00 98.81 408 PRO A C 1
ATOM 3114 O O . PRO A 1 408 ? -10.688 11.600 12.768 1.00 98.81 408 PRO A O 1
ATOM 3117 N N . GLU A 1 409 ? -10.414 11.061 10.595 1.00 98.88 409 GLU A N 1
ATOM 3118 C CA . GLU A 1 409 ? -10.614 9.614 10.774 1.00 98.88 409 GLU A CA 1
ATOM 3119 C C . GLU A 1 409 ? -9.480 8.992 11.603 1.00 98.88 409 GLU A C 1
ATOM 3121 O O . GLU A 1 409 ? -9.724 8.189 12.499 1.00 98.88 409 GLU A O 1
ATOM 3126 N N . MET A 1 410 ? -8.231 9.403 11.363 1.00 98.88 410 MET A N 1
ATOM 3127 C CA . MET A 1 410 ? -7.092 9.000 12.190 1.00 98.88 410 MET A CA 1
ATOM 3128 C C . MET A 1 410 ? -7.286 9.436 13.648 1.00 98.88 410 MET A C 1
ATOM 3130 O O . MET A 1 410 ? -7.098 8.626 14.554 1.00 98.88 410 MET A O 1
ATOM 3134 N N . THR A 1 411 ? -7.675 10.695 13.879 1.00 98.88 411 THR A N 1
ATOM 3135 C CA . THR A 1 411 ? -7.895 11.245 15.223 1.00 98.88 411 THR A CA 1
ATOM 3136 C C . THR A 1 411 ? -8.951 10.453 15.981 1.00 98.88 411 THR A C 1
ATOM 3138 O O . THR A 1 411 ? -8.682 9.997 17.093 1.00 98.88 411 THR A O 1
ATOM 3141 N N . VAL A 1 412 ? -10.130 10.248 15.380 1.00 98.69 412 VAL A N 1
ATOM 3142 C CA . VAL A 1 412 ? -11.238 9.552 16.047 1.00 98.69 412 VAL A CA 1
ATOM 3143 C C . VAL A 1 412 ? -10.880 8.095 16.352 1.00 98.69 412 VAL A C 1
ATOM 3145 O O . VAL A 1 412 ? -11.128 7.629 17.465 1.00 98.69 412 VAL A O 1
ATOM 3148 N N . LEU A 1 413 ? -10.200 7.407 15.425 1.00 98.88 413 LEU A N 1
ATOM 3149 C CA . LEU A 1 413 ? -9.746 6.030 15.621 1.00 98.88 413 LEU A CA 1
ATOM 3150 C C . LEU A 1 413 ? -8.722 5.913 16.748 1.00 98.88 413 LEU A C 1
ATOM 3152 O O . LEU A 1 413 ? -8.858 5.021 17.579 1.00 98.88 413 LEU A O 1
ATOM 3156 N N . VAL A 1 414 ? -7.724 6.804 16.825 1.00 98.62 414 VAL A N 1
ATOM 3157 C CA . VAL A 1 414 ? -6.758 6.777 17.937 1.00 98.62 414 VAL A CA 1
ATOM 3158 C C . VAL A 1 414 ? -7.476 6.980 19.270 1.00 98.62 414 VAL A C 1
ATOM 3160 O O . VAL A 1 414 ? -7.295 6.167 20.175 1.00 98.62 414 VAL A O 1
ATOM 3163 N N . GLY A 1 415 ? -8.322 8.008 19.385 1.00 98.12 415 GLY A N 1
ATOM 3164 C CA . GLY A 1 415 ? -9.045 8.288 20.628 1.00 98.12 415 GLY A CA 1
ATOM 3165 C C . GLY A 1 415 ? -9.921 7.118 21.083 1.00 98.12 415 GLY A C 1
ATOM 3166 O O . GLY A 1 415 ? -9.838 6.699 22.239 1.00 98.12 415 GLY A O 1
ATOM 3167 N N . GLY A 1 416 ? -10.696 6.536 20.163 1.00 98.31 416 GLY A N 1
ATOM 3168 C CA . GLY A 1 416 ? -11.559 5.390 20.452 1.00 98.31 416 GLY A CA 1
ATOM 3169 C C . GLY A 1 416 ? -10.788 4.119 20.790 1.00 98.31 416 GLY A C 1
ATOM 3170 O O . GLY A 1 416 ? -11.042 3.501 21.820 1.00 98.31 416 GLY A O 1
ATOM 3171 N N . LEU A 1 417 ? -9.779 3.748 20.000 1.00 98.31 417 LEU A N 1
ATOM 3172 C CA . LEU A 1 417 ? -8.993 2.535 20.257 1.00 98.31 417 LEU A CA 1
ATOM 3173 C C . LEU A 1 417 ? -8.262 2.585 21.604 1.00 98.31 417 LEU A C 1
ATOM 3175 O O . LEU A 1 417 ? -8.115 1.550 22.258 1.00 98.31 417 LEU A O 1
ATOM 3179 N N . ARG A 1 418 ? -7.849 3.774 22.062 1.00 97.75 418 ARG A N 1
ATOM 3180 C CA . ARG A 1 418 ? -7.284 3.948 23.407 1.00 97.75 418 ARG A CA 1
ATOM 3181 C C . ARG A 1 418 ? -8.290 3.629 24.506 1.00 97.75 418 ARG A C 1
ATOM 3183 O O . ARG A 1 418 ? -7.970 2.830 25.384 1.00 97.75 418 ARG A O 1
ATOM 3190 N N . VAL A 1 419 ? -9.488 4.217 24.469 1.00 97.44 419 VAL A N 1
ATOM 3191 C CA . VAL A 1 419 ? -10.501 3.997 25.522 1.00 97.44 419 VAL A CA 1
ATOM 3192 C C . VAL A 1 419 ? -11.090 2.587 25.476 1.00 97.44 419 VAL A C 1
ATOM 3194 O O . VAL A 1 419 ? -11.418 2.032 26.520 1.00 97.44 419 VAL A O 1
ATOM 3197 N N . LEU A 1 420 ? -11.117 1.950 24.301 1.00 97.25 420 LEU A N 1
ATOM 3198 C CA . LEU A 1 420 ? -11.512 0.547 24.130 1.00 97.25 420 LEU A CA 1
ATOM 3199 C C . LEU A 1 420 ? -10.455 -0.455 24.626 1.00 97.25 420 LEU A C 1
ATOM 3201 O O . LEU A 1 420 ? -10.722 -1.654 24.662 1.00 97.25 420 LEU A O 1
ATOM 3205 N N . GLY A 1 421 ? -9.266 0.014 25.018 1.00 94.19 421 GLY A N 1
ATOM 3206 C CA . GLY A 1 421 ? -8.192 -0.841 25.521 1.00 94.19 421 GLY A CA 1
ATOM 3207 C C . GLY A 1 421 ? -7.475 -1.636 24.429 1.00 94.19 421 GLY A C 1
ATOM 3208 O O . GLY A 1 421 ? -6.919 -2.692 24.716 1.00 94.19 421 GLY A O 1
ATOM 3209 N N . ALA A 1 422 ? -7.467 -1.143 23.186 1.00 93.75 422 ALA A N 1
ATOM 3210 C CA . ALA A 1 422 ? -6.872 -1.847 22.052 1.00 93.75 422 ALA A CA 1
ATOM 3211 C C . ALA A 1 422 ? -5.341 -1.683 21.934 1.00 93.75 422 ALA A C 1
ATOM 3213 O O . ALA A 1 422 ? -4.745 -2.156 20.963 1.00 93.75 422 ALA A O 1
ATOM 3214 N N . SER A 1 423 ? -4.693 -1.025 22.900 1.00 92.31 423 SER A N 1
ATOM 3215 C CA . SER A 1 423 ? -3.233 -0.903 22.969 1.00 92.31 423 SER A CA 1
ATOM 3216 C C . SER A 1 423 ? -2.565 -2.278 23.105 1.00 92.31 423 SER A C 1
ATOM 3218 O O . SER A 1 423 ? -2.980 -3.109 23.914 1.00 92.31 423 SER A O 1
ATOM 3220 N N . ALA A 1 424 ? -1.505 -2.531 22.336 1.00 88.94 424 ALA A N 1
ATOM 3221 C CA . ALA A 1 424 ? -0.807 -3.813 22.387 1.00 88.94 424 ALA A CA 1
ATOM 3222 C C . ALA A 1 424 ? 0.019 -3.962 23.678 1.00 88.94 424 ALA A C 1
ATOM 3224 O O . ALA A 1 424 ? 0.528 -2.987 24.237 1.00 88.94 424 ALA A O 1
ATOM 3225 N N . GLY A 1 425 ? 0.168 -5.202 24.152 1.00 80.38 425 GLY A N 1
ATOM 3226 C CA . GLY A 1 425 ? 0.982 -5.538 25.324 1.00 80.38 425 GLY A CA 1
ATOM 3227 C C . GLY A 1 425 ? 0.380 -5.091 26.658 1.00 80.38 425 GLY A C 1
ATOM 3228 O O . GLY A 1 425 ? 1.100 -5.018 27.649 1.00 80.38 425 GLY A O 1
ATOM 3229 N N . GLY A 1 426 ? -0.914 -4.749 26.694 1.00 72.56 426 GLY A N 1
ATOM 3230 C CA . GLY A 1 426 ? -1.582 -4.261 27.906 1.00 72.56 426 GLY A CA 1
ATOM 3231 C C . GLY A 1 426 ? -1.090 -2.889 28.382 1.00 72.56 426 GLY A C 1
ATOM 3232 O O . GLY A 1 426 ? -1.308 -2.526 29.540 1.00 72.56 426 GLY A O 1
ATOM 3233 N N . SER A 1 427 ? -0.413 -2.131 27.510 1.00 80.38 427 SER A N 1
ATOM 3234 C CA . SER A 1 427 ? 0.072 -0.787 27.819 1.00 80.38 427 SER A CA 1
ATOM 3235 C C . SER A 1 427 ? -1.075 0.130 28.244 1.00 80.38 427 SER A C 1
ATOM 3237 O O . SER A 1 427 ? -2.095 0.236 27.561 1.00 80.38 427 SER A O 1
ATOM 3239 N N . ARG A 1 428 ? -0.881 0.838 29.362 1.00 82.75 428 ARG A N 1
ATOM 3240 C CA . ARG A 1 428 ? -1.804 1.880 29.839 1.00 82.75 428 ARG A CA 1
ATOM 3241 C C . ARG A 1 428 ? -1.492 3.263 29.262 1.00 82.75 428 ARG A C 1
ATOM 3243 O O . ARG A 1 428 ? -2.208 4.218 29.556 1.00 82.75 428 ARG A O 1
ATOM 3250 N N . HIS A 1 429 ? -0.440 3.389 28.451 1.00 88.12 429 HIS A N 1
ATOM 3251 C CA . HIS A 1 429 ? -0.078 4.661 27.836 1.00 88.12 429 HIS A CA 1
ATOM 3252 C C . HIS A 1 429 ? -1.188 5.128 26.888 1.00 88.12 429 HIS A C 1
ATOM 3254 O O . HIS A 1 429 ? -1.644 4.375 26.023 1.00 88.12 429 HIS A O 1
ATOM 3260 N N . GLY A 1 430 ? -1.640 6.368 27.074 1.00 85.38 430 GLY A N 1
ATOM 3261 C CA . GLY A 1 430 ? -2.696 6.964 26.257 1.00 85.38 430 GLY A CA 1
ATOM 3262 C C . GLY A 1 430 ? -4.116 6.508 26.596 1.00 85.38 430 GLY A C 1
ATOM 3263 O O . GLY A 1 430 ? -5.041 6.955 25.928 1.00 85.38 430 GLY A O 1
ATOM 3264 N N . VAL A 1 431 ? -4.330 5.663 27.613 1.00 94.00 431 VAL A N 1
ATOM 3265 C CA . VAL A 1 431 ? -5.677 5.264 28.068 1.00 94.00 431 VAL A CA 1
ATOM 3266 C C . VAL A 1 431 ? -6.199 6.306 29.058 1.00 94.00 431 VAL A C 1
ATOM 3268 O O . VAL A 1 431 ? -6.030 6.189 30.268 1.00 94.00 431 VAL A O 1
ATOM 3271 N N . LEU A 1 432 ? -6.780 7.381 28.530 1.00 95.12 432 LEU A N 1
ATOM 3272 C CA . LEU A 1 432 ? -7.153 8.577 29.299 1.00 95.12 432 LEU A CA 1
ATOM 3273 C C . LEU A 1 432 ? -8.624 8.530 29.662 1.00 95.12 432 LEU A C 1
ATOM 3275 O O . LEU A 1 432 ? -9.429 9.357 29.239 1.00 95.12 432 LEU A O 1
ATOM 3279 N N . THR A 1 433 ? -8.977 7.489 30.391 1.00 95.94 433 THR A N 1
ATOM 3280 C CA . THR A 1 433 ? -10.324 7.269 30.885 1.00 95.94 433 THR A CA 1
ATOM 3281 C C . THR A 1 433 ? -10.247 6.430 32.147 1.00 95.94 433 THR A C 1
ATOM 3283 O O . THR A 1 433 ? -9.369 5.580 32.301 1.00 95.94 433 THR A O 1
ATOM 3286 N N . GLU A 1 434 ? -11.199 6.650 33.041 1.00 94.94 434 GLU A N 1
ATOM 3287 C CA . GLU A 1 434 ? -11.426 5.799 34.209 1.00 94.94 434 GLU A CA 1
ATOM 3288 C C . GLU A 1 434 ? -12.393 4.646 33.898 1.00 94.94 434 GLU A C 1
ATOM 3290 O O . GLU A 1 434 ? -12.618 3.776 34.736 1.00 94.94 434 GLU A O 1
ATOM 3295 N N . ARG A 1 435 ? -12.940 4.603 32.675 1.00 95.19 435 ARG A N 1
ATOM 3296 C CA . ARG A 1 435 ? -13.892 3.587 32.210 1.00 95.19 435 ARG A CA 1
ATOM 3297 C C . ARG A 1 435 ? -13.379 2.850 30.958 1.00 95.19 435 ARG A C 1
ATOM 3299 O O . ARG A 1 435 ? -14.015 2.939 29.908 1.00 95.19 435 ARG A O 1
ATOM 3306 N N . PRO A 1 436 ? -12.238 2.133 31.009 1.00 95.06 436 PRO A N 1
ATOM 3307 C CA . PRO A 1 436 ? -11.771 1.354 29.862 1.00 95.06 436 PRO A CA 1
ATOM 3308 C C . PRO A 1 436 ? -12.827 0.361 29.355 1.00 95.06 436 PRO A C 1
ATOM 3310 O O . PRO A 1 436 ? -13.539 -0.254 30.147 1.00 95.06 436 PRO A O 1
ATOM 3313 N N . GLY A 1 437 ? -12.902 0.187 28.036 1.00 95.25 437 GLY A N 1
ATOM 3314 C CA . GLY A 1 437 ? -13.913 -0.638 27.366 1.00 95.25 437 GLY A CA 1
ATOM 3315 C C . GLY A 1 437 ? -15.217 0.100 27.048 1.00 95.25 437 GLY A C 1
ATOM 3316 O O . GLY A 1 437 ? -16.119 -0.500 26.472 1.00 95.25 437 GLY A O 1
ATOM 3317 N N . VAL A 1 438 ? -15.313 1.388 27.387 1.00 96.69 438 VAL A N 1
ATOM 3318 C CA . VAL A 1 438 ? -16.443 2.260 27.052 1.00 96.69 438 VAL A CA 1
ATOM 3319 C C . VAL A 1 438 ? -16.041 3.206 25.922 1.00 96.69 438 VAL A C 1
ATOM 3321 O O . VAL A 1 438 ? -14.980 3.828 25.981 1.00 96.69 438 VAL A O 1
ATOM 3324 N N . LEU A 1 439 ? -16.885 3.338 24.895 1.00 97.75 439 LEU A N 1
ATOM 3325 C CA . LEU A 1 439 ? -16.616 4.225 23.764 1.00 97.75 439 LEU A CA 1
ATOM 3326 C C . LEU A 1 439 ? -17.049 5.657 24.106 1.00 97.75 439 LEU A C 1
ATOM 3328 O O . LEU A 1 439 ? -18.180 6.062 23.850 1.00 97.75 439 LEU A O 1
ATOM 3332 N N . SER A 1 440 ? -16.140 6.419 24.711 1.00 97.06 440 SER A N 1
ATOM 3333 C CA . SER A 1 440 ? -16.335 7.821 25.092 1.00 97.06 440 SER A CA 1
ATOM 3334 C C . SER A 1 440 ? -15.277 8.734 24.468 1.00 97.06 440 SER A C 1
ATOM 3336 O O . SER A 1 440 ? -14.183 8.302 24.103 1.00 97.06 440 SER A O 1
ATOM 3338 N N . ASN A 1 441 ? -15.567 10.035 24.411 1.00 97.44 441 ASN A N 1
ATOM 3339 C CA . ASN A 1 441 ? -14.605 11.065 24.010 1.00 97.44 441 ASN A CA 1
ATOM 3340 C C . ASN A 1 441 ? -13.606 11.435 25.133 1.00 97.44 441 ASN A C 1
ATOM 3342 O O . ASN A 1 441 ? -12.898 12.440 25.013 1.00 97.44 441 ASN A O 1
ATOM 3346 N N . ASP A 1 442 ? -13.513 10.627 26.202 1.00 98.00 442 ASP A N 1
ATOM 3347 C CA . ASP A 1 442 ? -12.674 10.886 27.384 1.00 98.00 442 ASP A CA 1
ATOM 3348 C C . ASP A 1 442 ? -11.203 11.113 26.998 1.00 98.00 442 ASP A C 1
ATOM 3350 O O . ASP A 1 442 ? -10.534 11.955 27.601 1.00 98.00 442 ASP A O 1
ATOM 3354 N N . PHE A 1 443 ? -10.711 10.430 25.952 1.00 98.12 443 PHE A N 1
ATOM 3355 C CA . PHE A 1 443 ? -9.361 10.645 25.426 1.00 98.12 443 PHE A CA 1
ATOM 3356 C C . PHE A 1 443 ? -9.086 12.126 25.136 1.00 98.12 443 PHE A C 1
ATOM 3358 O O . PHE A 1 443 ? -8.072 12.666 25.579 1.00 98.12 443 PHE A O 1
ATOM 3365 N N . PHE A 1 444 ? -9.997 12.797 24.430 1.00 98.62 444 PHE A N 1
ATOM 3366 C CA . PHE A 1 444 ? -9.817 14.186 24.014 1.00 98.62 444 PHE A CA 1
ATOM 3367 C C . PHE A 1 444 ? -10.062 15.161 25.160 1.00 98.62 444 PHE A C 1
ATOM 3369 O O . PHE A 1 444 ? -9.265 16.080 25.350 1.00 98.62 444 PHE A O 1
ATOM 3376 N N . VAL A 1 445 ? -11.104 14.926 25.965 1.00 98.31 445 VAL A N 1
ATOM 3377 C CA . VAL A 1 445 ? -11.414 15.750 27.145 1.00 98.31 445 VAL A CA 1
ATOM 3378 C C . VAL A 1 445 ? -10.217 15.781 28.101 1.00 98.31 445 VAL A C 1
ATOM 3380 O O . VAL A 1 445 ? -9.735 16.852 28.464 1.00 98.31 445 VAL A O 1
ATOM 3383 N N . ASN A 1 446 ? -9.655 14.615 28.432 1.00 98.12 446 ASN A N 1
ATOM 3384 C CA . ASN A 1 446 ? -8.514 14.505 29.344 1.00 98.12 446 ASN A CA 1
ATOM 3385 C C . ASN A 1 446 ? -7.174 14.889 28.698 1.00 98.12 446 ASN A C 1
ATOM 3387 O O . ASN A 1 446 ? -6.194 15.161 29.393 1.00 98.12 446 ASN A O 1
ATOM 3391 N N . LEU A 1 447 ? -7.062 14.870 27.368 1.00 97.75 447 LEU A N 1
ATOM 3392 C CA . LEU A 1 447 ? -5.894 15.397 26.655 1.00 97.75 447 LEU A CA 1
ATOM 3393 C C . LEU A 1 447 ? -5.839 16.920 26.690 1.00 97.75 447 LEU A C 1
ATOM 3395 O O . LEU A 1 447 ? -4.751 17.474 26.833 1.00 97.75 447 LEU A O 1
ATOM 3399 N N . LEU A 1 448 ? -6.989 17.571 26.557 1.00 98.31 448 LEU A N 1
ATOM 3400 C CA . LEU A 1 448 ? -7.088 19.020 26.435 1.00 98.31 448 LEU A CA 1
ATOM 3401 C C . LEU A 1 448 ? -7.329 19.725 27.778 1.00 98.31 448 LEU A C 1
ATOM 3403 O O . LEU A 1 448 ? -7.314 20.955 27.826 1.00 98.31 448 LEU A O 1
ATOM 3407 N N . ASP A 1 449 ? -7.478 18.969 28.870 1.00 98.06 449 ASP A N 1
ATOM 3408 C CA . ASP A 1 449 ? -7.555 19.509 30.225 1.00 98.06 449 ASP A CA 1
ATOM 3409 C C . ASP A 1 449 ? -6.258 20.232 30.626 1.00 98.06 449 ASP A C 1
ATOM 3411 O O . ASP A 1 449 ? -5.219 19.631 30.921 1.00 98.06 449 ASP A O 1
ATOM 3415 N N . MET A 1 450 ? -6.347 21.560 30.709 1.00 98.12 450 MET A N 1
ATOM 3416 C CA . MET A 1 450 ? -5.240 22.429 31.104 1.00 98.12 450 MET A CA 1
ATOM 3417 C C . MET A 1 450 ? -4.845 22.282 32.578 1.00 98.12 450 MET A C 1
ATOM 3419 O O . MET A 1 450 ? -3.759 22.740 32.953 1.00 98.12 450 MET A O 1
ATOM 3423 N N . ALA A 1 451 ? -5.667 21.645 33.419 1.00 97.94 451 ALA A N 1
ATOM 3424 C CA . ALA A 1 451 ? -5.272 21.273 34.774 1.00 97.94 451 ALA A CA 1
ATOM 3425 C C . ALA A 1 451 ? -4.209 20.167 34.786 1.00 97.94 451 ALA A C 1
ATOM 3427 O O . ALA A 1 451 ? -3.566 19.975 35.813 1.00 97.94 451 ALA A O 1
ATOM 3428 N N . THR A 1 452 ? -3.953 19.498 33.660 1.00 97.88 452 THR A N 1
ATOM 3429 C CA . THR A 1 452 ? -2.828 18.573 33.508 1.00 97.88 452 THR A CA 1
ATOM 3430 C C . THR A 1 452 ? -1.624 19.291 32.882 1.00 97.88 452 THR A C 1
ATOM 3432 O O . THR A 1 452 ? -1.754 20.068 31.934 1.00 97.88 452 THR A O 1
ATOM 3435 N N . THR A 1 453 ? -0.426 19.054 33.417 1.00 97.31 453 THR A N 1
ATOM 3436 C CA . THR A 1 453 ? 0.850 19.471 32.822 1.00 97.31 453 THR A CA 1
ATOM 3437 C C . THR A 1 453 ? 1.639 18.249 32.372 1.00 97.31 453 THR A C 1
ATOM 3439 O O . THR A 1 453 ? 1.650 17.237 33.068 1.00 97.31 453 THR A O 1
ATOM 3442 N N . TRP A 1 454 ? 2.297 18.351 31.219 1.00 97.31 454 TRP A N 1
ATOM 3443 C CA . TRP A 1 454 ? 3.026 17.250 30.592 1.00 97.31 454 TRP A CA 1
ATOM 3444 C C . TRP A 1 454 ? 4.526 17.488 30.660 1.00 97.31 454 TRP A C 1
ATOM 3446 O O . TRP A 1 454 ? 4.988 18.580 30.330 1.00 97.31 454 TRP A O 1
ATOM 3456 N N . ALA A 1 455 ? 5.275 16.467 31.058 1.00 96.88 455 ALA A N 1
ATOM 3457 C CA . ALA A 1 455 ? 6.733 16.466 31.022 1.00 96.88 455 ALA A CA 1
ATOM 3458 C C . ALA A 1 455 ? 7.237 15.129 30.463 1.00 96.88 455 ALA A C 1
ATOM 3460 O O . ALA A 1 455 ? 6.605 14.099 30.719 1.00 96.88 455 ALA A O 1
ATOM 3461 N N . PRO A 1 456 ? 8.334 15.121 29.686 1.00 96.88 456 PRO A N 1
ATOM 3462 C CA . PRO A 1 456 ? 8.939 13.873 29.250 1.00 96.88 456 PRO A CA 1
ATOM 3463 C C . PRO A 1 456 ? 9.512 13.117 30.458 1.00 96.88 456 PRO A C 1
ATOM 3465 O O . PRO A 1 456 ? 9.961 13.733 31.426 1.00 96.88 456 PRO A O 1
ATOM 3468 N N . VAL A 1 457 ? 9.474 11.785 30.404 1.00 94.38 457 VAL A N 1
ATOM 3469 C CA . VAL A 1 457 ? 10.040 10.913 31.452 1.00 94.38 457 VAL A CA 1
ATOM 3470 C C . VAL A 1 457 ? 11.571 10.983 31.455 1.00 94.38 457 VAL A C 1
ATOM 3472 O O . VAL A 1 457 ? 12.196 10.873 32.508 1.00 94.38 457 VAL A O 1
ATOM 3475 N N . ASP A 1 458 ? 12.169 11.191 30.283 1.00 90.94 458 ASP A N 1
ATOM 3476 C CA . ASP A 1 458 ? 13.609 11.276 30.065 1.00 90.94 458 ASP A CA 1
ATOM 3477 C C . ASP A 1 458 ? 13.956 12.240 28.912 1.00 90.94 458 ASP A C 1
ATOM 3479 O O . ASP A 1 458 ? 13.093 12.895 28.327 1.00 90.94 458 ASP A O 1
ATOM 3483 N N . GLU A 1 459 ? 15.244 12.348 28.586 1.00 88.75 459 GLU A N 1
ATOM 3484 C CA . GLU A 1 459 ? 15.742 13.208 27.506 1.00 88.75 459 GLU A CA 1
ATOM 3485 C C . GLU A 1 459 ? 15.365 12.727 26.096 1.00 88.75 459 GLU A C 1
ATOM 3487 O O . GLU A 1 459 ? 15.436 13.510 25.148 1.00 88.75 459 GLU A O 1
ATOM 3492 N N . HIS A 1 460 ? 14.947 11.466 25.944 1.00 85.44 460 HIS A N 1
ATOM 3493 C CA . HIS A 1 460 ? 14.549 10.915 24.651 1.00 85.44 460 HIS A CA 1
ATOM 3494 C C . HIS A 1 460 ? 13.166 11.418 24.230 1.00 85.44 460 HIS A C 1
ATOM 3496 O O . HIS A 1 460 ? 12.903 11.561 23.037 1.00 85.44 460 HIS A O 1
ATOM 3502 N N . GLY A 1 461 ? 12.290 11.737 25.189 1.00 88.06 461 GLY A N 1
ATOM 3503 C CA . GLY A 1 461 ? 10.989 12.340 24.895 1.00 88.06 461 GLY A CA 1
ATOM 3504 C C . GLY A 1 461 ? 10.062 11.418 24.098 1.00 88.06 461 GLY A C 1
ATOM 3505 O O . GLY A 1 461 ? 9.306 11.886 23.242 1.00 88.06 461 GLY A O 1
ATOM 3506 N N . GLU A 1 462 ? 10.135 10.112 24.362 1.00 90.88 462 GLU A N 1
ATOM 3507 C CA . GLU A 1 462 ? 9.243 9.099 23.781 1.00 90.88 462 GLU A CA 1
ATOM 3508 C C . GLU A 1 462 ? 8.012 8.835 24.662 1.00 90.88 462 GLU A C 1
ATOM 3510 O O . GLU A 1 462 ? 6.912 8.585 24.159 1.00 90.88 462 GLU A O 1
ATOM 3515 N N . LEU A 1 463 ? 8.186 8.956 25.982 1.00 93.75 463 LEU A N 1
ATOM 3516 C CA . LEU A 1 463 ? 7.145 8.811 26.995 1.00 93.75 463 LEU A CA 1
ATOM 3517 C C . LEU A 1 463 ? 7.032 10.070 27.853 1.00 93.75 463 LEU A C 1
ATOM 3519 O O . LEU A 1 463 ? 8.018 10.753 28.128 1.00 93.75 463 LEU A O 1
ATOM 3523 N N . PHE A 1 464 ? 5.812 10.351 28.301 1.00 96.62 464 PHE A N 1
ATOM 3524 C CA . PHE A 1 464 ? 5.464 11.564 29.028 1.00 96.62 464 PHE A CA 1
ATOM 3525 C C . PHE A 1 464 ? 4.538 11.263 30.198 1.00 96.62 464 PHE A C 1
ATOM 3527 O O . PHE A 1 464 ? 3.618 10.446 30.089 1.00 96.62 464 PHE A O 1
ATOM 3534 N N . GLU A 1 465 ? 4.738 11.988 31.292 1.00 97.31 465 GLU A N 1
ATOM 3535 C CA . GLU A 1 465 ? 3.859 11.989 32.455 1.00 97.31 465 GLU A CA 1
ATOM 3536 C C . GLU A 1 465 ? 2.967 13.227 32.454 1.00 97.31 465 GLU A C 1
ATOM 3538 O O . GLU A 1 465 ? 3.436 14.356 32.299 1.00 97.31 465 GLU A O 1
ATOM 3543 N N . GLY A 1 466 ? 1.672 12.999 32.657 1.00 96.94 466 GLY A N 1
ATOM 3544 C CA . GLY A 1 466 ? 0.676 14.032 32.892 1.00 96.94 466 GLY A CA 1
ATOM 3545 C C . GLY A 1 466 ? 0.408 14.141 34.383 1.00 96.94 466 GLY A C 1
ATOM 3546 O O . GLY A 1 466 ? -0.107 13.194 34.981 1.00 96.94 466 GLY A O 1
ATOM 3547 N N . ARG A 1 467 ? 0.741 15.281 34.984 1.00 97.81 467 ARG A N 1
ATOM 3548 C CA . ARG A 1 467 ? 0.545 15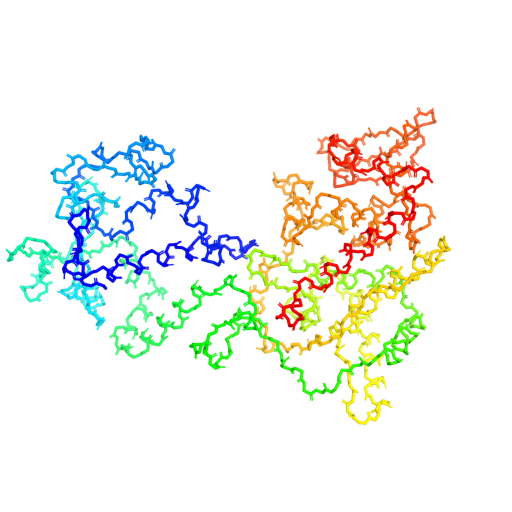.551 36.415 1.00 97.81 467 ARG A CA 1
ATOM 3549 C C . ARG A 1 467 ? -0.481 16.650 36.627 1.00 97.81 467 ARG A C 1
ATOM 3551 O O . ARG A 1 467 ? -0.568 17.569 35.814 1.00 97.81 467 ARG A O 1
ATOM 3558 N N . ASP A 1 468 ? -1.244 16.579 37.714 1.00 97.75 468 ASP A N 1
ATOM 3559 C CA . ASP A 1 468 ? -2.085 17.701 38.125 1.00 97.75 468 ASP A CA 1
ATOM 3560 C C . ASP A 1 468 ? -1.209 18.942 38.343 1.00 97.75 468 ASP A C 1
ATOM 3562 O O . ASP A 1 468 ? -0.183 18.900 39.022 1.00 97.75 468 ASP A O 1
ATOM 3566 N N . ARG A 1 469 ? -1.613 20.063 37.751 1.00 97.56 469 ARG A N 1
ATOM 3567 C CA . ARG A 1 469 ? -0.842 21.307 37.733 1.00 97.56 469 ARG A CA 1
ATOM 3568 C C . ARG A 1 469 ? -0.697 21.932 39.121 1.00 97.56 469 ARG A C 1
ATOM 3570 O O . ARG A 1 469 ? 0.232 22.709 39.322 1.00 97.56 469 ARG A O 1
ATOM 3577 N N . ARG A 1 470 ? -1.610 21.652 40.059 1.00 96.94 470 ARG A N 1
ATOM 3578 C CA . ARG A 1 470 ? -1.594 22.221 41.415 1.00 96.94 470 ARG A CA 1
ATOM 3579 C C . ARG A 1 470 ? -0.910 21.293 42.413 1.00 96.94 470 ARG A C 1
ATOM 3581 O O . ARG A 1 470 ? -0.068 21.761 43.171 1.00 96.94 470 ARG A O 1
ATOM 3588 N N . SER A 1 471 ? -1.286 20.016 42.440 1.00 97.25 471 SER A N 1
ATOM 3589 C CA . SER A 1 471 ? -0.788 19.043 43.421 1.00 97.25 471 SER A CA 1
ATOM 3590 C C . SER A 1 471 ? 0.487 18.325 42.976 1.00 97.25 471 SER A C 1
ATOM 3592 O O . SER A 1 471 ? 1.219 17.817 43.821 1.00 97.25 471 SER A O 1
ATOM 3594 N N . GLY A 1 472 ? 0.761 18.261 41.669 1.00 96.12 472 GLY A N 1
ATOM 3595 C CA . GLY A 1 472 ? 1.858 17.472 41.099 1.00 96.12 472 GLY A CA 1
ATOM 3596 C C . GLY A 1 472 ? 1.585 15.963 41.044 1.00 96.12 472 GLY A C 1
ATOM 3597 O O . GLY A 1 472 ? 2.466 15.193 40.645 1.00 96.12 472 GLY A O 1
ATOM 3598 N N . GLU A 1 473 ? 0.385 15.525 41.430 1.00 97.00 473 GLU A N 1
ATOM 3599 C CA . GLU A 1 473 ? -0.009 14.116 41.429 1.00 97.00 473 GLU A CA 1
ATOM 3600 C C . GLU A 1 473 ? -0.028 13.553 40.005 1.00 97.00 473 GLU A C 1
ATOM 3602 O O . GLU A 1 473 ? -0.534 14.190 39.080 1.00 97.00 473 GLU A O 1
ATOM 3607 N N . LEU A 1 474 ? 0.534 12.357 39.824 1.00 95.75 474 LEU A N 1
ATOM 3608 C CA . LEU A 1 474 ? 0.531 11.668 38.538 1.00 95.75 474 LEU A CA 1
ATOM 3609 C C . LEU A 1 474 ? -0.896 11.249 38.177 1.00 95.75 474 LEU A C 1
ATOM 3611 O O . LEU A 1 474 ? -1.507 10.466 38.894 1.00 95.75 474 LEU A O 1
ATOM 3615 N N . ARG A 1 475 ? -1.395 11.736 37.040 1.00 94.06 475 ARG A N 1
ATOM 3616 C CA . ARG A 1 475 ? -2.707 11.360 36.501 1.00 94.06 475 ARG A CA 1
ATOM 3617 C C . ARG A 1 475 ? -2.594 10.326 35.394 1.00 94.06 475 ARG A C 1
ATOM 3619 O O . ARG A 1 475 ? -3.321 9.343 35.378 1.00 94.06 475 ARG A O 1
ATOM 3626 N N . TRP A 1 476 ? -1.678 10.554 34.457 1.00 95.31 476 TRP A N 1
ATOM 3627 C CA . TRP A 1 476 ? -1.651 9.840 33.183 1.00 95.31 476 TRP A CA 1
ATOM 3628 C C . TRP A 1 476 ? -0.219 9.601 32.702 1.00 95.31 476 TRP A C 1
ATOM 3630 O O . TRP A 1 476 ? 0.692 10.354 33.035 1.00 95.31 476 TRP A O 1
ATOM 3640 N N . SER A 1 477 ? -0.037 8.605 31.835 1.00 94.06 477 SER A N 1
ATOM 3641 C CA . SER A 1 477 ? 1.189 8.420 31.047 1.00 94.06 477 SER A CA 1
ATOM 3642 C C . SER A 1 477 ? 0.844 8.255 29.568 1.00 94.06 477 SER A C 1
ATOM 3644 O O . SER A 1 477 ? -0.234 7.753 29.236 1.00 94.06 477 SER A O 1
ATOM 3646 N N . ARG A 1 478 ? 1.717 8.725 28.673 1.00 91.38 478 ARG A N 1
ATOM 3647 C CA . ARG A 1 478 ? 1.441 8.825 27.231 1.00 91.38 478 ARG A CA 1
ATOM 3648 C C . ARG A 1 478 ? 2.697 8.682 26.391 1.00 91.38 478 ARG A C 1
ATOM 3650 O O . ARG A 1 478 ? 3.781 9.014 26.859 1.00 91.38 478 ARG A O 1
ATOM 3657 N N . SER A 1 479 ? 2.525 8.254 25.147 1.00 95.00 479 SER A N 1
ATOM 3658 C CA . SER A 1 479 ? 3.573 8.308 24.129 1.00 95.00 479 SER A CA 1
ATOM 3659 C C . SER A 1 479 ? 3.480 9.586 23.288 1.00 95.00 479 SER A C 1
ATOM 3661 O O . SER A 1 479 ? 2.514 10.356 23.380 1.00 95.00 479 SER A O 1
ATOM 3663 N N . ARG A 1 480 ? 4.457 9.783 22.397 1.00 96.06 480 ARG A N 1
ATOM 3664 C CA . ARG A 1 480 ? 4.410 10.828 21.358 1.00 96.06 480 ARG A CA 1
ATOM 3665 C C . ARG A 1 480 ? 3.148 10.759 20.496 1.00 96.06 480 ARG A C 1
ATOM 3667 O O . ARG A 1 480 ? 2.549 11.791 20.195 1.00 96.06 480 ARG A O 1
ATOM 3674 N N . VAL A 1 481 ? 2.721 9.542 20.147 1.00 96.75 481 VAL A N 1
ATOM 3675 C CA . VAL A 1 481 ? 1.523 9.275 19.333 1.00 96.75 481 VAL A CA 1
ATOM 3676 C C . VAL A 1 481 ? 0.260 9.795 20.011 1.00 96.75 481 VAL A C 1
ATOM 3678 O O . VAL A 1 481 ? -0.661 10.230 19.330 1.00 96.75 481 VAL A O 1
ATOM 3681 N N . ASP A 1 482 ? 0.212 9.792 21.341 1.00 96.94 482 ASP A N 1
ATOM 3682 C CA . ASP A 1 482 ? -0.944 10.297 22.079 1.00 96.94 482 ASP A CA 1
ATOM 3683 C C . ASP A 1 482 ? -0.898 11.829 22.211 1.00 96.94 482 ASP A C 1
ATOM 3685 O O . ASP A 1 482 ? -1.914 12.506 22.051 1.00 96.94 482 ASP A O 1
ATOM 3689 N N . LEU A 1 483 ? 0.280 12.398 22.503 1.00 96.94 483 LEU A N 1
ATOM 3690 C CA . LEU A 1 483 ? 0.433 13.839 22.740 1.00 96.94 483 LEU A CA 1
ATOM 3691 C C . LEU A 1 483 ? 0.403 14.695 21.476 1.00 96.94 483 LEU A C 1
ATOM 3693 O O . LEU A 1 483 ? 0.084 15.883 21.569 1.00 96.94 483 LEU A O 1
ATOM 3697 N N . VAL A 1 484 ? 0.692 14.127 20.303 1.00 98.38 484 VAL A N 1
ATOM 3698 C CA . VAL A 1 484 ? 0.673 14.885 19.043 1.00 98.38 484 VAL A CA 1
ATOM 3699 C C . VAL A 1 484 ? -0.686 15.556 18.799 1.00 98.38 484 VAL A C 1
ATOM 3701 O O . VAL A 1 484 ? -0.728 16.688 18.321 1.00 98.38 484 VAL A O 1
ATOM 3704 N N . PHE A 1 485 ? -1.783 14.929 19.239 1.00 98.62 485 PHE A N 1
ATOM 3705 C CA . PHE A 1 485 ? -3.147 15.459 19.140 1.00 98.62 485 PHE A CA 1
ATOM 3706 C C . PHE A 1 485 ? -3.426 16.655 20.060 1.00 98.62 485 PHE A C 1
ATOM 3708 O O . PHE A 1 485 ? -4.423 17.337 19.877 1.00 98.62 485 PHE A O 1
ATOM 3715 N N . GLY A 1 486 ? -2.572 16.934 21.047 1.00 98.06 486 GLY A N 1
ATOM 3716 C CA . GLY A 1 486 ? -2.647 18.146 21.871 1.00 98.06 486 GLY A CA 1
ATOM 3717 C C . GLY A 1 486 ? -1.623 19.215 21.488 1.00 98.06 486 GLY A C 1
ATOM 3718 O O . GLY A 1 486 ? -1.657 20.304 22.064 1.00 98.06 486 GLY A O 1
ATOM 3719 N N . SER A 1 487 ? -0.720 18.903 20.551 1.00 98.12 487 SER A N 1
ATOM 3720 C CA . SER A 1 487 ? 0.475 19.694 20.230 1.00 98.12 487 SER A CA 1
ATOM 3721 C C . SER A 1 487 ? 0.459 20.232 18.798 1.00 98.12 487 SER A C 1
ATOM 3723 O O . SER A 1 487 ? 0.557 21.441 18.591 1.00 98.12 487 SER A O 1
ATOM 3725 N N . ASN A 1 488 ? 0.285 19.361 17.797 1.00 98.69 488 ASN A N 1
ATOM 3726 C CA . ASN A 1 488 ? 0.162 19.796 16.410 1.00 98.69 488 ASN A CA 1
ATOM 3727 C C . ASN A 1 488 ? -1.118 20.628 16.256 1.00 98.69 488 ASN A C 1
ATOM 3729 O O . ASN A 1 488 ? -2.199 20.156 16.594 1.00 98.69 488 ASN A O 1
ATOM 3733 N N . SER A 1 489 ? -1.012 21.851 15.738 1.00 98.56 489 SER A N 1
ATOM 3734 C CA . SER A 1 489 ? -2.131 22.803 15.719 1.00 98.56 489 SER A CA 1
ATOM 3735 C C . SER A 1 489 ? -3.351 22.311 14.932 1.00 98.56 489 SER A C 1
ATOM 3737 O O . SER A 1 489 ? -4.478 22.576 15.344 1.00 98.56 489 SER A O 1
ATOM 3739 N N . GLN A 1 490 ? -3.157 21.558 13.845 1.00 98.69 490 GLN A N 1
ATOM 3740 C CA . GLN A 1 490 ? -4.262 20.991 13.064 1.00 98.69 490 GLN A CA 1
ATOM 3741 C C . GLN A 1 490 ? -4.909 19.802 13.777 1.00 98.69 490 GLN A C 1
ATOM 3743 O O . GLN A 1 490 ? -6.132 19.750 13.893 1.00 98.69 490 GLN A O 1
ATOM 3748 N N . LEU A 1 491 ? -4.108 18.862 14.291 1.00 98.81 491 LEU A N 1
ATOM 3749 C CA . LEU A 1 491 ? -4.642 17.714 15.033 1.00 98.81 491 LEU A CA 1
ATOM 3750 C C . LEU A 1 491 ? -5.322 18.147 16.332 1.00 98.81 491 LEU A C 1
ATOM 3752 O O . LEU A 1 491 ? -6.361 17.594 16.685 1.00 98.81 491 LEU A O 1
ATOM 3756 N N . ARG A 1 492 ? -4.790 19.180 16.992 1.00 98.81 492 ARG A N 1
ATOM 3757 C CA . ARG A 1 492 ? -5.406 19.799 18.162 1.00 98.81 492 ARG A CA 1
ATOM 3758 C C . ARG A 1 492 ? -6.760 20.412 17.837 1.00 98.81 492 ARG A C 1
ATOM 3760 O O . ARG A 1 492 ? -7.705 20.148 18.567 1.00 98.81 492 ARG A O 1
ATOM 3767 N N . ALA A 1 493 ?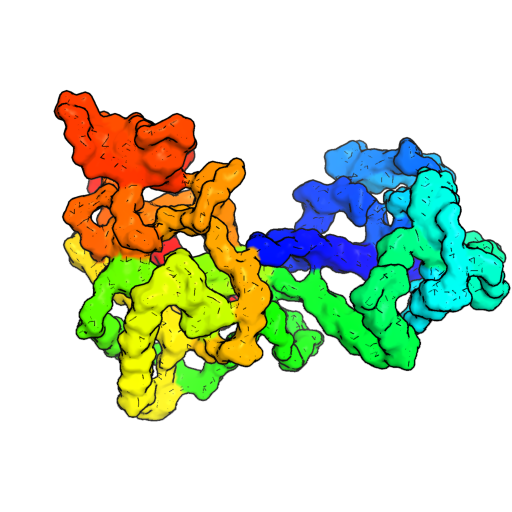 -6.883 21.151 16.735 1.00 98.75 493 ALA A N 1
ATOM 3768 C CA . ALA A 1 493 ? -8.172 21.705 16.320 1.00 98.75 493 ALA A CA 1
ATOM 3769 C C . ALA A 1 493 ? -9.229 20.605 16.092 1.00 98.75 493 ALA A C 1
ATOM 3771 O O . ALA A 1 493 ? -10.390 20.774 16.454 1.00 98.75 493 ALA A O 1
ATOM 3772 N N . ILE A 1 494 ? -8.832 19.449 15.545 1.00 98.62 494 ILE A N 1
ATOM 3773 C CA . ILE A 1 494 ? -9.725 18.289 15.395 1.00 98.62 494 ILE A CA 1
ATOM 3774 C C . ILE A 1 494 ? -10.062 17.673 16.763 1.00 98.62 494 ILE A C 1
ATOM 3776 O O . ILE A 1 494 ? -11.221 17.361 17.026 1.00 98.62 494 ILE A O 1
ATOM 3780 N N . ALA A 1 495 ? -9.072 17.504 17.645 1.00 98.69 495 ALA A N 1
ATOM 3781 C CA . ALA A 1 495 ? -9.284 16.986 18.997 1.00 98.69 495 ALA A CA 1
ATOM 3782 C C . ALA A 1 495 ? -10.243 17.872 19.811 1.00 98.69 495 ALA A C 1
ATOM 3784 O O . ALA A 1 495 ? -11.075 17.354 20.552 1.00 98.69 495 ALA A O 1
ATOM 3785 N N . GLU A 1 496 ? -10.162 19.195 19.641 1.00 98.62 496 GLU A N 1
ATOM 3786 C CA . GLU A 1 496 ? -11.043 20.162 20.297 1.00 98.62 496 GLU A CA 1
ATOM 3787 C C . GLU A 1 496 ? -12.508 19.958 19.894 1.00 98.62 496 GLU A C 1
ATOM 3789 O O . GLU A 1 496 ? -13.361 19.998 20.773 1.00 98.62 496 GLU A O 1
ATOM 3794 N N . VAL A 1 497 ? -12.806 19.633 18.627 1.00 98.38 497 VAL A N 1
ATOM 3795 C CA . VAL A 1 497 ? -14.178 19.299 18.183 1.00 98.38 497 VAL A CA 1
ATOM 3796 C C . VAL A 1 497 ? -14.742 18.114 18.967 1.00 98.38 497 VAL A C 1
ATOM 3798 O O . VAL A 1 497 ? -15.868 18.173 19.452 1.00 98.38 497 VAL A O 1
ATOM 3801 N N . TYR A 1 498 ? -13.966 17.042 19.138 1.00 98.31 498 TYR A N 1
ATOM 3802 C CA . TYR A 1 498 ? -14.440 15.868 19.876 1.00 98.31 498 TYR A CA 1
ATOM 3803 C C . TYR A 1 498 ? -14.466 16.077 21.395 1.00 98.31 498 TYR A C 1
ATOM 3805 O O . TYR A 1 498 ? -15.218 15.387 22.077 1.00 98.31 498 TYR A O 1
ATOM 3813 N N . ALA A 1 499 ? -13.681 17.010 21.940 1.00 98.12 499 ALA A N 1
ATOM 3814 C CA . ALA A 1 499 ? -13.667 17.331 23.371 1.00 98.12 499 ALA A CA 1
ATOM 3815 C C . ALA A 1 499 ? -14.775 18.301 23.812 1.00 98.12 499 ALA A C 1
ATOM 3817 O O . ALA A 1 499 ? -14.941 18.520 25.014 1.00 98.12 499 ALA A O 1
ATOM 3818 N N . GLN A 1 500 ? -15.512 18.904 22.877 1.00 97.50 500 GLN A N 1
ATOM 3819 C CA . GLN A 1 500 ? -16.634 19.781 23.203 1.00 97.50 500 GLN A CA 1
ATOM 3820 C C . GLN A 1 500 ? -17.732 19.033 23.975 1.00 97.50 500 GLN A C 1
ATOM 3822 O O . GLN A 1 500 ? -17.886 17.814 23.869 1.00 97.50 500 GLN A O 1
ATOM 3827 N N . SER A 1 501 ? -18.530 19.777 24.746 1.00 94.75 501 SER A N 1
ATOM 3828 C CA . SER A 1 501 ? -19.629 19.222 25.550 1.00 94.75 501 SER A CA 1
ATOM 3829 C C . SER A 1 501 ? -20.719 18.535 24.719 1.00 94.75 501 SER A C 1
ATOM 3831 O O . SER A 1 501 ? -21.432 17.684 25.240 1.00 94.75 501 SER A O 1
ATOM 3833 N N . ASP A 1 502 ? -20.847 18.892 23.442 1.00 94.00 502 ASP A N 1
ATOM 3834 C CA . ASP A 1 502 ? -21.735 18.296 22.439 1.00 94.00 502 ASP A CA 1
ATOM 3835 C C . ASP A 1 502 ? -20.998 17.342 21.472 1.00 94.00 502 ASP A C 1
ATOM 3837 O O . ASP A 1 502 ? -21.597 16.798 20.547 1.00 94.00 502 ASP A O 1
ATOM 3841 N N . GLY A 1 503 ? -19.705 17.080 21.698 1.00 94.31 503 GLY A N 1
ATOM 3842 C CA . GLY A 1 503 ? -18.870 16.255 20.821 1.00 94.31 503 GLY A CA 1
ATOM 3843 C C . GLY A 1 503 ? -19.044 14.742 20.994 1.00 94.31 503 GLY A C 1
ATOM 3844 O O . GLY A 1 503 ? -18.587 13.981 20.143 1.00 94.31 503 GLY A O 1
ATOM 3845 N N . ALA A 1 504 ? -19.696 14.281 22.068 1.00 93.31 504 ALA A N 1
ATOM 3846 C CA . ALA A 1 504 ? -19.742 12.861 22.434 1.00 93.31 504 ALA A CA 1
ATOM 3847 C C . ALA A 1 504 ? -20.522 11.984 21.435 1.00 93.31 504 ALA A C 1
ATOM 3849 O O . ALA A 1 504 ? -20.039 10.926 21.047 1.00 93.31 504 ALA A O 1
ATOM 3850 N N . GLU A 1 505 ? -21.708 12.415 20.995 1.00 93.75 505 GLU A N 1
ATOM 3851 C CA . GLU A 1 505 ? -22.506 11.694 19.985 1.00 93.75 505 GLU A CA 1
ATOM 3852 C C . GLU A 1 505 ? -21.795 11.659 18.634 1.00 93.75 505 GLU A C 1
ATOM 3854 O O . GLU A 1 505 ? -21.642 10.603 18.021 1.00 93.75 505 GLU A O 1
ATOM 3859 N N . ARG A 1 506 ? -21.263 12.809 18.212 1.00 95.81 506 ARG A N 1
ATOM 3860 C CA . ARG A 1 506 ? -20.483 12.907 16.982 1.00 95.81 506 ARG A CA 1
ATOM 3861 C C . ARG A 1 506 ? -19.259 11.993 17.006 1.00 95.81 506 ARG A C 1
ATOM 3863 O O . ARG A 1 506 ? -19.006 11.308 16.023 1.00 95.81 506 ARG A O 1
ATOM 3870 N N . PHE A 1 507 ? -18.523 11.964 18.117 1.00 98.06 507 PHE A N 1
ATOM 3871 C CA . PHE A 1 507 ? -17.354 11.104 18.289 1.00 98.06 507 PHE A CA 1
ATOM 3872 C C . PHE A 1 507 ? -17.688 9.629 18.046 1.00 98.06 507 PHE A C 1
ATOM 3874 O O . PHE A 1 507 ? -16.970 8.958 17.310 1.00 98.06 507 PHE A O 1
ATOM 3881 N N . VAL A 1 508 ? -18.778 9.129 18.630 1.00 97.50 508 VAL A N 1
ATOM 3882 C CA . VAL A 1 508 ? -19.186 7.728 18.479 1.00 97.50 508 VAL A CA 1
ATOM 3883 C C . VAL A 1 508 ? -19.566 7.419 17.028 1.00 97.50 508 VAL A C 1
ATOM 3885 O O . VAL A 1 508 ? -19.078 6.436 16.469 1.00 97.50 508 VAL A O 1
ATOM 3888 N N . CYS A 1 509 ? -20.367 8.273 16.387 1.00 96.81 509 CYS A N 1
ATOM 3889 C CA . CYS A 1 509 ? -20.745 8.112 14.980 1.00 96.81 509 CYS A CA 1
ATOM 3890 C C . CYS A 1 509 ? -19.529 8.143 14.039 1.00 96.81 509 CYS A C 1
ATOM 3892 O O . CYS A 1 509 ? -19.374 7.259 13.191 1.00 96.81 509 CYS A O 1
ATOM 3894 N N . ASP A 1 510 ? -18.637 9.121 14.214 1.00 98.50 510 ASP A N 1
ATOM 3895 C CA . ASP A 1 510 ? -17.429 9.269 13.399 1.00 98.50 510 ASP A CA 1
ATOM 3896 C C . ASP A 1 510 ? -16.449 8.102 13.649 1.00 98.50 510 ASP A C 1
ATOM 3898 O O . ASP A 1 510 ? -15.820 7.614 12.706 1.00 98.50 510 ASP A O 1
ATOM 3902 N N . PHE A 1 511 ? -16.371 7.581 14.884 1.00 98.75 511 PHE A N 1
ATOM 3903 C CA . PHE A 1 511 ? -15.585 6.387 15.211 1.00 98.75 511 PHE A CA 1
ATOM 3904 C C . PHE A 1 511 ? -16.112 5.153 14.481 1.00 98.75 511 PHE A C 1
ATOM 3906 O O . PHE A 1 511 ? -15.331 4.441 13.853 1.00 98.75 511 PHE A O 1
ATOM 3913 N N . VAL A 1 512 ? -17.424 4.902 14.535 1.00 98.62 512 VAL A N 1
ATOM 3914 C CA . VAL A 1 512 ? -18.051 3.754 13.861 1.00 98.62 512 VAL A CA 1
ATOM 3915 C C . VAL A 1 512 ? -17.854 3.839 12.351 1.00 98.62 512 VAL A C 1
ATOM 3917 O O . VAL A 1 512 ? -17.486 2.845 11.729 1.00 98.62 512 VAL A O 1
ATOM 3920 N N . SER A 1 513 ? -18.020 5.025 11.763 1.00 98.62 513 SER A N 1
ATOM 3921 C CA . SER A 1 513 ? -17.778 5.251 10.335 1.00 98.62 513 SER A CA 1
ATOM 3922 C C . SER A 1 513 ? -16.331 4.924 9.941 1.00 98.62 513 SER A C 1
ATOM 3924 O O . SER A 1 513 ? -16.087 4.130 9.026 1.00 98.62 513 SER A O 1
ATOM 3926 N N . ALA A 1 514 ? -15.353 5.454 10.684 1.00 98.81 514 ALA A N 1
ATOM 3927 C CA . ALA A 1 514 ? -13.940 5.188 10.434 1.00 98.81 514 ALA A CA 1
ATOM 3928 C C . ALA A 1 514 ? -13.559 3.715 10.696 1.00 98.81 514 ALA A C 1
ATOM 3930 O O . ALA A 1 514 ? -12.742 3.149 9.969 1.00 98.81 514 ALA A O 1
ATOM 3931 N N . TRP A 1 515 ? -14.170 3.071 11.696 1.00 98.88 515 TRP A N 1
ATOM 3932 C CA . TRP A 1 515 ? -14.003 1.646 11.987 1.00 98.88 515 TRP A CA 1
ATOM 3933 C C . TRP A 1 515 ? -14.471 0.781 10.815 1.00 98.88 515 TRP A C 1
ATOM 3935 O O . TRP A 1 515 ? -13.702 -0.040 10.314 1.00 98.88 515 TRP A O 1
ATOM 3945 N N . VAL A 1 516 ? -15.699 1.003 10.333 1.00 98.75 516 VAL A N 1
ATOM 3946 C CA . VAL A 1 516 ? -16.272 0.274 9.189 1.00 98.75 516 VAL A CA 1
ATOM 3947 C C . VAL A 1 516 ? -15.416 0.466 7.943 1.00 98.75 516 VAL A C 1
ATOM 3949 O O . VAL A 1 516 ? -15.113 -0.511 7.264 1.00 98.75 516 VAL A O 1
ATOM 3952 N N . LYS A 1 517 ? -14.941 1.691 7.684 1.00 98.75 517 LYS A N 1
ATOM 3953 C CA . LYS A 1 517 ? -14.023 1.971 6.573 1.00 98.75 517 LYS A CA 1
ATOM 3954 C C . LYS A 1 517 ? -12.770 1.091 6.612 1.00 98.75 517 LYS A C 1
ATOM 3956 O O . LYS A 1 517 ? -12.370 0.574 5.574 1.00 98.75 517 LYS A O 1
ATOM 3961 N N . VAL A 1 518 ? -12.154 0.903 7.783 1.00 98.81 518 VAL A N 1
ATOM 3962 C CA . VAL A 1 518 ? -10.978 0.024 7.923 1.00 98.81 518 VAL A CA 1
ATOM 3963 C C . VAL A 1 518 ? -11.364 -1.447 7.771 1.00 98.81 518 VAL A C 1
ATOM 3965 O O . VAL A 1 518 ? -10.642 -2.195 7.115 1.00 98.81 518 VAL A O 1
ATOM 3968 N N . MET A 1 519 ? -12.495 -1.872 8.343 1.00 98.88 519 MET A N 1
ATOM 3969 C CA . MET A 1 519 ? -12.964 -3.257 8.226 1.00 98.88 519 MET A CA 1
ATOM 3970 C C . MET A 1 519 ? -13.253 -3.652 6.773 1.00 98.88 519 MET A C 1
ATOM 3972 O O . MET A 1 519 ? -12.956 -4.782 6.384 1.00 98.88 519 MET A O 1
ATOM 3976 N N . ASP A 1 520 ? -13.793 -2.732 5.973 1.00 98.56 520 ASP A N 1
ATOM 3977 C CA . ASP A 1 520 ? -14.170 -2.953 4.574 1.00 98.56 520 ASP A CA 1
ATOM 3978 C C . ASP A 1 520 ? -13.087 -2.515 3.563 1.00 98.56 520 ASP A C 1
ATOM 3980 O O . ASP A 1 520 ? -13.321 -2.547 2.355 1.00 98.56 520 ASP A O 1
ATOM 3984 N N . ALA A 1 521 ? -11.882 -2.156 4.021 1.00 98.25 521 ALA A N 1
ATOM 3985 C CA . ALA A 1 521 ? -10.831 -1.599 3.162 1.00 98.25 521 ALA A CA 1
ATOM 3986 C C . ALA A 1 521 ? -10.379 -2.536 2.020 1.00 98.25 521 ALA A C 1
ATOM 3988 O O . ALA A 1 521 ? -9.939 -2.060 0.974 1.00 98.25 521 ALA A O 1
ATOM 3989 N N . ASP A 1 522 ? -10.517 -3.854 2.194 1.00 98.38 522 ASP A N 1
ATOM 3990 C CA . ASP A 1 522 ? -10.183 -4.881 1.198 1.00 98.38 522 ASP A CA 1
ATOM 3991 C C . ASP A 1 522 ? -11.407 -5.498 0.493 1.00 98.38 522 ASP A C 1
ATOM 3993 O O . ASP A 1 522 ? -11.279 -6.482 -0.244 1.00 98.38 522 ASP A O 1
ATOM 3997 N N . ARG A 1 523 ? -12.603 -4.924 0.684 1.00 97.75 523 ARG A N 1
ATOM 3998 C CA . ARG A 1 523 ? -13.873 -5.422 0.128 1.00 97.75 523 ARG A CA 1
ATOM 3999 C C . ARG A 1 523 ? -14.130 -4.949 -1.296 1.00 97.75 523 ARG A C 1
ATOM 4001 O O . ARG A 1 523 ? -15.171 -4.384 -1.628 1.00 97.75 523 ARG A O 1
ATOM 4008 N N . PHE A 1 524 ? -13.169 -5.229 -2.169 1.00 96.38 524 PHE A N 1
ATOM 4009 C CA . PHE A 1 524 ? -13.263 -4.952 -3.605 1.00 96.38 524 PHE A CA 1
ATOM 4010 C C . PHE A 1 524 ? -14.344 -5.784 -4.315 1.00 96.38 524 PHE A C 1
ATOM 4012 O O . PHE A 1 524 ? -14.721 -5.485 -5.444 1.00 96.38 524 PHE A O 1
ATOM 4019 N N . ASP A 1 525 ? -14.853 -6.831 -3.664 1.00 92.06 525 ASP A N 1
ATOM 4020 C CA . ASP A 1 525 ? -15.997 -7.618 -4.122 1.00 92.06 525 ASP A CA 1
ATOM 4021 C C . ASP A 1 525 ? -17.331 -6.855 -4.036 1.00 92.06 525 ASP A C 1
ATOM 4023 O O . ASP A 1 525 ? -18.253 -7.182 -4.782 1.00 92.06 525 ASP A O 1
ATOM 4027 N N . LEU A 1 526 ? -17.425 -5.826 -3.183 1.00 90.38 526 LEU A N 1
ATOM 4028 C CA . LEU A 1 526 ? -18.644 -5.029 -2.989 1.00 90.38 526 LEU A CA 1
ATOM 4029 C C . LEU A 1 526 ? -18.739 -3.806 -3.912 1.00 90.38 526 LEU A C 1
ATOM 4031 O O . LEU A 1 526 ? -19.827 -3.271 -4.104 1.00 90.38 526 LEU A O 1
ATOM 4035 N N . THR A 1 527 ? -17.618 -3.334 -4.457 1.00 71.31 527 THR A N 1
ATOM 4036 C CA . THR A 1 527 ? -17.503 -2.034 -5.147 1.00 71.31 527 THR A CA 1
ATOM 4037 C C . THR A 1 527 ? -17.457 -2.138 -6.674 1.00 71.31 527 THR A C 1
ATOM 4039 O O . THR A 1 527 ? -16.838 -1.303 -7.330 1.00 71.31 527 THR A O 1
ATOM 4042 N N . ARG A 1 528 ? -18.115 -3.149 -7.255 1.00 53.59 528 ARG A N 1
ATOM 4043 C CA . ARG A 1 528 ? -18.192 -3.308 -8.717 1.00 53.59 528 ARG A CA 1
ATOM 4044 C C . ARG A 1 528 ? -19.191 -2.380 -9.389 1.00 53.59 528 ARG A C 1
ATOM 4046 O O . ARG A 1 528 ? -20.354 -2.339 -8.931 1.00 53.59 528 ARG A O 1
#

Secondary structure (DSSP, 8-state):
----BTTBPPGGG-THHHHHHHHHHHHHT--TTT---SSTT-GGGSTTGGG-GGGSSS-SS-BSS-GGGB---GGGS-GGGTT----B-STTSSGGG-BSSS--S-SSS-TTS-SSHHHHHHHHS-EEEEE-TTS-EEEEETT--GGGPEEPSSSTT-EE--EE-HHHHHHHHSTTHHHHHHHHHH-HHHHHHHHHHHHHHHHHTTS-SGGG--STT--SS--GGG---PPP-SPPP-HHHHHHHHHHHHTTT--HHHHHHHHHHHHTT-BTTTTB-SSTB-GGGSTTGGG-GGG-HHHHHHHHHHHHHHHHHHHHH-STT----HHHHHHHHHHHHHHHHHHTTT---PPP------B--STT--HHHHHTTS-SEEGGGTEESS--SS-HHHHHHHHHHHTT--HHHHHHHHHHHHHTT--GGG--TT---SSTTS--THHHHHHH-TTEEEEESSTT-SEEEEEETTT--EEEEEEHHHHHHHHSHHHHHHHHHHHSTTHHHHHHHHHHHHHHHHHTTT-TTT--

Foldseek 3Di:
DQPADPLAGPFLSDCPQLVVQVLLLQLVQADLLQRAGGNQVVCCLDPPNVQPLSNFPSHDFDQLAAQVQFFHQQVPDDVVCVSGGRQGPQDSCHQNRDRRPNGDDAQWQCRPDDDLRNLCQLPVFDWDWDAHNNGDTWIFGPPDDPSTWHAGRPDPPDTHTHIGHPVSNCCCPPPVNNVVSVVCSVPVVVVVVVVVVVSVCSNQLLQAALLSDDDDPRDPDDDLSNLYADFDPFDEDDPVLLVVLLVLLVPLPDALLLLQLQLCLQLLLFFNSSRDGGLFQVCCVPPPNCVFQQSVNVSNVVSLVSLVVSQVVSQVPDPPRHGAASSQSSNSSNQSLLQVQAVVVVDRDGQDGDGGGGHHDNVSHDNVSCVSSRQQAALLQPDHPDDDPDANQVSLVSSCVRLVHDLLLSLLSSQQSLQCQSHGPSDNALNQDPRRSHRWLSSLLSLQPPQWDWDAPDPVQQKIFTAGPPPRHTRHIHGPSSNCCCPVPVSVVSSVCCNDPPNTVVSSVSNSVSSVSSNCVSVSVVVD

pLDDT: mean 96.18, std 4.71, range [53.59, 98.94]

Sequence (528 aa):
MTDSQEWWPADWGHYGGLFIRMAWHNAGTCRTADGRGGGGTGNQRFAPINSWPDNGNLDKAHGAGSTELVGPPPEGAPLEEMGLGWANRHGSGKGADATISGIEGAWKPHPTRWDMGYFDMLFGYEWELIKSPAGAWQWQARDCREEHLILDAHIPGLKHPPMMTTADLSLRFDPIYEPISRRFHQHPETFADAFARAWFKLTLRDMGPKCLYLGPEVPAEELLWQDPIPAVDHPLVDGAAIADLKERVAASGLSVAELVSTAWASASTFRGSDKRGGANGARVRLTPQKDWSVNQPEQLRRVLGVLEGIQRAFNASRGAGVRVSLADLIVLAGGVGVEQAAAAVGQALEVPFNPGRMDASQAQTDAASFAVMEPQADGFRNWQKGPMSVAAEHLLVDRAQLLGLSAPEMTVLVGGLRVLGASAGGSRHGVLTERPGVLSNDFFVNLLDMATTWAPVDEHGELFEGRDRRSGELRWSRSRVDLVFGSNSQLRAIAEVYAQSDGAERFVCDFVSAWVKVMDADRFDLTR

Radius of gyration: 29.33 Å; chains: 1; bounding box: 68×54×87 Å

=== Feature glossary ===
A reading guide for the features in this record.

Start from the sequence.

  · Sequence gives the chain of amino acids in standard one-letter code (A=alanine, C=cysteine, …, Y=tyrosine), read N→C. It is the only feature that is directly encoded by the gene; all structural features are derived from the folded form of this sequence.

Fold it, and you get atomic coordinates and the backbone conformation that goes with them.

  · Structure coordinates are given as an mmCIF _atom_site loop: one row per atom with element, residue name, chain id, sequence number, and x/y/z position in Å. Only the four main-chain atoms per residue are included here; side chains are omitted to keep the record compact.

  · Backbone dihedral angles. Every residue except chain termini has a φ (preceding-C → N → Cα → C) and a ψ (N → Cα → C → next-N). They are reported in degrees following the IUPAC sign convention. Secondary structure is essentially a statement about which (φ, ψ) basin each residue occupies.

  · Eight-state secondary structure (DSSP): H is the canonical α-helix, G the tighter 3₁₀-helix, I the wider π-helix; E/B are β-structure, T and S are turns and bends, and '-' is everything else. DSSP derives these from the pattern of main-chain N–H···O=C hydrogen bonds, not from the sequence.

  · SS3 is a coarse helix/strand/coil call (letters a/b/c) made by the P-SEA algorithm from inter-Cα distances and dihedrals. It is less detailed than DSSP but needs only Cα positions.

Summarize the fold with a handful of shape descriptors and a per-residue structural alphabet.

  · Radius of gyration (Rg) is the root-mean-square distance of Cα atoms from their centroid — a single number for overall size and compactness. A globular domain of N residues has Rg ≈ 2.2·N^0.38 Å; an extended or disordered chain has a much larger Rg. The Cα contact count is the number of residue pairs whose Cα atoms are within 8 Å and are more than four positions apart in sequence — a standard proxy for tertiary packing density. The bounding box is the smallest axis-aligned box enclosing all Cα atoms.

  · 3Di is Foldseek's structural alphabet. Each residue is assigned one of twenty discrete states based on how its Cα sits relative to its spatial (not sequential) neighbors. Aligning 3Di strings finds structural homologs roughly as well as full 3D superposition, but orders of magnitude faster.

  · Solvent-accessible surface area (SASA) is the area in Å² traced out by the centre of a 1.4 Å probe sphere (a water molecule) rolled over the protein's van der Waals surface (Shrake–Rupley / Lee–Richards construction). Buried residues have near-zero SASA; fully exposed residues can exceed 200 Å². The total SASA scales roughly with the number of surface residues.

Ask how reliable the model is.

  · For AlphaFold models, the B-factor field carries pLDDT — the model's own estimate of local accuracy on a 0–100 scale. Regions with pLDDT<50 should be treated as essentially unmodeled; they often correspond to intrinsically disordered segments.

  · For experimental (PDB) structures, the B-factor (temperature factor) quantifies the positional spread of each atom in the crystal — a combination of thermal vibration and static disorder — in units of Å². High B-factors mark flexible loops or poorly resolved regions; low B-factors mark the rigid, well-ordered core.

  · Predicted Aligned Error (PAE) is an AlphaFold confidence matrix: entry (i, j) is the expected error in the position of residue j, in ångströms, when the prediction is superimposed on the true structure at residue i. Low PAE within a block of residues means that block is internally rigid and well-predicted; high PAE between two blocks means their relative placement is uncertain even if each block individually is confident.

Place it in context: what it resembles, what it is annotated as, and how it looks.

  · Structural nearest neighbors (via Foldseek easy-search vs the PDB). Reported per hit: target PDB id, E-value, and alignment TM-score. A TM-score above ~0.5 is the conventional threshold for 'same fold'.

  · Functional annotations link the protein to curated databases. InterPro entries identify conserved domains and families by matching the sequence against member-database signatures (Pfam, PROSITE, CDD, …). Gene Ontology (GO) terms describe molecular function, biological process, and cellular component in a controlled vocabulary. CATH places the structure in a hierarchical fold classification (Class/Architecture/Topology/Homologous-superfamily). The organism is the source species.

  · The contact map is a binary N×N matrix image: pixel (i, j) is dark where Cα_i and Cα_j are within 8 Å and |i−j|>4. Because the |i−j|>4 filter removes local helical contacts, off-diagonal stripes parallel to the main diagonal indicate parallel β-sheets; stripes perpendicular to it indicate antiparallel β-sheets. The Ramachandran plot scatters every residue's (φ, ψ) pair against the sterically allowed regions. The PAE heatmap renders the predicted-aligned-error matrix.

  · Six rendered views show the 3D structure from the faces of a cube — i.e. along ±x, ±y, ±z. Rendering representation is drawn randomly per protein from cartoon (secondary-structure ribbons), sticks (backbone bonds), or molecular surface; coloring is either N→C rainbow (blue at the N-terminus through red at the C-terminus) or one color per chain.